Protein 4EZG (pdb70)

B-factor: mean 19.46, std 9.17, range [6.12, 82.06]

Nearest PDB structures (foldseek):
  4ezg-assembly1_B  TM=1.006E+00  e=2.315E-32  Listeria monocytogenes ATCC 19115
  4l3a-assembly1_A  TM=9.962E-01  e=1.813E-25  Listeria monocytogenes EGD-e
  4l3f-assembly1_A  TM=9.913E-01  e=1.014E-24  Listeria monocytogenes EGD-e
  4l3a-assembly2_B  TM=9.844E-01  e=6.250E-25  Listeria monocytogenes EGD-e
  4u08-assembly2_B  TM=7.633E-01  e=3.929E-04  Leptospira interrogans serovar Copenhageni str. Fiocruz L1-130

Foldseek 3Di:
DVVQQFDWFDDPFLVLQQQLCVVVVHHSPDTDGLVSLPDAEAAAEPAATQDRRRCLSVQRHQEYHEYAHNHPADVSCQQNLNHAEYAYHQADEQVRYAQNCNNQNYAYYEDAQYAYACVNLRSPQNRARHAEYEHDHHQRHADDNNLSHQRHAYYEHANYNHDDCPPVVSNNHHDYYHYHHD/DQADWFDDPFLQLQQQLCVVVVHHSPDTDGLVSLPDAEDAAAPAADAARRRCLSVQHHQYYHEYARNHPADVSCQQNQNHAEYAYHQADEQVRYAQNLNNQNYAYYEDAQYAYACVNQRSPQNRARHAEYEHDHHQRYADHNNLSHQRHAEYEHANYNHDDDPPVVSNNHHNYYHYHYD

Radius of gyration: 28.85 Å; Cα contacts (8 Å, |Δi|>4): 1002; chains: 2; bounding box: 38×38×98 Å

Structure (mmCIF, N/CA/C/O backbone):
data_4EZG
#
_entry.id   4EZG
#
_cell.length_a   59.696
_cell.length_b   62.979
_cell.length_c   107.201
_cell.angle_alpha   90.000
_cell.angle_beta   90.000
_cell.angle_gamma   90.000
#
_symmetry.space_group_name_H-M   'P 21 21 21'
#
loop_
_entity.id
_entity.type
_entity.pdbx_description
1 polymer 'Putative uncharacterized protein'
2 non-polymer 'SULFATE ION'
3 water water
#
loop_
_atom_site.group_PDB
_atom_site.id
_atom_site.type_symbol
_atom_site.label_atom_id
_atom_site.label_alt_id
_atom_site.label_comp_id
_atom_site.label_asym_id
_atom_site.label_entity_id
_atom_site.label_seq_id
_atom_site.pdbx_PDB_ins_code
_atom_site.Cartn_x
_atom_site.Cartn_y
_atom_site.Cartn_z
_atom_site.occupancy
_atom_site.B_iso_or_equiv
_atom_site.auth_seq_id
_atom_site.auth_comp_id
_atom_site.auth_asym_id
_atom_site.auth_atom_id
_atom_site.pdbx_PDB_model_num
ATOM 1 N N . GLY A 1 7 ? 50.395 19.719 47.466 1.00 64.96 35 GLY A N 1
ATOM 2 C CA . GLY A 1 7 ? 50.920 20.315 46.251 1.00 61.27 35 GLY A CA 1
ATOM 3 C C . GLY A 1 7 ? 52.362 20.757 46.404 1.00 57.61 35 GLY A C 1
ATOM 4 O O . GLY A 1 7 ? 53.267 20.147 45.838 1.00 48.52 35 GLY A O 1
ATOM 5 N N . LEU A 1 8 ? 52.573 21.822 47.171 1.00 60.90 36 LEU A N 1
ATOM 6 C CA . LEU A 1 8 ? 53.913 22.350 47.414 1.00 61.76 36 LEU A CA 1
ATOM 7 C C . LEU A 1 8 ? 54.761 21.381 48.228 1.00 60.42 36 LEU A C 1
ATOM 8 O O . LEU A 1 8 ? 55.980 21.319 48.066 1.00 60.00 36 LEU A O 1
ATOM 13 N N . LYS A 1 9 ? 54.113 20.633 49.115 1.00 56.31 37 LYS A N 1
ATOM 14 C CA . LYS A 1 9 ? 54.817 19.646 49.922 1.00 50.87 37 LYS A CA 1
ATOM 15 C C . LYS A 1 9 ? 55.214 18.467 49.045 1.00 38.01 37 LYS A C 1
ATOM 16 O O . LYS A 1 9 ? 56.368 18.025 49.068 1.00 32.48 37 LYS A O 1
ATOM 18 N N . ALA A 1 10 ? 54.255 17.983 48.256 1.00 32.92 38 ALA A N 1
ATOM 19 C CA . ALA A 1 10 ? 54.475 16.837 47.372 1.00 31.58 38 ALA A CA 1
ATOM 20 C C . ALA A 1 10 ? 55.608 17.055 46.365 1.00 24.36 38 ALA A C 1
ATOM 21 O O . ALA A 1 10 ? 56.319 16.113 46.013 1.00 21.16 38 ALA A O 1
ATOM 23 N N A SER A 1 11 ? 55.775 18.295 45.914 0.50 23.44 39 SER A N 1
ATOM 24 N N B SER A 1 11 ? 55.767 18.299 45.913 0.50 23.40 39 SER A N 1
ATOM 25 C CA A SER A 1 11 ? 56.830 18.631 44.961 0.50 22.60 39 SER A CA 1
ATOM 26 C CA B SER A 1 11 ? 56.834 18.668 44.983 0.50 22.65 39 SER A CA 1
ATOM 27 C C A SER A 1 11 ? 58.235 18.348 45.503 0.50 20.25 39 SER A C 1
ATOM 28 C C B SER A 1 11 ? 58.220 18.306 45.508 0.50 20.44 39 SER A C 1
ATOM 29 O O A SER A 1 11 ? 59.165 18.109 44.735 0.50 18.53 39 SER A O 1
ATOM 30 O O B SER A 1 11 ? 59.120 17.975 44.739 0.50 18.42 39 SER A O 1
ATOM 35 N N . GLN A 1 12 ? 58.389 18.367 46.824 1.00 17.00 40 GLN A N 1
ATOM 36 C CA . GLN A 1 12 ? 59.684 18.084 47.438 1.00 15.30 40 GLN A CA 1
ATOM 37 C C . GLN A 1 12 ? 59.876 16.612 47.827 1.00 14.82 40 GLN A C 1
ATOM 38 O O . GLN A 1 12 ? 60.916 16.250 48.371 1.00 17.00 40 GLN A O 1
ATOM 44 N N . ASP A 1 13 ? 58.880 15.771 47.548 1.00 15.82 41 ASP A N 1
ATOM 45 C CA . ASP A 1 13 ? 58.993 14.346 47.862 1.00 17.94 41 ASP A CA 1
ATOM 46 C C . ASP A 1 13 ? 60.014 13.658 46.961 1.00 15.74 41 ASP A C 1
ATOM 47 O O . ASP A 1 13 ? 60.086 13.942 45.762 1.00 17.06 41 ASP A O 1
ATOM 52 N N A ASN A 1 14 ? 60.823 12.764 47.526 0.70 16.50 42 ASN A N 1
ATOM 53 N N B ASN A 1 14 ? 60.761 12.734 47.552 0.30 16.47 42 ASN A N 1
ATOM 54 C CA A ASN A 1 14 ? 61.780 12.015 46.712 0.70 15.63 42 ASN A CA 1
ATOM 55 C CA B ASN A 1 14 ? 61.675 11.861 46.835 0.30 16.59 42 ASN A CA 1
ATOM 56 C C A ASN A 1 14 ? 61.065 11.000 45.828 0.70 15.69 42 ASN A C 1
ATOM 57 C C B ASN A 1 14 ? 60.942 11.060 45.762 0.30 16.44 42 ASN A C 1
ATOM 58 O O A ASN A 1 14 ? 60.053 10.415 46.215 0.70 18.04 42 ASN A O 1
ATOM 59 O O B ASN A 1 14 ? 59.782 10.683 45.954 0.30 14.17 42 ASN A O 1
ATOM 68 N N . VAL A 1 15 ? 61.600 10.813 44.628 1.00 14.35 43 VAL A N 1
ATOM 69 C CA . VAL A 1 15 ? 61.042 9.904 43.638 1.00 14.58 43 VAL A CA 1
ATOM 70 C C . VAL A 1 15 ? 61.801 8.581 43.672 1.00 14.34 43 VAL A C 1
ATOM 71 O O . VAL A 1 15 ? 63.038 8.559 43.652 1.00 14.17 43 VAL A O 1
ATOM 75 N N . ASN A 1 16 ? 61.051 7.478 43.724 1.00 14.42 44 ASN A N 1
ATOM 76 C CA . ASN A 1 16 ? 61.628 6.145 43.627 1.00 16.53 44 ASN A CA 1
ATOM 77 C C . ASN A 1 16 ? 62.094 5.878 42.197 1.00 12.58 44 ASN A C 1
ATOM 78 O O . ASN A 1 16 ? 61.281 5.797 41.274 1.00 15.11 44 ASN A O 1
ATOM 83 N N . ILE A 1 17 ? 63.407 5.768 42.025 1.00 13.72 45 ILE A N 1
ATOM 84 C CA . ILE A 1 17 ? 63.999 5.467 40.717 1.00 12.92 45 ILE A CA 1
ATOM 85 C C . ILE A 1 17 ? 64.951 4.292 40.954 1.00 13.24 45 ILE A C 1
ATOM 86 O O . ILE A 1 17 ? 66.147 4.482 41.174 1.00 15.83 45 ILE A O 1
ATOM 91 N N . PRO A 1 18 ? 64.406 3.064 40.934 1.00 14.30 46 PRO A N 1
ATOM 92 C CA . PRO A 1 18 ? 65.185 1.892 41.347 1.00 17.67 46 PRO A CA 1
ATOM 93 C C . PRO A 1 18 ? 66.298 1.495 40.391 1.00 16.14 46 PRO A C 1
ATOM 94 O O . PRO A 1 18 ? 67.203 0.763 40.816 1.00 18.07 46 PRO A O 1
ATOM 98 N N . ASP A 1 19 ? 66.236 1.920 39.131 1.00 15.12 47 ASP A N 1
ATOM 99 C CA . ASP A 1 19 ? 67.316 1.605 38.206 1.00 13.96 47 ASP A CA 1
ATOM 100 C C . ASP A 1 19 ? 68.458 2.604 38.355 1.00 13.52 47 ASP A C 1
ATOM 101 O O . ASP A 1 19 ? 68.295 3.790 38.075 1.00 15.04 47 ASP A O 1
ATOM 106 N N . SER A 1 20 ? 69.617 2.140 38.811 1.00 16.23 48 SER A N 1
ATOM 107 C CA . SER A 1 20 ? 70.719 3.065 39.092 1.00 16.24 48 SER A CA 1
ATOM 108 C C . SER A 1 20 ? 71.309 3.727 37.843 1.00 17.90 48 SER A C 1
ATOM 109 O O . SER A 1 20 ? 71.801 4.851 37.909 1.00 18.04 48 SER A O 1
ATOM 112 N N . THR A 1 21 ? 71.267 3.039 36.709 1.00 15.86 49 THR A N 1
ATOM 113 C CA . THR A 1 21 ? 71.764 3.617 35.467 1.00 14.76 49 THR A CA 1
ATOM 114 C C . THR A 1 21 ? 70.871 4.778 35.030 1.00 13.75 49 THR A C 1
ATOM 115 O O . THR A 1 21 ? 71.359 5.840 34.620 1.00 15.84 49 THR A O 1
ATOM 119 N N . PHE A 1 22 ? 69.562 4.580 35.147 1.00 14.01 50 PHE A N 1
ATOM 120 C CA . PHE A 1 22 ? 68.589 5.622 34.809 1.00 13.66 50 PHE A CA 1
ATOM 121 C C . PHE A 1 22 ? 68.734 6.784 35.785 1.00 12.16 50 PHE A C 1
ATOM 122 O O . PHE A 1 22 ? 68.765 7.941 35.367 1.00 12.80 50 PHE A O 1
ATOM 130 N N . LYS A 1 23 ? 68.845 6.476 37.078 1.00 11.78 51 LYS A N 1
ATOM 131 C CA . LYS A 1 23 ? 69.016 7.526 38.086 1.00 12.54 51 LYS A CA 1
ATOM 132 C C . LYS A 1 23 ? 70.285 8.345 37.841 1.00 13.62 51 LYS A C 1
ATOM 133 O O . LYS A 1 23 ? 70.271 9.570 37.965 1.00 14.19 51 LYS A O 1
ATOM 139 N N . ALA A 1 24 ? 71.375 7.673 37.482 1.00 13.41 52 ALA A N 1
ATOM 140 C CA . ALA A 1 24 ? 72.623 8.361 37.166 1.00 13.45 52 ALA A CA 1
ATOM 141 C C . ALA A 1 24 ? 72.454 9.287 35.957 1.00 14.81 52 ALA A C 1
ATOM 142 O O . ALA A 1 24 ? 72.963 10.413 35.940 1.00 14.31 52 ALA A O 1
ATOM 144 N N . TYR A 1 25 ? 71.742 8.810 34.941 1.00 12.90 53 TYR A N 1
ATOM 145 C CA . TYR A 1 25 ? 71.462 9.633 33.773 1.00 12.17 53 TYR A CA 1
ATOM 146 C C . TYR A 1 25 ? 70.691 10.904 34.165 1.00 11.78 53 TYR A C 1
ATOM 147 O O . TYR A 1 25 ? 71.029 12.019 33.746 1.00 12.78 53 TYR A O 1
ATOM 156 N N . LEU A 1 26 ? 69.653 10.725 34.972 1.00 14.59 54 LEU A N 1
ATOM 157 C CA . LEU A 1 26 ? 68.809 11.839 35.391 1.00 12.94 54 LEU A CA 1
ATOM 158 C C . LEU A 1 26 ? 69.595 12.830 36.236 1.00 11.63 54 LEU A C 1
ATOM 159 O O . LEU A 1 26 ? 69.460 14.046 36.063 1.00 14.08 54 LEU A O 1
ATOM 164 N N . ASN A 1 27 ? 70.422 12.315 37.137 1.00 11.85 55 ASN A N 1
ATOM 165 C CA . ASN A 1 27 ? 71.282 13.184 37.931 1.00 11.87 55 ASN A CA 1
ATOM 166 C C . ASN A 1 27 ? 72.263 13.976 37.070 1.00 13.33 55 ASN A C 1
ATOM 167 O O . ASN A 1 27 ? 72.562 15.128 37.363 1.00 14.79 55 ASN A O 1
ATOM 172 N N . GLY A 1 28 ? 72.733 13.374 35.982 1.00 14.59 56 GLY A N 1
ATOM 173 C CA . GLY A 1 28 ? 73.538 14.101 35.018 1.00 15.76 56 GLY A CA 1
ATOM 174 C C . GLY A 1 28 ? 72.813 15.319 34.475 1.00 14.21 56 GLY A C 1
ATOM 175 O O . GLY A 1 28 ? 73.378 16.419 34.406 1.00 16.76 56 GLY A O 1
ATOM 176 N N . LEU A 1 29 ? 71.551 15.137 34.091 1.00 13.64 57 LEU A N 1
ATOM 177 C CA . LEU A 1 29 ? 70.751 16.249 33.580 1.00 14.63 57 LEU A CA 1
ATOM 178 C C . LEU A 1 29 ? 70.553 17.336 34.625 1.00 13.75 57 LEU A C 1
ATOM 179 O O . LEU A 1 29 ? 70.499 18.524 34.300 1.00 16.44 57 LEU A O 1
ATOM 184 N N . LEU A 1 30 ? 70.437 16.921 35.882 1.00 12.04 58 LEU A N 1
ATOM 185 C CA . LEU A 1 30 ? 70.160 17.835 36.983 1.00 10.96 58 LEU A CA 1
ATOM 186 C C . LEU A 1 30 ? 71.409 18.458 37.616 1.00 14.93 58 LEU A C 1
ATOM 187 O O . LEU A 1 30 ? 71.293 19.332 38.477 1.00 16.53 58 LEU A O 1
ATOM 192 N N . GLY A 1 31 ? 72.593 18.014 37.198 1.00 16.03 59 GLY A N 1
ATOM 193 C CA . GLY A 1 31 ? 73.827 18.528 37.768 1.00 15.42 59 GLY A CA 1
ATOM 194 C C . GLY A 1 31 ? 74.142 17.985 39.152 1.00 19.51 59 GLY A C 1
ATOM 195 O O . GLY A 1 31 ? 74.866 18.615 39.920 1.00 19.55 59 GLY A O 1
ATOM 196 N N . GLN A 1 32 ? 73.608 16.810 39.476 1.00 16.46 60 GLN A N 1
ATOM 197 C CA . GLN A 1 32 ? 73.845 16.196 40.784 1.00 16.37 60 GLN A CA 1
ATOM 198 C C . GLN A 1 32 ? 74.784 15.003 40.660 1.00 16.01 60 GLN A C 1
ATOM 199 O O . GLN A 1 32 ? 75.021 14.509 39.558 1.00 17.37 60 GLN A O 1
ATOM 205 N N . SER A 1 33 ? 75.320 14.542 41.786 1.00 18.05 61 SER A N 1
ATOM 206 C CA . SER A 1 33 ? 76.116 13.318 41.778 1.00 16.06 61 SER A CA 1
ATOM 207 C C . SER A 1 33 ? 75.260 12.126 41.341 1.00 18.55 61 SER A C 1
ATOM 208 O O . SER A 1 33 ? 74.034 12.157 41.452 1.00 16.92 61 SER A O 1
ATOM 211 N N A SER A 1 34 ? 75.918 11.076 40.854 0.46 19.65 62 SER A N 1
ATOM 212 N N B SER A 1 34 ? 75.916 11.075 40.859 0.54 19.60 62 SER A N 1
ATOM 213 C CA A SER A 1 34 ? 75.233 9.966 40.187 0.46 19.81 62 SER A CA 1
ATOM 214 C CA B SER A 1 34 ? 75.229 9.974 40.183 0.54 19.91 62 SER A CA 1
ATOM 215 C C A SER A 1 34 ? 74.190 9.250 41.043 0.46 17.28 62 SER A C 1
ATOM 216 C C B SER A 1 34 ? 74.192 9.247 41.041 0.54 17.15 62 SER A C 1
ATOM 217 O O A SER A 1 34 ? 73.189 8.762 40.521 0.46 16.73 62 SER A O 1
ATOM 218 O O B SER A 1 34 ? 73.198 8.746 40.517 0.54 16.72 62 SER A O 1
ATOM 223 N N . THR A 1 35 ? 74.425 9.186 42.351 1.00 17.53 63 THR A N 1
ATOM 224 C CA . THR A 1 35 ? 73.493 8.505 43.254 1.00 17.61 63 THR A CA 1
ATOM 225 C C . THR A 1 35 ? 72.622 9.427 44.113 1.00 19.78 63 THR A C 1
ATOM 226 O O . THR A 1 35 ? 71.913 8.961 45.005 1.00 19.88 63 THR A O 1
ATOM 230 N N . ALA A 1 36 ? 72.668 10.730 43.843 1.00 16.49 64 ALA A N 1
ATOM 231 C CA . ALA A 1 36 ? 71.854 11.689 44.587 1.00 15.51 64 ALA A CA 1
ATOM 232 C C . ALA A 1 36 ? 70.361 11.413 44.459 1.00 16.91 64 ALA A C 1
ATOM 233 O O . ALA A 1 36 ? 69.891 10.923 43.427 1.00 16.84 64 ALA A O 1
ATOM 235 N N . ASN A 1 37 ? 69.608 11.736 45.504 1.00 16.38 65 ASN A N 1
ATOM 236 C CA . ASN A 1 37 ? 68.161 11.638 45.411 1.00 15.88 65 ASN A CA 1
ATOM 237 C C . ASN A 1 37 ? 67.574 12.752 44.552 1.00 13.33 65 ASN A C 1
ATOM 238 O O . ASN A 1 37 ? 68.164 13.836 44.403 1.00 15.36 65 ASN A O 1
ATOM 243 N N . ILE A 1 38 ? 66.408 12.467 43.987 1.00 12.95 66 ILE A N 1
ATOM 244 C CA . ILE A 1 38 ? 65.750 13.358 43.035 1.00 10.18 66 ILE A CA 1
ATOM 245 C C . ILE A 1 38 ? 64.306 13.584 43.469 1.00 12.92 66 ILE A C 1
ATOM 246 O O . ILE A 1 38 ? 63.583 12.626 43.772 1.00 15.16 66 ILE A O 1
ATOM 251 N N . THR A 1 39 ? 63.885 14.849 43.504 1.00 13.26 67 THR A N 1
ATOM 252 C CA . THR A 1 39 ? 62.519 15.190 43.911 1.00 12.33 67 THR A CA 1
ATOM 253 C C . THR A 1 39 ? 61.512 15.168 42.755 1.00 11.33 67 THR A C 1
ATOM 254 O O . THR A 1 39 ? 61.881 15.168 41.566 1.00 11.89 67 THR A O 1
ATOM 258 N N . GLU A 1 40 ? 60.228 15.165 43.106 1.00 13.33 68 GLU A N 1
ATOM 259 C CA . GLU A 1 40 ? 59.175 15.285 42.099 1.00 14.03 68 GLU A CA 1
ATOM 260 C C . GLU A 1 40 ? 59.327 16.569 41.286 1.00 10.23 68 GLU A C 1
ATOM 261 O O . GLU A 1 40 ? 59.194 16.549 40.072 1.00 11.28 68 GLU A O 1
ATOM 267 N N . ALA A 1 41 ? 59.658 17.672 41.949 1.00 12.40 69 ALA A N 1
ATOM 268 C CA . ALA A 1 41 ? 59.882 18.927 41.234 1.00 10.65 69 ALA A CA 1
ATOM 269 C C . ALA A 1 41 ? 61.029 18.787 40.236 1.00 9.34 69 ALA A C 1
ATOM 270 O O . ALA A 1 41 ? 60.965 19.301 39.115 1.00 10.88 69 ALA A O 1
ATOM 272 N N . GLN A 1 42 ? 62.096 18.112 40.649 1.00 9.93 70 GLN A N 1
ATOM 273 C CA . GLN A 1 42 ? 63.231 17.927 39.746 1.00 10.00 70 GLN A CA 1
ATOM 274 C C . GLN A 1 42 ? 62.834 17.134 38.504 1.00 10.27 70 GLN A C 1
ATOM 275 O O . GLN A 1 42 ? 63.216 17.492 37.393 1.00 10.19 70 GLN A O 1
ATOM 289 N N . ASN A 1 44 ? 59.924 17.065 37.205 1.00 10.27 72 ASN A N 1
ATOM 290 C CA . ASN A 1 44 ? 59.022 17.931 36.458 1.00 9.64 72 ASN A CA 1
ATOM 291 C C . ASN A 1 44 ? 59.769 19.063 35.756 1.00 11.18 72 ASN A C 1
ATOM 292 O O . ASN A 1 44 ? 59.180 19.803 34.959 1.00 11.94 72 ASN A O 1
ATOM 297 N N . SER A 1 45 ? 61.067 19.183 36.024 1.00 10.65 73 SER A N 1
ATOM 298 C CA . SER A 1 45 ? 61.863 20.269 35.444 1.00 10.31 73 SER A CA 1
ATOM 299 C C . SER A 1 45 ? 62.555 19.847 34.141 1.00 9.87 73 SER A C 1
ATOM 300 O O . SER A 1 45 ? 63.157 20.675 33.459 1.00 11.64 73 SER A O 1
ATOM 303 N N . LEU A 1 46 ? 62.458 18.564 33.799 1.00 9.71 74 LEU A N 1
ATOM 304 C CA . LEU A 1 46 ? 63.136 18.035 32.615 1.00 10.66 74 LEU A CA 1
ATOM 305 C C . LEU A 1 46 ? 62.318 18.306 31.354 1.00 10.75 74 LEU A C 1
ATOM 306 O O . LEU A 1 46 ? 61.085 18.320 31.389 1.00 11.52 74 LEU A O 1
ATOM 311 N N . THR A 1 47 ? 63.020 18.516 30.240 1.00 10.57 75 THR A N 1
ATOM 312 C CA . THR A 1 47 ? 62.387 18.808 28.960 1.00 10.05 75 THR A CA 1
ATOM 313 C C . THR A 1 47 ? 62.567 17.669 27.963 1.00 10.98 75 THR A C 1
ATOM 314 O O . THR A 1 47 ? 61.715 17.460 27.092 1.00 12.30 75 THR A O 1
ATOM 318 N N . TYR A 1 48 ? 63.680 16.946 28.086 1.00 11.76 76 TYR A N 1
ATOM 319 C CA A TYR A 1 48 ? 64.046 15.871 27.158 0.50 12.48 76 TYR A CA 1
ATOM 320 C CA B TYR A 1 48 ? 63.925 15.824 27.198 0.50 13.34 76 TYR A CA 1
ATOM 321 C C . TYR A 1 48 ? 64.639 14.716 27.939 1.00 14.09 76 TYR A C 1
ATOM 322 O O . TYR A 1 48 ? 65.398 14.955 28.876 1.00 16.73 76 TYR A O 1
ATOM 339 N N . ILE A 1 49 ? 64.352 13.485 27.531 1.00 12.50 77 ILE A N 1
ATOM 340 C CA . ILE A 1 49 ? 65.064 12.331 28.058 1.00 12.35 77 ILE A CA 1
ATOM 341 C C . ILE A 1 49 ? 65.460 11.474 26.869 1.00 11.86 77 ILE A C 1
ATOM 342 O O . ILE A 1 49 ? 64.609 11.105 26.054 1.00 12.56 77 ILE A O 1
ATOM 347 N N . THR A 1 50 ? 66.757 11.209 26.749 1.00 9.89 78 THR A N 1
ATOM 348 C CA . THR A 1 50 ? 67.278 10.348 25.687 1.00 11.27 78 THR A CA 1
ATOM 349 C C . THR A 1 50 ? 68.111 9.238 26.314 1.00 11.65 78 THR A C 1
ATOM 350 O O . THR A 1 50 ? 69.139 9.499 26.959 1.00 12.80 78 THR A O 1
ATOM 354 N N . LEU A 1 51 ? 67.656 7.999 26.143 1.00 10.13 79 LEU A N 1
ATOM 355 C CA . LEU A 1 51 ? 68.353 6.845 26.687 1.00 11.10 79 LEU A CA 1
ATOM 356 C C . LEU A 1 51 ? 68.771 5.975 25.518 1.00 11.03 79 LEU A C 1
ATOM 357 O O . LEU A 1 51 ? 67.931 5.345 24.889 1.00 12.44 79 LEU A O 1
ATOM 362 N N . ALA A 1 52 ? 70.067 5.974 25.211 1.00 12.25 80 ALA A N 1
ATOM 363 C CA . ALA A 1 52 ? 70.561 5.294 24.018 1.00 13.48 80 ALA A CA 1
ATOM 364 C C . ALA A 1 52 ? 71.761 4.420 24.333 1.00 15.14 80 ALA A C 1
ATOM 365 O O . ALA A 1 52 ? 72.790 4.911 24.805 1.00 14.95 80 ALA A O 1
ATOM 367 N N . ASN A 1 53 ? 71.613 3.121 24.079 1.00 13.52 81 ASN A N 1
ATOM 368 C CA . ASN A 1 53 ? 72.726 2.185 24.164 1.00 14.56 81 ASN A CA 1
ATOM 369 C C . ASN A 1 53 ? 73.349 2.180 25.551 1.00 15.95 81 ASN A C 1
ATOM 370 O O . ASN A 1 53 ? 74.568 2.115 25.712 1.00 15.21 81 ASN A O 1
ATOM 375 N N . ILE A 1 54 ? 72.471 2.281 26.541 1.00 17.54 82 ILE A N 1
ATOM 376 C CA . ILE A 1 54 ? 72.805 2.079 27.945 1.00 17.71 82 ILE A CA 1
ATOM 377 C C . ILE A 1 54 ? 71.763 1.115 28.498 1.00 16.51 82 ILE A C 1
ATOM 378 O O . ILE A 1 54 ? 70.629 1.081 28.020 1.00 19.16 82 ILE A O 1
ATOM 383 N N . ASN A 1 55 ? 72.140 0.326 29.494 1.00 18.66 83 ASN A N 1
ATOM 384 C CA A ASN A 1 55 ? 71.250 -0.681 30.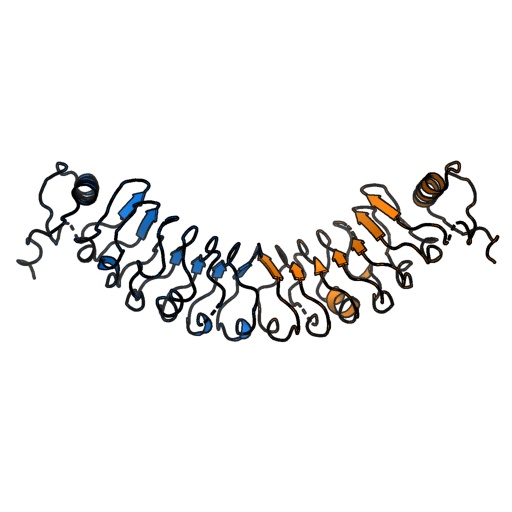057 0.50 19.85 83 ASN A CA 1
ATOM 385 C CA B ASN A 1 55 ? 71.221 -0.661 30.039 0.50 18.75 83 ASN A CA 1
ATOM 386 C C . ASN A 1 55 ? 70.336 -0.094 31.132 1.00 17.57 83 ASN A C 1
ATOM 387 O O . ASN A 1 55 ? 70.787 0.181 32.239 1.00 23.50 83 ASN A O 1
ATOM 396 N N . VAL A 1 56 ? 69.063 0.082 30.799 1.00 17.34 84 VAL A N 1
ATOM 397 C CA . VAL A 1 56 ? 68.078 0.567 31.747 1.00 15.86 84 VAL A CA 1
ATOM 398 C C . VAL A 1 56 ? 66.938 -0.448 31.770 1.00 17.12 84 VAL A C 1
ATOM 399 O O . VAL A 1 56 ? 66.153 -0.548 30.825 1.00 20.63 84 VAL A O 1
ATOM 403 N N . THR A 1 57 ? 66.866 -1.230 32.837 1.00 15.99 85 THR A N 1
ATOM 404 C CA . THR A 1 57 ? 65.878 -2.296 32.910 1.00 16.46 85 THR A CA 1
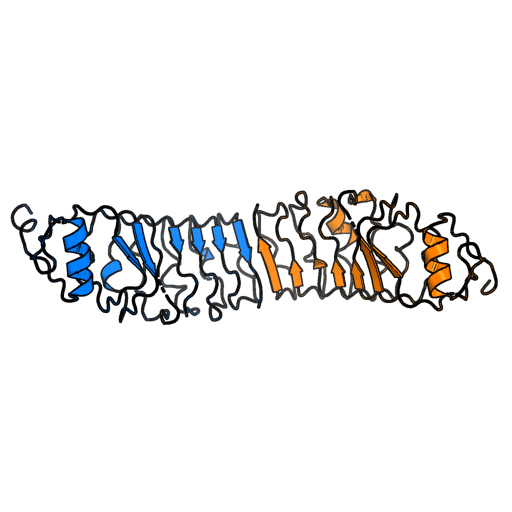ATOM 405 C C . THR A 1 57 ? 64.486 -1.805 33.310 1.00 15.05 85 THR A C 1
ATOM 406 O O . THR A 1 57 ? 63.487 -2.452 33.021 1.00 14.96 85 THR A O 1
ATOM 410 N N . ASP A 1 58 ? 64.427 -0.652 33.972 1.00 15.35 86 ASP A N 1
ATOM 411 C CA . ASP A 1 58 ? 63.198 -0.185 34.605 1.00 14.30 86 ASP A CA 1
ATOM 412 C C . ASP A 1 58 ? 63.149 1.341 34.546 1.00 14.63 86 ASP A C 1
ATOM 413 O O . ASP A 1 58 ? 64.075 2.011 35.017 1.00 14.87 86 ASP A O 1
ATOM 418 N N . LEU A 1 59 ? 62.073 1.876 33.961 1.00 13.35 87 LEU A N 1
ATOM 419 C CA . LEU A 1 59 ? 61.897 3.316 33.808 1.00 11.59 87 LEU A CA 1
ATOM 420 C C . LEU A 1 59 ? 61.116 3.937 34.951 1.00 12.41 87 LEU A C 1
ATOM 421 O O . LEU A 1 59 ? 60.748 5.108 34.882 1.00 12.83 87 LEU A O 1
ATOM 426 N N . THR A 1 60 ? 60.855 3.153 35.996 1.00 14.25 88 THR A N 1
ATOM 427 C CA . THR A 1 60 ? 60.121 3.655 37.155 1.00 12.21 88 THR A CA 1
ATOM 428 C C . THR A 1 60 ? 60.731 4.961 37.671 1.00 10.62 88 THR A C 1
ATOM 429 O O . THR A 1 60 ? 61.951 5.058 37.843 1.00 11.58 88 THR A O 1
ATOM 433 N N . GLY A 1 61 ? 59.867 5.953 37.883 1.00 11.68 89 GLY A N 1
ATOM 434 C CA . GLY A 1 61 ? 60.285 7.311 38.196 1.00 11.91 89 GLY A CA 1
ATOM 435 C C . GLY A 1 61 ? 59.931 8.270 37.067 1.00 11.86 89 GLY A C 1
ATOM 436 O O . GLY A 1 61 ? 59.657 9.456 37.312 1.00 12.95 89 GLY A O 1
ATOM 437 N N . ILE A 1 62 ? 59.935 7.773 35.831 1.00 12.03 90 ILE A N 1
ATOM 438 C CA . ILE A 1 62 ? 59.691 8.646 34.682 1.00 11.15 90 ILE A CA 1
ATOM 439 C C . ILE A 1 62 ? 58.269 9.200 34.651 1.00 12.08 90 ILE A C 1
ATOM 440 O O . ILE A 1 62 ? 58.006 10.219 34.007 1.00 11.78 90 ILE A O 1
ATOM 445 N N . GLU A 1 63 ? 57.356 8.555 35.368 1.00 12.69 91 GLU A N 1
ATOM 446 C CA . GLU A 1 63 ? 55.975 9.011 35.404 1.00 13.21 91 GLU A CA 1
ATOM 447 C C . GLU A 1 63 ? 55.841 10.422 36.002 1.00 11.40 91 GLU A C 1
ATOM 448 O O . GLU A 1 63 ? 54.828 11.083 35.825 1.00 14.24 91 GLU A O 1
ATOM 454 N N . TYR A 1 64 ? 56.877 10.878 36.698 1.00 11.80 92 TYR A N 1
ATOM 455 C CA . TYR A 1 64 ? 56.890 12.226 37.280 1.00 11.53 92 TYR A CA 1
ATOM 456 C C . TYR A 1 64 ? 57.427 13.297 36.324 1.00 12.49 92 TYR A C 1
ATOM 457 O O . TYR A 1 64 ? 57.420 14.488 36.653 1.00 12.93 92 TYR A O 1
ATOM 466 N N . ALA A 1 65 ? 57.888 12.883 35.147 1.00 11.36 93 ALA A N 1
ATOM 467 C CA . ALA A 1 65 ? 58.469 13.831 34.201 1.00 11.50 93 ALA A CA 1
ATOM 468 C C . ALA A 1 65 ? 57.363 14.462 33.355 1.00 10.03 93 ALA A C 1
ATOM 469 O O . ALA A 1 65 ? 57.280 14.230 32.139 1.00 10.75 93 ALA A O 1
ATOM 471 N N . HIS A 1 66 ? 56.514 15.258 34.007 1.00 10.90 94 HIS A N 1
ATOM 472 C CA . HIS A 1 66 ? 55.303 15.777 33.359 1.00 12.60 94 HIS A CA 1
ATOM 473 C C . HIS A 1 66 ? 55.565 16.813 32.277 1.00 12.45 94 HIS A C 1
ATOM 474 O O . HIS A 1 66 ? 54.655 17.144 31.515 1.00 12.84 94 HIS A O 1
ATOM 481 N N . ASN A 1 67 ? 56.779 17.354 32.216 1.00 9.98 95 ASN A N 1
ATOM 482 C CA . ASN A 1 67 ? 57.073 18.394 31.235 1.00 10.43 95 ASN A CA 1
ATOM 483 C C . ASN A 1 67 ? 57.945 17.938 30.080 1.00 11.55 95 ASN A C 1
ATOM 484 O O . ASN A 1 67 ? 58.242 18.731 29.188 1.00 11.72 95 ASN A O 1
ATOM 489 N N . ILE A 1 68 ? 58.381 16.679 30.066 1.00 10.90 96 ILE A N 1
ATOM 490 C CA . ILE A 1 68 ? 59.213 16.277 28.925 1.00 10.60 96 ILE A CA 1
ATOM 491 C C . ILE A 1 68 ? 58.393 16.297 27.644 1.00 12.06 96 ILE A C 1
ATOM 492 O O . ILE A 1 68 ? 57.241 15.858 27.623 1.00 11.84 96 ILE A O 1
ATOM 497 N N A LYS A 1 69 ? 58.989 16.843 26.589 0.50 11.65 97 LYS A N 1
ATOM 498 N N B LYS A 1 69 ? 58.995 16.852 26.596 0.50 11.46 97 LYS A N 1
ATOM 499 C CA A LYS A 1 69 ? 58.335 16.907 25.289 0.50 10.98 97 LYS A CA 1
ATOM 500 C CA B LYS A 1 69 ? 58.380 16.919 25.276 0.50 11.38 97 LYS A CA 1
ATOM 501 C C A LYS A 1 69 ? 58.806 15.780 24.367 0.50 11.14 97 LYS A C 1
ATOM 502 C C B LYS A 1 69 ? 58.772 15.715 24.437 0.50 9.91 97 LYS A C 1
ATOM 503 O O A LYS A 1 69 ? 58.083 15.379 23.446 0.50 11.00 97 LYS A O 1
ATOM 504 O O B LYS A 1 69 ? 57.981 15.221 23.623 0.50 12.93 97 LYS A O 1
ATOM 515 N N . ASP A 1 70 ? 60.012 15.272 24.618 1.00 10.59 98 ASP A N 1
ATOM 516 C CA . ASP A 1 70 ? 60.597 14.221 23.793 1.00 10.23 98 ASP A CA 1
ATOM 517 C C . ASP A 1 70 ? 61.158 13.133 24.681 1.00 12.83 98 ASP A C 1
ATOM 518 O O . ASP A 1 70 ? 61.907 13.413 25.613 1.00 13.22 98 ASP A O 1
ATOM 527 N N . LEU A 1 71 ? 60.796 11.893 24.377 1.00 10.09 99 LEU A N 1
ATOM 528 C CA . LEU A 1 71 ? 61.388 10.730 25.010 1.00 11.18 99 LEU A CA 1
ATOM 529 C C . LEU A 1 71 ? 61.935 9.865 23.894 1.00 9.13 99 LEU A C 1
ATOM 530 O O . LEU A 1 71 ? 61.172 9.408 23.036 1.00 9.95 99 LEU A O 1
ATOM 535 N N . THR A 1 72 ? 63.251 9.673 23.884 1.00 9.90 100 THR A N 1
ATOM 536 C CA . THR A 1 72 ? 63.903 8.901 22.830 1.00 10.56 100 THR A CA 1
ATOM 537 C C . THR A 1 72 ? 64.667 7.761 23.467 1.00 11.52 100 THR A C 1
ATOM 538 O O . THR A 1 72 ? 65.545 7.989 24.293 1.00 12.33 100 THR A O 1
ATOM 542 N N . ILE A 1 73 ? 64.329 6.529 23.090 1.00 9.56 101 ILE A N 1
ATOM 543 C CA . ILE A 1 73 ? 64.888 5.340 23.709 1.00 11.31 101 ILE A CA 1
ATOM 544 C C . ILE A 1 73 ? 65.356 4.395 22.609 1.00 10.33 101 ILE A C 1
ATOM 545 O O . ILE A 1 73 ? 64.596 4.060 21.697 1.00 12.96 101 ILE A O 1
ATOM 550 N N . ASN A 1 74 ? 66.620 3.999 22.675 1.00 11.41 102 ASN A N 1
ATOM 551 C CA . ASN A 1 74 ? 67.181 3.093 21.682 1.00 10.43 102 ASN A CA 1
ATOM 552 C C . ASN A 1 74 ? 68.052 2.057 22.356 1.00 13.02 102 ASN A C 1
ATOM 553 O O . ASN A 1 74 ? 69.027 2.414 23.015 1.00 13.45 102 ASN A O 1
ATOM 558 N N . ASN A 1 75 ? 67.678 0.784 22.220 1.00 12.31 103 ASN A N 1
ATOM 559 C CA . ASN A 1 75 ? 68.495 -0.327 22.716 1.00 12.21 103 ASN A CA 1
ATOM 560 C C . ASN A 1 75 ? 68.810 -0.269 24.207 1.00 13.37 103 ASN A C 1
ATOM 561 O O . ASN A 1 75 ? 69.981 -0.380 24.584 1.00 16.80 103 ASN A O 1
ATOM 566 N N . ILE A 1 76 ? 67.799 -0.087 25.054 1.00 11.43 104 ILE A N 1
ATOM 567 C CA . ILE A 1 76 ? 68.052 -0.083 26.493 1.00 11.51 104 ILE A CA 1
ATOM 568 C C . ILE A 1 76 ? 67.706 -1.380 27.238 1.00 14.14 104 ILE A C 1
ATOM 569 O O . ILE A 1 76 ? 67.996 -1.506 28.424 1.00 15.10 104 ILE A O 1
ATOM 574 N N . HIS A 1 77 ? 67.080 -2.328 26.553 1.00 16.15 105 HIS A N 1
ATOM 575 C CA . HIS A 1 77 ? 66.761 -3.632 27.154 1.00 16.97 105 HIS A CA 1
ATOM 576 C C . HIS A 1 77 ? 65.908 -3.558 28.432 1.00 16.45 105 HIS A C 1
ATOM 577 O O . HIS A 1 77 ? 66.120 -4.313 29.390 1.00 19.20 105 HIS A O 1
ATOM 584 N N . ALA A 1 78 ? 64.940 -2.650 28.437 1.00 13.84 106 ALA A N 1
ATOM 585 C CA . ALA A 1 78 ? 63.980 -2.553 29.531 1.00 13.26 106 ALA A CA 1
ATOM 586 C C . ALA A 1 78 ? 63.081 -3.789 29.588 1.00 13.95 106 ALA A C 1
ATOM 587 O O . ALA A 1 78 ? 62.729 -4.380 28.555 1.00 13.67 106 ALA A O 1
ATOM 589 N N . THR A 1 79 ? 62.713 -4.179 30.800 1.00 12.52 107 THR A N 1
ATOM 590 C CA . THR A 1 79 ? 61.773 -5.276 30.977 1.00 12.80 107 THR A CA 1
ATOM 591 C C . THR A 1 79 ? 60.435 -4.933 30.314 1.00 12.86 107 THR A C 1
ATOM 592 O O . THR A 1 79 ? 59.814 -5.767 29.646 1.00 14.01 107 THR A O 1
ATOM 596 N N . ASN A 1 80 ? 59.999 -3.698 30.514 1.00 13.31 108 ASN A N 1
ATOM 597 C CA . ASN A 1 80 ? 58.834 -3.157 29.831 1.00 12.19 108 ASN A CA 1
ATOM 598 C C . ASN A 1 80 ? 58.918 -1.642 29.889 1.00 10.90 108 ASN A C 1
ATOM 599 O O . ASN A 1 80 ? 59.827 -1.092 30.531 1.00 12.62 108 ASN A O 1
ATOM 604 N N . TYR A 1 81 ? 57.967 -0.982 29.232 1.00 10.18 109 TYR A N 1
ATOM 605 C CA . TYR A 1 81 ? 57.949 0.475 29.132 1.00 9.12 109 TYR A CA 1
ATOM 606 C C . TYR A 1 81 ? 56.701 1.042 29.797 1.00 11.64 109 TYR A C 1
ATOM 607 O O . TYR A 1 81 ? 56.286 2.160 29.514 1.00 11.67 109 TYR A O 1
ATOM 616 N N . ASN A 1 82 ? 56.121 0.265 30.711 1.00 11.85 110 ASN A N 1
ATOM 617 C CA . ASN A 1 82 ? 54.869 0.656 31.349 1.00 11.66 110 ASN A CA 1
ATOM 618 C C . ASN A 1 82 ? 54.798 2.061 31.976 1.00 11.58 110 ASN A C 1
ATOM 619 O O . ASN A 1 82 ? 53.767 2.721 31.840 1.00 13.06 110 ASN A O 1
ATOM 624 N N . PRO A 1 83 ? 55.877 2.520 32.650 1.00 11.17 111 PRO A N 1
ATOM 625 C CA . PRO A 1 83 ? 55.816 3.836 33.306 1.00 10.65 111 PRO A CA 1
ATOM 626 C C . PRO A 1 83 ? 55.581 5.037 32.387 1.00 14.52 111 PRO A C 1
ATOM 627 O O . PRO A 1 83 ? 55.360 6.121 32.910 1.00 13.94 111 PRO A O 1
ATOM 631 N N . ILE A 1 84 ? 55.625 4.862 31.069 1.00 11.98 112 ILE A N 1
ATOM 632 C CA . ILE A 1 84 ? 55.387 5.992 30.165 1.00 10.38 112 ILE A CA 1
ATOM 633 C C . ILE A 1 84 ? 53.907 6.255 29.900 1.00 12.99 112 ILE A C 1
ATOM 634 O O . ILE A 1 84 ? 53.564 7.255 29.270 1.00 13.50 112 ILE A O 1
ATOM 639 N N . SER A 1 85 ? 53.032 5.368 30.368 1.00 11.68 113 SER A N 1
ATOM 640 C CA . SER A 1 85 ? 51.652 5.332 29.880 1.00 13.46 113 SER A CA 1
ATOM 641 C C . SER A 1 85 ? 50.827 6.578 30.168 1.00 16.61 113 SER A C 1
ATOM 642 O O . SER A 1 85 ? 49.853 6.840 29.476 1.00 16.08 113 SER A O 1
ATOM 645 N N . GLY A 1 86 ? 51.229 7.354 31.168 1.00 13.53 114 GLY A N 1
ATOM 646 C CA . GLY A 1 86 ? 50.450 8.506 31.568 1.00 12.47 114 GLY A CA 1
ATOM 647 C C . GLY A 1 86 ? 51.074 9.839 31.224 1.00 13.09 114 GLY A C 1
ATOM 648 O O . GLY A 1 86 ? 50.629 10.859 31.739 1.00 11.75 114 GLY A O 1
ATOM 649 N N . LEU A 1 87 ? 52.089 9.835 30.364 1.00 13.18 115 LEU A N 1
ATOM 650 C CA . LEU A 1 87 ? 52.776 11.069 29.979 1.00 10.80 115 LEU A CA 1
ATOM 651 C C . LEU A 1 87 ? 51.951 11.859 28.956 1.00 11.08 115 LEU A C 1
ATOM 652 O O . LEU A 1 87 ? 52.308 11.962 27.776 1.00 11.74 115 LEU A O 1
ATOM 657 N N . SER A 1 88 ? 50.850 12.433 29.428 1.00 11.42 116 SER A N 1
ATOM 658 C CA . SER A 1 88 ? 49.876 13.095 28.564 1.00 11.74 116 SER A CA 1
ATOM 659 C C . SER A 1 88 ? 50.338 14.405 27.918 1.00 12.79 116 SER A C 1
ATOM 660 O O . SER A 1 88 ? 49.643 14.926 27.046 1.00 15.29 116 SER A O 1
ATOM 663 N N . ASN A 1 89 ? 51.494 14.927 28.339 1.00 10.50 117 ASN A N 1
ATOM 664 C CA . ASN A 1 89 ? 52.102 16.101 27.702 1.00 12.09 117 ASN A CA 1
ATOM 665 C C . ASN A 1 89 ? 53.221 15.776 26.712 1.00 10.85 117 ASN A C 1
ATOM 666 O O . ASN A 1 89 ? 53.735 16.664 26.028 1.00 12.97 117 ASN A O 1
ATOM 671 N N . LEU A 1 90 ? 53.584 14.501 26.616 1.00 9.26 118 LEU A N 1
ATOM 672 C CA . LEU A 1 90 ? 54.659 14.093 25.720 1.00 10.02 118 LEU A CA 1
ATOM 673 C C . LEU A 1 90 ? 54.273 14.336 24.265 1.00 10.02 118 LEU A C 1
ATOM 674 O O . LEU A 1 90 ? 53.157 14.029 23.855 1.00 11.79 118 LEU A O 1
ATOM 679 N N . GLU A 1 91 ? 55.197 14.904 23.493 1.00 11.38 119 GLU A N 1
ATOM 680 C CA . GLU A 1 91 ? 54.939 15.183 22.081 1.00 13.15 119 GLU A CA 1
ATOM 681 C C . GLU A 1 91 ? 55.556 14.176 21.117 1.00 12.56 119 GLU A C 1
ATOM 682 O O . GLU A 1 91 ? 54.933 13.822 20.118 1.00 12.93 119 GLU A O 1
ATOM 688 N N . ARG A 1 92 ? 56.780 13.736 21.399 1.00 9.92 120 ARG A N 1
ATOM 689 C CA A ARG A 1 92 ? 57.470 12.819 20.497 0.50 10.41 120 ARG A CA 1
ATOM 690 C CA B ARG A 1 92 ? 57.497 12.836 20.496 0.50 10.63 120 ARG A CA 1
ATOM 691 C C . ARG A 1 92 ? 58.020 11.644 21.286 1.00 10.03 120 ARG A C 1
ATOM 692 O O . ARG A 1 92 ? 58.715 11.820 22.282 1.00 12.57 120 ARG A O 1
ATOM 707 N N . LEU A 1 93 ? 57.682 10.438 20.837 1.00 8.98 121 LEU A N 1
ATOM 708 C CA . LEU A 1 93 ? 58.112 9.213 21.498 1.00 9.71 121 LEU A CA 1
ATOM 709 C C . LEU A 1 93 ? 58.780 8.299 20.494 1.00 10.37 121 LEU A C 1
ATOM 710 O O . LEU A 1 93 ? 58.188 7.962 19.462 1.00 11.27 121 LEU A O 1
ATOM 715 N N . ARG A 1 94 ? 60.015 7.912 20.794 1.00 10.73 122 ARG A N 1
ATOM 716 C CA . ARG A 1 94 ? 60.722 6.932 19.983 1.00 9.64 122 ARG A CA 1
ATOM 717 C C . ARG A 1 94 ? 61.206 5.840 20.904 1.00 9.42 122 ARG A C 1
ATOM 718 O O . ARG A 1 94 ? 61.879 6.115 21.909 1.00 10.87 122 ARG A O 1
ATOM 733 N N . ILE A 1 95 ? 60.837 4.602 20.585 1.00 9.34 123 ILE A N 1
ATOM 734 C CA . ILE A 1 95 ? 61.344 3.436 21.302 1.00 9.77 123 ILE A CA 1
ATOM 735 C C . ILE A 1 95 ? 61.750 2.409 20.278 1.00 10.85 123 ILE A C 1
ATOM 736 O O . ILE A 1 95 ? 60.939 2.005 19.439 1.00 10.66 123 ILE A O 1
ATOM 754 N N . GLY A 1 97 ? 64.360 -1.220 19.499 1.00 11.12 125 GLY A N 1
ATOM 755 C CA . GLY A 1 97 ? 65.240 -2.265 19.997 1.00 10.26 125 GLY A CA 1
ATOM 756 C C . GLY A 1 97 ? 64.802 -3.628 19.496 1.00 9.50 125 GLY A C 1
ATOM 757 O O . GLY A 1 97 ? 63.609 -3.909 19.447 1.00 10.58 125 GLY A O 1
ATOM 758 N N . LYS A 1 98 ? 65.765 -4.480 19.146 1.00 10.77 126 LYS A N 1
ATOM 759 C CA A LYS A 1 98 ? 65.441 -5.795 18.595 0.50 12.49 126 LYS A CA 1
ATOM 760 C CA B LYS A 1 98 ? 65.460 -5.806 18.608 0.50 12.42 126 LYS A CA 1
ATOM 761 C C . LYS A 1 98 ? 64.684 -6.686 19.585 1.00 12.82 126 LYS A C 1
ATOM 762 O O . LYS A 1 98 ? 64.016 -7.646 19.177 1.00 14.56 126 LYS A O 1
ATOM 767 N N . ASP A 1 99 ? 64.782 -6.374 20.877 1.00 13.15 127 ASP A N 1
ATOM 768 C CA . ASP A 1 99 ? 64.063 -7.143 21.895 1.00 13.49 127 ASP A CA 1
ATOM 769 C C . ASP A 1 99 ? 62.729 -6.525 22.284 1.00 14.36 127 ASP A C 1
ATOM 770 O O . ASP A 1 99 ? 62.074 -6.996 23.225 1.00 15.02 127 ASP A O 1
ATOM 779 N N . VAL A 1 100 ? 62.329 -5.454 21.603 1.00 9.76 128 VAL A N 1
ATOM 780 C CA . VAL A 1 100 ? 61.115 -4.778 22.027 1.00 8.44 128 VAL A CA 1
ATOM 781 C C . VAL A 1 100 ? 59.914 -5.407 21.330 1.00 11.39 128 VAL A C 1
ATOM 782 O O . VAL A 1 100 ? 59.638 -5.147 20.159 1.00 12.52 128 VAL A O 1
ATOM 786 N N . THR A 1 101 ? 59.238 -6.285 22.055 1.00 9.62 129 THR A N 1
ATOM 787 C CA . THR A 1 101 ? 58.020 -6.897 21.562 1.00 9.55 129 THR A CA 1
ATOM 788 C C . THR A 1 101 ? 56.819 -6.079 22.031 1.00 10.70 129 THR A C 1
ATOM 789 O O . THR A 1 101 ? 56.944 -5.197 22.898 1.00 10.89 129 THR A O 1
ATOM 793 N N . SER A 1 102 ? 55.653 -6.357 21.461 1.00 9.57 130 SER A N 1
ATOM 794 C CA . SER A 1 102 ? 54.499 -5.514 21.705 1.00 9.78 130 SER A CA 1
ATOM 795 C C . SER A 1 102 ? 53.988 -5.634 23.136 1.00 10.90 130 SER A C 1
ATOM 796 O O . SER A 1 102 ? 53.471 -4.669 23.686 1.00 11.73 130 SER A O 1
ATOM 799 N N . ASP A 1 103 ? 54.170 -6.797 23.751 1.00 10.90 131 ASP A N 1
ATOM 800 C CA . ASP A 1 103 ? 53.777 -6.946 25.154 1.00 11.10 131 ASP A CA 1
ATOM 801 C C . ASP A 1 103 ? 54.540 -6.005 26.081 1.00 12.75 131 ASP A C 1
ATOM 802 O O . ASP A 1 103 ? 54.062 -5.701 27.185 1.00 14.32 131 ASP A O 1
ATOM 807 N N . LYS A 1 104 ? 55.707 -5.527 25.650 1.00 11.08 132 LYS A N 1
ATOM 808 C CA . LYS A 1 104 ? 56.516 -4.654 26.506 1.00 10.46 132 LYS A CA 1
ATOM 809 C C . LYS A 1 104 ? 56.081 -3.192 26.473 1.00 11.49 132 LYS A C 1
ATOM 810 O O . LYS A 1 104 ? 56.499 -2.420 27.322 1.00 12.73 132 LYS A O 1
ATOM 816 N N . ILE A 1 105 ? 55.275 -2.797 25.490 1.00 10.45 133 ILE A N 1
ATOM 817 C CA A ILE A 1 105 ? 54.764 -1.427 25.413 0.50 11.19 133 ILE A CA 1
ATOM 818 C CA B ILE A 1 105 ? 54.785 -1.425 25.444 0.50 11.33 133 ILE A CA 1
ATOM 819 C C . ILE A 1 105 ? 53.343 -1.374 25.947 1.00 12.40 133 ILE A C 1
ATOM 820 O O . ILE A 1 105 ? 52.497 -2.129 25.500 1.00 14.81 133 ILE A O 1
ATOM 829 N N . PRO A 1 106 ? 53.062 -0.471 26.905 1.00 10.41 134 PRO A N 1
ATOM 830 C CA . PRO A 1 106 ? 51.690 -0.384 27.421 1.00 11.19 134 PRO A CA 1
ATOM 831 C C . PRO A 1 106 ? 50.740 0.236 26.396 1.00 14.17 134 PRO A C 1
ATOM 832 O O . PRO A 1 106 ? 51.182 0.836 25.421 1.00 12.51 134 PRO A O 1
ATOM 836 N N . ASN A 1 107 ? 49.440 0.093 26.618 1.00 12.17 135 ASN A N 1
ATOM 837 C CA . ASN A 1 107 ? 48.480 0.841 25.832 1.00 12.47 135 ASN A CA 1
ATOM 838 C C . ASN A 1 107 ? 48.815 2.338 25.915 1.00 11.55 135 ASN A C 1
ATOM 839 O O . ASN A 1 107 ? 49.000 2.875 27.013 1.00 12.52 135 ASN A O 1
ATOM 844 N N . LEU A 1 108 ? 48.897 2.994 24.758 1.00 10.02 136 LEU A N 1
ATOM 845 C CA . LEU A 1 108 ? 49.365 4.381 24.698 1.00 9.58 136 LEU A CA 1
ATOM 846 C C . LEU A 1 108 ? 48.235 5.385 24.542 1.00 11.36 136 LEU A C 1
ATOM 847 O O . LEU A 1 108 ? 48.488 6.564 24.299 1.00 11.59 136 LEU A O 1
ATOM 852 N N . SER A 1 109 ? 46.994 4.927 24.687 1.00 12.62 137 SER A N 1
ATOM 853 C CA . SER A 1 109 ? 45.838 5.795 24.429 1.00 14.85 137 SER A CA 1
ATOM 854 C C . SER A 1 109 ? 45.784 7.048 25.319 1.00 15.11 137 SER A C 1
ATOM 855 O O . SER A 1 109 ? 45.081 8.016 24.996 1.00 18.82 137 SER A O 1
ATOM 858 N N . GLY A 1 110 ? 46.526 7.032 26.427 1.00 13.09 138 GLY A N 1
ATOM 859 C CA . GLY A 1 110 ? 46.592 8.176 27.324 1.00 14.67 138 GLY A CA 1
ATOM 860 C C . GLY A 1 110 ? 47.616 9.242 26.962 1.00 14.65 138 GLY A C 1
ATOM 861 O O . GLY A 1 110 ? 47.751 10.245 27.667 1.00 14.91 138 GLY A O 1
ATOM 862 N N . LEU A 1 111 ? 48.334 9.052 25.857 1.00 11.90 139 LEU A N 1
ATOM 863 C CA . LEU A 1 111 ? 49.330 10.040 25.427 1.00 12.01 139 LEU A CA 1
ATOM 864 C C . LEU A 1 111 ? 48.637 11.095 24.565 1.00 11.89 139 LEU A C 1
ATOM 865 O O . LEU A 1 111 ? 48.792 11.144 23.345 1.00 12.07 139 LEU A O 1
ATOM 870 N N A THR A 1 112 ? 47.897 11.962 25.245 0.50 11.10 140 THR A N 1
ATOM 871 N N B THR A 1 112 ? 47.863 11.951 25.216 0.50 11.77 140 THR A N 1
ATOM 872 C CA A THR A 1 112 ? 46.955 12.872 24.602 0.50 12.71 140 THR A CA 1
ATOM 873 C CA B THR A 1 112 ? 46.935 12.823 24.502 0.50 12.02 140 THR A CA 1
ATOM 874 C C A THR A 1 112 ? 47.609 13.940 23.735 0.50 13.70 140 THR A C 1
ATOM 875 C C B THR A 1 112 ? 47.611 13.943 23.705 0.50 13.70 140 THR A C 1
ATOM 876 O O A THR A 1 112 ? 46.974 14.478 22.832 0.50 15.30 140 THR A O 1
ATOM 877 O O B THR A 1 112 ? 46.992 14.519 22.813 0.50 15.74 140 THR A O 1
ATOM 884 N N . SER A 1 113 ? 48.870 14.248 24.014 1.00 11.15 141 SER A N 1
ATOM 885 C CA . SER A 1 113 ? 49.591 15.291 23.280 1.00 10.74 141 SER A CA 1
ATOM 886 C C . SER A 1 113 ? 50.515 14.765 22.179 1.00 10.91 141 SER A C 1
ATOM 887 O O . SER A 1 113 ? 51.133 15.554 21.463 1.00 12.40 141 SER A O 1
ATOM 890 N N . LEU A 1 114 ? 50.630 13.441 22.055 1.00 10.35 142 LEU A N 1
ATOM 891 C CA . LEU A 1 114 ? 51.656 12.856 21.187 1.00 9.51 142 LEU A CA 1
ATOM 892 C C . LEU A 1 114 ? 51.374 13.146 19.726 1.00 12.10 142 LEU A C 1
ATOM 893 O O . LEU A 1 114 ? 50.280 12.874 19.255 1.00 12.88 142 LEU A O 1
ATOM 898 N N . THR A 1 115 ? 52.362 13.696 19.025 1.00 11.68 143 THR A N 1
ATOM 899 C CA . THR A 1 115 ? 52.225 13.946 17.590 1.00 11.08 143 THR A CA 1
ATOM 900 C C . THR A 1 115 ? 53.104 13.027 16.758 1.00 12.80 143 THR A C 1
ATOM 901 O O . THR A 1 115 ? 52.816 12.803 15.583 1.00 13.14 143 THR A O 1
ATOM 905 N N . LEU A 1 116 ? 54.155 12.480 17.362 1.00 11.42 144 LEU A N 1
ATOM 906 C CA . LEU A 1 116 ? 55.085 11.618 16.639 1.00 10.52 144 LEU A CA 1
ATOM 907 C C . LEU A 1 116 ? 55.347 10.342 17.430 1.00 11.21 144 LEU A C 1
ATOM 908 O O . LEU A 1 116 ? 55.708 10.399 18.607 1.00 11.58 144 LEU A O 1
ATOM 913 N N . LEU A 1 117 ? 55.180 9.197 16.773 1.00 10.98 145 LEU A N 1
ATOM 914 C CA . LEU A 1 117 ? 55.500 7.904 17.369 1.00 10.65 145 LEU A CA 1
ATOM 915 C C . LEU A 1 117 ? 56.453 7.161 16.450 1.00 10.04 145 LEU A C 1
ATOM 916 O O . LEU A 1 117 ? 56.179 7.027 15.258 1.00 12.36 145 LEU A O 1
ATOM 921 N N . ASP A 1 118 ? 57.570 6.689 16.985 1.00 10.23 146 ASP A N 1
ATOM 922 C CA . ASP A 1 118 ? 58.515 5.895 16.198 1.00 11.79 146 ASP A CA 1
ATOM 923 C C . ASP A 1 118 ? 58.816 4.635 17.003 1.00 11.54 146 ASP A C 1
ATOM 924 O O . ASP A 1 118 ? 59.467 4.702 18.051 1.00 11.59 146 ASP A O 1
ATOM 929 N N . ILE A 1 119 ? 58.331 3.488 16.530 1.00 9.04 147 ILE A N 1
ATOM 930 C CA . ILE A 1 119 ? 58.646 2.213 17.168 1.00 10.25 147 ILE A CA 1
ATOM 931 C C . ILE A 1 119 ? 59.274 1.268 16.149 1.00 9.50 147 ILE A C 1
ATOM 932 O O . ILE A 1 119 ? 59.093 0.044 16.191 1.00 10.58 147 ILE A O 1
ATOM 937 N N . SER A 1 120 ? 60.057 1.854 15.256 1.00 9.02 148 SER A N 1
ATOM 938 C CA . SER A 1 120 ? 60.752 1.089 14.229 1.00 9.67 148 SER A CA 1
ATOM 939 C C . SER A 1 120 ? 61.863 0.187 14.783 1.00 11.12 148 SER A C 1
ATOM 940 O O . SER A 1 120 ? 62.255 0.289 15.949 1.00 10.18 148 SER A O 1
ATOM 943 N N . HIS A 1 121 ? 62.374 -0.683 13.916 1.00 9.72 149 HIS A N 1
ATOM 944 C CA . HIS A 1 121 ? 63.523 -1.522 14.229 1.00 10.38 149 HIS A CA 1
ATOM 945 C C . HIS A 1 121 ? 63.343 -2.289 15.533 1.00 12.77 149 HIS A C 1
ATOM 946 O O . HIS A 1 121 ? 64.214 -2.273 16.405 1.00 12.06 149 HIS A O 1
ATOM 953 N N . SER A 1 122 ? 62.212 -2.977 15.642 1.00 9.65 150 SER A N 1
ATOM 954 C CA . SER A 1 122 ? 61.877 -3.669 16.870 1.00 9.74 150 SER A CA 1
ATOM 955 C C . SER A 1 122 ? 61.269 -5.023 16.533 1.00 10.32 150 SER A C 1
ATOM 956 O O . SER A 1 122 ? 61.557 -5.581 15.465 1.00 12.18 150 SER A O 1
ATOM 959 N N . ALA A 1 123 ? 60.456 -5.569 17.430 1.00 10.33 151 ALA A N 1
ATOM 960 C CA . ALA A 1 123 ? 59.888 -6.897 17.202 1.00 8.16 151 ALA A CA 1
ATOM 961 C C . ALA A 1 123 ? 58.381 -6.894 17.440 1.00 11.41 151 ALA A C 1
ATOM 962 O O . ALA A 1 123 ? 57.828 -7.808 18.069 1.00 10.24 151 ALA A O 1
ATOM 964 N N . HIS A 1 124 ? 57.723 -5.851 16.938 1.00 9.05 152 HIS A N 1
ATOM 965 C CA . HIS A 1 124 ? 56.288 -5.686 17.135 1.00 9.22 152 HIS A CA 1
ATOM 966 C C . HIS A 1 124 ? 55.459 -6.570 16.243 1.00 10.66 152 HIS A C 1
ATOM 967 O O . HIS A 1 124 ? 55.876 -6.925 15.149 1.00 11.66 152 HIS A O 1
ATOM 974 N N . ASP A 1 125 ? 54.282 -6.931 16.727 1.00 10.23 153 ASP A N 1
ATOM 975 C CA . ASP A 1 125 ? 53.331 -7.655 15.905 1.00 10.59 153 ASP A CA 1
ATOM 976 C C . ASP A 1 125 ? 51.977 -6.966 15.950 1.00 11.40 153 ASP A C 1
ATOM 977 O O . ASP A 1 125 ? 51.883 -5.810 16.366 1.00 10.96 153 ASP A O 1
ATOM 982 N N . ASP A 1 126 ? 50.921 -7.638 15.515 1.00 12.34 154 ASP A N 1
ATOM 983 C CA . ASP A 1 126 ? 49.651 -6.933 15.387 1.00 11.90 154 ASP A CA 1
ATOM 984 C C . ASP A 1 126 ? 49.018 -6.535 16.716 1.00 13.47 154 ASP A C 1
ATOM 985 O O . ASP A 1 126 ? 48.109 -5.714 16.739 1.00 14.79 154 ASP A O 1
ATOM 990 N N . SER A 1 127 ? 49.511 -7.082 17.823 1.00 12.27 155 SER A N 1
ATOM 991 C CA A SER A 1 127 ? 49.021 -6.708 19.149 0.50 15.10 155 SER A CA 1
ATOM 992 C CA B SER A 1 127 ? 48.962 -6.697 19.117 0.50 15.62 155 SER A CA 1
ATOM 993 C C . SER A 1 127 ? 49.287 -5.245 19.476 1.00 15.48 155 SER A C 1
ATOM 994 O O . SER A 1 127 ? 48.637 -4.670 20.350 1.00 16.15 155 SER A O 1
ATOM 999 N N . ILE A 1 128 ? 50.259 -4.643 18.789 1.00 11.15 156 ILE A N 1
ATOM 1000 C CA . ILE A 1 128 ? 50.572 -3.224 19.032 1.00 10.85 156 ILE A CA 1
ATOM 1001 C C . ILE A 1 128 ? 49.466 -2.311 18.506 1.00 12.50 156 ILE A C 1
ATOM 1002 O O . ILE A 1 128 ? 49.312 -1.184 18.969 1.00 14.04 156 ILE A O 1
ATOM 1007 N N . LEU A 1 129 ? 48.680 -2.802 17.554 1.00 12.51 157 LEU A N 1
ATOM 1008 C CA . LEU A 1 129 ? 47.763 -1.927 16.829 1.00 15.66 157 LEU A CA 1
ATOM 1009 C C . LEU A 1 129 ? 46.697 -1.297 17.708 1.00 16.25 157 LEU A C 1
ATOM 1010 O O . LEU A 1 129 ? 46.459 -0.086 17.628 1.00 16.74 157 LEU A O 1
ATOM 1015 N N . THR A 1 130 ? 46.070 -2.094 18.565 1.00 15.67 158 THR A N 1
ATOM 1016 C CA A THR A 1 130 ? 45.024 -1.580 19.444 0.50 18.10 158 THR A CA 1
ATOM 1017 C CA B THR A 1 130 ? 45.025 -1.564 19.432 0.50 16.85 158 THR A CA 1
ATOM 1018 C C . THR A 1 130 ? 45.606 -0.740 20.578 1.00 17.36 158 THR A C 1
ATOM 1019 O O . THR A 1 130 ? 44.866 -0.068 21.303 1.00 19.60 158 THR A O 1
ATOM 1026 N N . LYS A 1 131 ? 46.929 -0.781 20.736 1.00 13.57 159 LYS A N 1
ATOM 1027 C CA . LYS A 1 131 ? 47.580 0.032 21.760 1.00 11.46 159 LYS A CA 1
ATOM 1028 C C . LYS A 1 131 ? 47.889 1.437 21.259 1.00 13.54 159 LYS A C 1
ATOM 1029 O O . LYS A 1 131 ? 48.122 2.361 22.059 1.00 13.07 159 LYS A O 1
ATOM 1035 N N . ILE A 1 132 ? 47.890 1.607 19.936 1.00 11.55 160 ILE A N 1
ATOM 1036 C CA . ILE A 1 132 ? 48.295 2.893 19.350 1.00 13.61 160 ILE A CA 1
ATOM 1037 C C . ILE A 1 132 ? 47.264 3.540 18.424 1.00 16.20 160 ILE A C 1
ATOM 1038 O O . ILE A 1 132 ? 47.521 4.615 17.877 1.00 16.13 160 ILE A O 1
ATOM 1043 N N . ASN A 1 133 ? 46.112 2.902 18.242 1.00 13.87 161 ASN A N 1
ATOM 1044 C CA . ASN A 1 133 ? 45.171 3.369 17.225 1.00 13.55 161 ASN A CA 1
ATOM 1045 C C . ASN A 1 133 ? 44.102 4.364 17.679 1.00 18.17 161 ASN A C 1
ATOM 1046 O O . ASN A 1 133 ? 43.210 4.710 16.902 1.00 16.55 161 ASN A O 1
ATOM 1051 N N . THR A 1 134 ? 44.196 4.861 18.908 1.00 15.78 162 THR A N 1
ATOM 1052 C CA . THR A 1 134 ? 43.295 5.952 19.291 1.00 18.43 162 THR A CA 1
ATOM 1053 C C . THR A 1 134 ? 44.014 7.191 19.800 1.00 22.24 162 THR A C 1
ATOM 1054 O O . THR A 1 134 ? 43.377 8.086 20.354 1.00 26.98 162 THR A O 1
ATOM 1058 N N . LEU A 1 135 ? 45.330 7.241 19.613 1.00 13.70 163 LEU A N 1
ATOM 1059 C CA . LEU A 1 135 ? 46.101 8.440 19.931 1.00 13.93 163 LEU A CA 1
ATOM 1060 C C . LEU A 1 135 ? 45.471 9.636 19.223 1.00 17.67 163 LEU A C 1
ATOM 1061 O O . LEU A 1 135 ? 45.423 9.677 18.004 1.00 18.47 163 LEU A O 1
ATOM 1066 N N . PRO A 1 136 ? 44.972 10.611 19.989 1.00 13.83 164 PRO A N 1
ATOM 1067 C CA . PRO A 1 136 ? 44.114 11.625 19.359 1.00 13.74 164 PRO A CA 1
ATOM 1068 C C . PRO A 1 136 ? 44.840 12.672 18.513 1.00 15.42 164 PRO A C 1
ATOM 1069 O O . PRO A 1 136 ? 44.199 13.306 17.669 1.00 17.15 164 PRO A O 1
ATOM 1073 N N A LYS A 1 137 ? 46.140 12.854 18.732 0.63 13.34 165 LYS A N 1
ATOM 1074 N N B LYS A 1 137 ? 46.139 12.859 18.731 0.37 13.49 165 LYS A N 1
ATOM 1075 C CA A LYS A 1 137 ? 46.889 13.887 18.027 0.63 13.15 165 LYS A CA 1
ATOM 1076 C CA B LYS A 1 137 ? 46.877 13.889 18.009 0.37 13.52 165 LYS A CA 1
ATOM 1077 C C A LYS A 1 137 ? 48.035 13.371 17.155 0.63 11.43 165 LYS A C 1
ATOM 1078 C C B LYS A 1 137 ? 48.050 13.373 17.175 0.37 12.47 165 LYS A C 1
ATOM 1079 O O A LYS A 1 137 ? 48.729 14.161 16.506 0.63 14.47 165 LYS A O 1
ATOM 1080 O O B LYS A 1 137 ? 48.774 14.166 16.566 0.37 14.04 165 LYS A O 1
ATOM 1091 N N . VAL A 1 138 ? 48.247 12.057 17.147 1.00 13.17 166 VAL A N 1
ATOM 1092 C CA . VAL A 1 138 ? 49.407 11.519 16.456 1.00 10.65 166 VAL A CA 1
ATOM 1093 C C . VAL A 1 138 ? 49.282 11.782 14.949 1.00 13.48 166 VAL A C 1
ATOM 1094 O O . VAL A 1 138 ? 48.264 11.472 14.325 1.00 14.81 166 VAL A O 1
ATOM 1098 N N . ASN A 1 139 ? 50.318 12.402 14.400 1.00 11.71 167 ASN A N 1
ATOM 1099 C CA A ASN A 1 139 ? 50.247 12.673 12.978 0.50 15.49 167 ASN A CA 1
ATOM 1100 C CA B ASN A 1 139 ? 50.410 12.851 13.013 0.50 13.09 167 ASN A CA 1
ATOM 1101 C C . ASN A 1 139 ? 51.255 11.906 12.146 1.00 12.46 167 ASN A C 1
ATOM 1102 O O . ASN A 1 139 ? 51.047 11.763 10.944 1.00 13.21 167 ASN A O 1
ATOM 1111 N N . SER A 1 140 ? 52.281 11.335 12.773 1.00 11.99 168 SER A N 1
ATOM 1112 C CA . SER A 1 140 ? 53.225 10.474 12.071 1.00 11.99 168 SER A CA 1
ATOM 1113 C C . SER A 1 140 ? 53.546 9.251 12.911 1.00 10.54 168 SER A C 1
ATOM 1114 O O . SER A 1 140 ? 53.812 9.359 14.115 1.00 11.65 168 SER A O 1
ATOM 1119 N N . ILE A 1 141 ? 53.486 8.085 12.285 1.00 11.03 169 ILE A N 1
ATOM 1120 C CA . ILE A 1 141 ? 53.868 6.834 12.931 1.00 13.01 169 ILE A CA 1
ATOM 1121 C C . ILE A 1 141 ? 54.878 6.093 12.074 1.00 11.31 169 ILE A C 1
ATOM 1122 O O . ILE A 1 141 ? 54.640 5.872 10.880 1.00 11.75 169 ILE A O 1
ATOM 1127 N N . ASP A 1 142 ? 56.005 5.720 12.681 1.00 10.74 170 ASP A N 1
ATOM 1128 C CA . ASP A 1 142 ? 56.998 4.884 12.009 1.00 9.91 170 ASP A CA 1
ATOM 1129 C C . ASP A 1 142 ? 56.965 3.497 12.624 1.00 11.90 170 ASP A C 1
ATOM 1130 O O . ASP A 1 142 ? 57.362 3.309 13.784 1.00 11.59 170 ASP A O 1
ATOM 1135 N N . LEU A 1 143 ? 56.461 2.541 11.847 1.00 9.62 171 LEU A N 1
ATOM 1136 C CA . LEU A 1 143 ? 56.412 1.128 12.236 1.00 10.51 171 LEU A CA 1
ATOM 1137 C C . LEU A 1 143 ? 57.417 0.294 11.447 1.00 9.51 171 LEU A C 1
ATOM 1138 O O . LEU A 1 143 ? 57.337 -0.937 11.455 1.00 9.74 171 LEU A O 1
ATOM 1143 N N . SER A 1 144 ? 58.344 0.936 10.750 1.00 10.07 172 SER A N 1
ATOM 1144 C CA . SER A 1 144 ? 59.214 0.204 9.827 1.00 9.66 172 SER A CA 1
ATOM 1145 C C . SER A 1 144 ? 60.143 -0.784 10.521 1.00 9.30 172 SER A C 1
ATOM 1146 O O . SER A 1 144 ? 60.447 -0.648 11.703 1.00 9.23 172 SER A O 1
ATOM 1149 N N . TYR A 1 145 ? 60.583 -1.789 9.771 1.00 10.86 173 TYR A N 1
ATOM 1150 C CA . TYR A 1 145 ? 61.489 -2.813 10.298 1.00 10.34 173 TYR A CA 1
ATOM 1151 C C . TYR A 1 145 ? 60.898 -3.514 11.526 1.00 10.41 173 TYR A C 1
ATOM 1152 O O . TYR A 1 145 ? 61.570 -3.712 12.547 1.00 11.78 173 TYR A O 1
ATOM 1161 N N . ASN A 1 146 ? 59.615 -3.841 11.409 1.00 9.56 174 ASN A N 1
ATOM 1162 C CA . ASN A 1 146 ? 58.925 -4.776 12.297 1.00 9.40 174 ASN A CA 1
ATOM 1163 C C . ASN A 1 146 ? 58.265 -5.827 11.403 1.00 10.60 174 ASN A C 1
ATOM 1164 O O . ASN A 1 146 ? 57.126 -5.674 10.986 1.00 10.54 174 ASN A O 1
ATOM 1169 N N . GLY A 1 147 ? 58.999 -6.896 11.114 1.00 10.65 175 GLY A N 1
ATOM 1170 C CA . GLY A 1 147 ? 58.546 -7.903 10.171 1.00 12.11 175 GLY A CA 1
ATOM 1171 C C . GLY A 1 147 ? 57.248 -8.608 10.513 1.00 10.50 175 GLY A C 1
ATOM 1172 O O . GLY A 1 147 ? 56.602 -9.182 9.631 1.00 12.26 175 GLY A O 1
ATOM 1173 N N . ALA A 1 148 ? 56.868 -8.572 11.795 1.00 10.23 176 ALA A N 1
ATOM 1174 C CA . ALA A 1 148 ? 55.656 -9.245 12.254 1.00 11.07 176 ALA A CA 1
ATOM 1175 C C . ALA A 1 148 ? 54.413 -8.366 12.265 1.00 9.82 176 ALA A C 1
ATOM 1176 O O . ALA A 1 148 ? 53.355 -8.816 12.665 1.00 11.90 176 ALA A O 1
ATOM 1178 N N . ILE A 1 149 ? 54.531 -7.108 11.831 1.00 10.26 177 ILE A N 1
ATOM 1179 C CA A ILE A 1 149 ? 53.327 -6.308 11.646 0.50 10.90 177 ILE A CA 1
ATOM 1180 C CA B ILE A 1 149 ? 53.365 -6.258 11.610 0.50 11.78 177 ILE A CA 1
ATOM 1181 C C . ILE A 1 149 ? 52.769 -6.627 10.259 1.00 11.46 177 ILE A C 1
ATOM 1182 O O . ILE A 1 149 ? 53.437 -6.456 9.242 1.00 12.85 177 ILE A O 1
ATOM 1191 N N . THR A 1 150 ? 51.535 -7.132 10.245 1.00 13.06 178 THR A N 1
ATOM 1192 C CA . THR A 1 150 ? 50.924 -7.631 9.008 1.00 14.29 178 THR A CA 1
ATOM 1193 C C . THR A 1 150 ? 49.599 -6.948 8.645 1.00 15.34 178 THR A C 1
ATOM 1194 O O . THR A 1 150 ? 49.088 -7.140 7.543 1.00 18.50 178 THR A O 1
ATOM 1198 N N . ASP A 1 151 ? 49.046 -6.172 9.575 1.00 19.00 179 ASP A N 1
ATOM 1199 C CA . ASP A 1 151 ? 47.702 -5.601 9.444 1.00 24.56 179 ASP A CA 1
ATOM 1200 C C . ASP A 1 151 ? 47.802 -4.104 9.723 1.00 24.26 179 ASP A C 1
ATOM 1201 O O . ASP A 1 151 ? 48.360 -3.710 10.745 1.00 32.19 179 ASP A O 1
ATOM 1206 N N . ILE A 1 152 ? 47.298 -3.266 8.824 1.00 21.34 180 ILE A N 1
ATOM 1207 C CA . ILE A 1 152 ? 47.300 -1.824 9.085 1.00 24.32 180 ILE A CA 1
ATOM 1208 C C . ILE A 1 152 ? 45.892 -1.290 9.311 1.00 19.49 180 ILE A C 1
ATOM 1209 O O . ILE A 1 152 ? 45.718 -0.150 9.739 1.00 19.36 180 ILE A O 1
ATOM 1230 N N . PRO A 1 154 ? 43.450 -1.521 11.550 1.00 16.02 182 PRO A N 1
ATOM 1231 C CA . PRO A 1 154 ? 43.018 -0.838 12.776 1.00 17.00 182 PRO A CA 1
ATOM 1232 C C . PRO A 1 154 ? 43.476 0.613 12.893 1.00 17.99 182 PRO A C 1
ATOM 1233 O O . PRO A 1 154 ? 42.888 1.370 13.669 1.00 17.88 182 PRO A O 1
ATOM 1237 N N . LEU A 1 155 ? 44.501 1.001 12.136 1.00 15.48 183 LEU A N 1
ATOM 1238 C CA . LEU A 1 155 ? 44.991 2.379 12.219 1.00 15.57 183 LEU A CA 1
ATOM 1239 C C . LEU A 1 155 ? 44.048 3.410 11.601 1.00 17.31 183 LEU A C 1
ATOM 1240 O O . LEU A 1 155 ? 44.249 4.611 11.758 1.00 16.13 183 LEU A O 1
ATOM 1245 N N . LYS A 1 156 ? 43.006 2.943 10.924 1.00 17.75 184 LYS A N 1
ATOM 1246 C CA . LYS A 1 156 ? 42.013 3.858 10.356 1.00 18.06 184 LYS A CA 1
ATOM 1247 C C . LYS A 1 156 ? 41.301 4.683 11.433 1.00 16.60 184 LYS A C 1
ATOM 1248 O O . LYS A 1 156 ? 40.715 5.724 11.141 1.00 19.40 184 LYS A O 1
ATOM 1254 N N . THR A 1 157 ? 41.348 4.228 12.681 1.00 16.49 185 THR A N 1
ATOM 1255 C CA . THR A 1 157 ? 40.653 4.940 13.755 1.00 19.15 185 THR A CA 1
ATOM 1256 C C . THR A 1 157 ? 41.417 6.168 14.266 1.00 19.39 185 THR A C 1
ATOM 1257 O O . THR A 1 157 ? 40.896 6.935 15.081 1.00 22.43 185 THR A O 1
ATOM 1261 N N . LEU A 1 158 ? 42.646 6.357 13.794 1.00 16.05 186 LEU A N 1
ATOM 1262 C CA . LEU A 1 158 ? 43.418 7.539 14.165 1.00 14.97 186 LEU A CA 1
ATOM 1263 C C . LEU A 1 158 ? 42.931 8.773 13.422 1.00 18.13 186 LEU A C 1
ATOM 1264 O O . LEU A 1 158 ? 42.950 8.812 12.197 1.00 17.89 186 LEU A O 1
ATOM 1269 N N . PRO A 1 159 ? 42.490 9.792 14.165 1.00 15.09 187 PRO A N 1
ATOM 1270 C CA . PRO A 1 159 ? 41.849 10.919 13.476 1.00 16.20 187 PRO A CA 1
ATOM 1271 C C . PRO A 1 159 ? 42.816 11.897 12.801 1.00 16.72 187 PRO A C 1
ATOM 1272 O O . PRO A 1 159 ? 42.394 12.613 11.886 1.00 19.39 187 PRO A O 1
ATOM 1276 N N . GLU A 1 160 ? 44.077 11.934 13.232 1.00 14.97 188 GLU A N 1
ATOM 1277 C CA . GLU A 1 160 ? 44.997 12.957 12.737 1.00 14.86 188 GLU A CA 1
ATOM 1278 C C . GLU A 1 160 ? 46.223 12.403 12.011 1.00 13.65 188 GLU A C 1
ATOM 1279 O O . GLU A 1 160 ? 47.141 13.153 11.679 1.00 15.03 188 GLU A O 1
ATOM 1285 N N . LEU A 1 161 ? 46.226 11.102 11.751 1.00 13.37 189 LEU A N 1
ATOM 1286 C CA . LEU A 1 161 ? 47.379 10.450 11.127 1.00 12.98 189 LEU A CA 1
ATOM 1287 C C . LEU A 1 161 ? 47.594 10.884 9.676 1.00 12.92 189 LEU A C 1
ATOM 1288 O O . LEU A 1 161 ? 46.735 10.658 8.820 1.00 14.99 189 LEU A O 1
ATOM 1293 N N . LYS A 1 162 ? 48.733 11.510 9.401 1.00 10.36 190 LYS A N 1
ATOM 1294 C CA . LYS A 1 162 ? 49.036 11.954 8.034 1.00 12.94 190 LYS A CA 1
ATOM 1295 C C . LYS A 1 162 ? 50.145 11.142 7.370 1.00 14.03 190 LYS A C 1
ATOM 1296 O O . LYS A 1 162 ? 50.139 10.954 6.150 1.00 13.96 190 LYS A O 1
ATOM 1302 N N . SER A 1 163 ? 51.081 10.638 8.168 1.00 12.40 191 SER A N 1
ATOM 1303 C CA . SER A 1 163 ? 52.263 9.965 7.643 1.00 12.67 191 SER A CA 1
ATOM 1304 C C . SER A 1 163 ? 52.452 8.602 8.302 1.00 12.68 191 SER A C 1
ATOM 1305 O O . SER A 1 163 ? 52.491 8.497 9.530 1.00 12.27 191 SER A O 1
ATOM 1308 N N . LEU A 1 164 ? 52.562 7.559 7.485 1.00 11.60 192 LEU A N 1
ATOM 1309 C CA . LEU A 1 164 ? 52.709 6.201 7.989 1.00 9.95 192 LEU A CA 1
ATOM 1310 C C . LEU A 1 164 ? 53.848 5.509 7.268 1.00 10.29 192 LEU A C 1
ATOM 1311 O O . LEU A 1 164 ? 53.882 5.481 6.046 1.00 12.42 192 LEU A O 1
ATOM 1316 N N . ASN A 1 165 ? 54.769 4.940 8.038 1.00 11.01 193 ASN A N 1
ATOM 1317 C CA . ASN A 1 165 ? 55.905 4.219 7.489 1.00 10.92 193 ASN A CA 1
ATOM 1318 C C . ASN A 1 165 ? 55.825 2.755 7.894 1.00 10.74 193 ASN A C 1
ATOM 1319 O O . ASN A 1 165 ? 55.971 2.429 9.075 1.00 11.90 193 ASN A O 1
ATOM 1324 N N . ILE A 1 166 ? 55.581 1.880 6.919 1.00 9.69 194 ILE A N 1
ATOM 1325 C CA . ILE A 1 166 ? 55.551 0.434 7.161 1.00 11.23 194 ILE A CA 1
ATOM 1326 C C . ILE A 1 166 ? 56.597 -0.292 6.323 1.00 11.64 194 ILE A C 1
ATOM 1327 O O . ILE A 1 166 ? 56.441 -1.475 6.008 1.00 12.45 194 ILE A O 1
ATOM 1332 N N . GLN A 1 167 ? 57.672 0.401 5.955 1.00 10.49 195 GLN A N 1
ATOM 1333 C CA . GLN A 1 167 ? 58.717 -0.257 5.174 1.00 10.91 195 GLN A CA 1
ATOM 1334 C C . GLN A 1 167 ? 59.287 -1.451 5.924 1.00 11.20 195 GLN A C 1
ATOM 1335 O O . GLN A 1 167 ? 59.539 -1.359 7.127 1.00 12.00 195 GLN A O 1
ATOM 1341 N N . PHE A 1 168 ? 59.489 -2.558 5.209 1.00 11.48 196 PHE A N 1
ATOM 1342 C CA . PHE A 1 168 ? 60.112 -3.755 5.773 1.00 13.22 196 PHE A CA 1
ATOM 1343 C C . PHE A 1 168 ? 59.318 -4.333 6.936 1.00 17.93 196 PHE A C 1
ATOM 1344 O O . PHE A 1 168 ? 59.879 -4.880 7.893 1.00 20.28 196 PHE A O 1
ATOM 1352 N N . ASP A 1 169 ? 58.002 -4.197 6.853 1.00 12.41 197 ASP A N 1
ATOM 1353 C CA . ASP A 1 169 ? 57.126 -4.947 7.743 1.00 12.68 197 ASP A CA 1
ATOM 1354 C C . ASP A 1 169 ? 56.675 -6.203 7.002 1.00 15.27 197 ASP A C 1
ATOM 1355 O O . ASP A 1 169 ? 57.327 -6.626 6.048 1.00 20.62 197 ASP A O 1
ATOM 1360 N N . GLY A 1 170 ? 55.570 -6.792 7.441 1.00 12.95 198 GLY A N 1
ATOM 1361 C CA . GLY A 1 170 ? 55.037 -7.992 6.819 1.00 14.87 198 GLY A CA 1
ATOM 1362 C C . GLY A 1 170 ? 53.657 -7.769 6.221 1.00 14.49 198 GLY A C 1
ATOM 1363 O O . GLY A 1 170 ? 52.851 -8.696 6.121 1.00 16.37 198 GLY A O 1
ATOM 1364 N N . VAL A 1 171 ? 53.381 -6.532 5.821 1.00 13.94 199 VAL A N 1
ATOM 1365 C CA . VAL A 1 171 ? 52.067 -6.181 5.314 1.00 14.72 199 VAL A CA 1
ATOM 1366 C C . VAL A 1 171 ? 51.945 -6.585 3.845 1.00 14.45 199 VAL A C 1
ATOM 1367 O O . VAL A 1 171 ? 52.762 -6.180 3.013 1.00 18.41 199 VAL A O 1
ATOM 1371 N N . HIS A 1 172 ? 50.933 -7.390 3.538 1.00 13.57 200 HIS A N 1
ATOM 1372 C CA A HIS A 1 172 ? 50.673 -7.831 2.164 0.50 14.11 200 HIS A CA 1
ATOM 1373 C CA B HIS A 1 172 ? 50.682 -7.798 2.156 0.50 13.84 200 HIS A CA 1
ATOM 1374 C C . HIS A 1 172 ? 49.204 -7.665 1.777 1.00 15.20 200 HIS A C 1
ATOM 1375 O O . HIS A 1 172 ? 48.761 -8.205 0.759 1.00 21.38 200 HIS A O 1
ATOM 1388 N N . ASP A 1 173 ? 48.451 -6.937 2.593 1.00 16.29 201 ASP A N 1
ATOM 1389 C CA . ASP A 1 173 ? 47.029 -6.684 2.365 1.00 18.91 201 ASP A CA 1
ATOM 1390 C C . ASP A 1 173 ? 46.797 -5.219 2.694 1.00 19.18 201 ASP A C 1
ATOM 1391 O O . ASP A 1 173 ? 47.014 -4.800 3.829 1.00 22.38 201 ASP A O 1
ATOM 1396 N N . TYR A 1 174 ? 46.356 -4.440 1.710 1.00 19.37 202 TYR A N 1
ATOM 1397 C CA A TYR A 1 174 ? 46.242 -2.993 1.875 0.70 23.63 202 TYR A CA 1
ATOM 1398 C CA B TYR A 1 174 ? 46.237 -2.997 1.892 0.30 23.71 202 TYR A CA 1
ATOM 1399 C C . TYR A 1 174 ? 44.796 -2.508 1.928 1.00 29.11 202 TYR A C 1
ATOM 1400 O O . TYR A 1 174 ? 44.542 -1.307 1.949 1.00 28.47 202 TYR A O 1
ATOM 1417 N N . ARG A 1 175 ? 43.854 -3.447 1.949 1.00 28.90 203 ARG A N 1
ATOM 1418 C CA . ARG A 1 175 ? 42.447 -3.097 2.104 1.00 26.16 203 ARG A CA 1
ATOM 1419 C C . ARG A 1 175 ? 42.257 -2.389 3.445 1.00 30.04 203 ARG A C 1
ATOM 1420 O O . ARG A 1 175 ? 42.868 -2.763 4.438 1.00 29.50 203 ARG A O 1
ATOM 1428 N N . GLY A 1 176 ? 41.438 -1.342 3.461 1.00 29.24 204 GLY A N 1
ATOM 1429 C CA . GLY A 1 176 ? 41.232 -0.564 4.670 1.00 25.21 204 GLY A CA 1
ATOM 1430 C C . GLY A 1 176 ? 41.961 0.770 4.654 1.00 26.32 204 GLY A C 1
ATOM 1431 O O . GLY A 1 176 ? 41.616 1.692 5.391 1.00 20.21 204 GLY A O 1
ATOM 1432 N N . ILE A 1 177 ? 42.979 0.881 3.807 1.00 25.91 205 ILE A N 1
ATOM 1433 C CA . ILE A 1 177 ? 43.752 2.117 3.727 1.00 21.09 205 ILE A CA 1
ATOM 1434 C C . ILE A 1 177 ? 42.885 3.308 3.289 1.00 19.61 205 ILE A C 1
ATOM 1435 O O . ILE A 1 177 ? 43.169 4.460 3.641 1.00 21.09 205 ILE A O 1
ATOM 1440 N N . GLU A 1 178 ? 41.816 3.026 2.546 1.00 21.39 206 GLU A N 1
ATOM 1441 C CA . GLU A 1 178 ? 40.910 4.068 2.071 1.00 23.22 206 GLU A CA 1
ATOM 1442 C C . GLU A 1 178 ? 40.119 4.709 3.217 1.00 23.04 206 GLU A C 1
ATOM 1443 O O . GLU A 1 178 ? 39.534 5.778 3.054 1.00 23.86 206 GLU A O 1
ATOM 1449 N N . ASP A 1 179 ? 40.108 4.056 4.377 1.00 18.97 207 ASP A N 1
ATOM 1450 C CA . ASP A 1 179 ? 39.340 4.551 5.520 1.00 21.78 207 ASP A CA 1
ATOM 1451 C C . ASP A 1 179 ? 40.135 5.511 6.416 1.00 23.48 207 ASP A C 1
ATOM 1452 O O . ASP A 1 179 ? 39.585 6.074 7.363 1.00 23.67 207 ASP A O 1
ATOM 1457 N N . PHE A 1 180 ? 41.424 5.685 6.134 1.00 18.37 208 PHE A N 1
ATOM 1458 C CA . PHE A 1 180 ? 42.264 6.595 6.917 1.00 16.84 208 PHE A CA 1
ATOM 1459 C C . PHE A 1 180 ? 41.869 8.010 6.505 1.00 19.97 208 PHE A C 1
ATOM 1460 O O . PHE A 1 180 ? 42.010 8.368 5.334 1.00 22.35 208 PHE A O 1
ATOM 1468 N N . PRO A 1 181 ? 41.388 8.826 7.458 1.00 17.38 209 PRO A N 1
ATOM 1469 C CA A PRO A 1 181 ? 40.815 10.130 7.101 0.50 18.66 209 PRO A CA 1
ATOM 1470 C CA B PRO A 1 181 ? 40.821 10.144 7.141 0.50 18.84 209 PRO A CA 1
ATOM 1471 C C . PRO A 1 181 ? 41.819 11.159 6.588 1.00 19.26 209 PRO A C 1
ATOM 1472 O O . PRO A 1 181 ? 41.441 12.008 5.772 1.00 20.48 209 PRO A O 1
ATOM 1479 N N . LYS A 1 182 ? 43.066 11.101 7.044 1.00 16.35 210 LYS A N 1
ATOM 1480 C CA . LYS A 1 182 ? 44.009 12.168 6.696 1.00 17.16 210 LYS A CA 1
ATOM 1481 C C . LYS A 1 182 ? 45.324 11.695 6.098 1.00 13.78 210 LYS A C 1
ATOM 1482 O O . LYS A 1 182 ? 46.218 12.507 5.855 1.00 17.06 210 LYS A O 1
ATOM 1488 N N . LEU A 1 183 ? 45.447 10.395 5.855 1.00 14.38 211 LEU A N 1
ATOM 1489 C CA . LEU A 1 183 ? 46.712 9.852 5.366 1.00 15.44 211 LEU A CA 1
ATOM 1490 C C . LEU A 1 183 ? 47.100 10.496 4.040 1.00 15.14 211 LEU A C 1
ATOM 1491 O O . LEU A 1 183 ? 46.324 10.466 3.080 1.00 17.23 211 LEU A O 1
ATOM 1496 N N . ASN A 1 184 ? 48.280 11.102 3.989 1.00 13.95 212 ASN A N 1
ATOM 1497 C CA . ASN A 1 184 ? 48.750 11.688 2.742 1.00 15.78 212 ASN A CA 1
ATOM 1498 C C . ASN A 1 184 ? 50.216 11.418 2.418 1.00 18.52 212 ASN A C 1
ATOM 1499 O O . ASN A 1 184 ? 50.723 11.878 1.400 1.00 17.26 212 ASN A O 1
ATOM 1504 N N . GLN A 1 185 ? 50.886 10.674 3.293 1.00 15.31 213 GLN A N 1
ATOM 1505 C CA . GLN A 1 185 ? 52.247 10.227 3.037 1.00 13.30 213 GLN A CA 1
ATOM 1506 C C . GLN A 1 185 ? 52.370 8.789 3.498 1.00 14.17 213 GLN A C 1
ATOM 1507 O O . GLN A 1 185 ? 52.082 8.468 4.651 1.00 15.12 213 GLN A O 1
ATOM 1513 N N . LEU A 1 186 ? 52.804 7.923 2.593 1.00 15.13 214 LEU A N 1
ATOM 1514 C CA . LEU A 1 186 ? 52.950 6.506 2.881 1.00 14.26 214 LEU A CA 1
ATOM 1515 C C . LEU A 1 186 ? 54.326 6.046 2.439 1.00 15.76 214 LEU A C 1
ATOM 1516 O O . LEU A 1 186 ? 54.799 6.380 1.344 1.00 17.03 214 LEU A O 1
ATOM 1521 N N . TYR A 1 187 ? 54.978 5.288 3.308 1.00 12.00 215 TYR A N 1
ATOM 1522 C CA . TYR A 1 187 ? 56.259 4.673 2.996 1.00 11.88 215 TYR A CA 1
ATOM 1523 C C . TYR A 1 187 ? 56.056 3.184 3.174 1.00 11.98 215 TYR A C 1
ATOM 1524 O O . TYR A 1 187 ? 55.751 2.722 4.273 1.00 13.32 215 TYR A O 1
ATOM 1533 N N . ALA A 1 188 ? 56.180 2.434 2.087 1.00 11.16 216 ALA A N 1
ATOM 1534 C CA . ALA A 1 188 ? 55.916 1.002 2.126 1.00 12.95 216 ALA A CA 1
ATOM 1535 C C . ALA A 1 188 ? 56.961 0.273 1.300 1.00 12.20 216 ALA A C 1
ATOM 1536 O O . ALA A 1 188 ? 57.417 0.783 0.279 1.00 13.27 216 ALA A O 1
ATOM 1538 N N . PHE A 1 189 ? 57.347 -0.915 1.752 1.00 11.56 217 PHE A N 1
ATOM 1539 C CA . PHE A 1 189 ? 58.339 -1.707 1.046 1.00 13.49 217 PHE A CA 1
ATOM 1540 C C . PHE A 1 189 ? 58.246 -3.138 1.546 1.00 17.21 217 PHE A C 1
ATOM 1541 O O . PHE A 1 189 ? 58.422 -3.391 2.737 1.00 17.94 217 PHE A O 1
ATOM 1549 N N . SER A 1 190 ? 57.964 -4.063 0.630 1.00 21.15 218 SER A N 1
ATOM 1550 C CA . SER A 1 190 ? 57.814 -5.482 0.952 1.00 28.11 218 SER A CA 1
ATOM 1551 C C . SER A 1 190 ? 59.142 -6.219 0.904 1.00 33.44 218 SER A C 1
ATOM 1552 O O . SER A 1 190 ? 59.965 -5.956 0.022 1.00 33.14 218 SER A O 1
ATOM 1555 N N . GLN A 1 191 ? 59.311 -7.152 1.845 1.00 32.20 219 GLN A N 1
ATOM 1556 C CA . GLN A 1 191 ? 60.510 -8.000 2.020 1.00 45.13 219 GLN A CA 1
ATOM 1557 C C . GLN A 1 191 ? 61.801 -7.538 1.345 1.00 57.55 219 GLN A C 1
ATOM 1558 O O . GLN A 1 191 ? 62.561 -8.356 0.820 1.00 62.22 219 GLN A O 1
ATOM 1564 N N . ALA B 1 10 ? 56.523 -13.364 -47.842 1.00 39.38 38 ALA B N 1
ATOM 1565 C CA . ALA B 1 10 ? 57.191 -12.137 -47.421 1.00 37.12 38 ALA B CA 1
ATOM 1566 C C . ALA B 1 10 ? 58.325 -12.401 -46.428 1.00 29.60 38 ALA B C 1
ATOM 1567 O O . ALA B 1 10 ? 59.020 -11.472 -46.018 1.00 25.65 38 ALA B O 1
ATOM 1569 N N . SER B 1 11 ? 58.510 -13.661 -46.043 1.00 29.14 39 SER B N 1
ATOM 1570 C CA . SER B 1 11 ? 59.526 -14.010 -45.048 1.00 23.99 39 SER B CA 1
ATOM 1571 C C . SER B 1 11 ? 60.946 -13.636 -45.484 1.00 21.97 39 SER B C 1
ATOM 1572 O O . SER B 1 11 ? 61.802 -13.327 -44.647 1.00 18.70 39 SER B O 1
ATOM 1575 N N . GLN B 1 12 ? 61.191 -13.634 -46.792 1.00 21.34 40 GLN B N 1
ATOM 1576 C CA . GLN B 1 12 ? 62.507 -13.277 -47.319 1.00 19.03 40 GLN B CA 1
ATOM 1577 C C . GLN B 1 12 ? 62.621 -11.798 -47.696 1.00 19.71 40 GLN B C 1
ATOM 1578 O O . GLN B 1 12 ? 63.663 -11.363 -48.202 1.00 24.96 40 GLN B O 1
ATOM 1584 N N . ASP B 1 13 ? 61.563 -11.029 -47.459 1.00 21.94 41 ASP B N 1
ATOM 1585 C CA . ASP B 1 13 ? 61.597 -9.609 -47.779 1.00 22.59 41 ASP B CA 1
ATOM 1586 C C . ASP B 1 13 ? 62.439 -8.873 -46.752 1.00 20.61 41 ASP B C 1
ATOM 1587 O O . ASP B 1 13 ? 62.391 -9.180 -45.559 1.00 21.99 41 ASP B O 1
ATOM 1592 N N . ASN B 1 14 ? 63.214 -7.902 -47.213 1.00 23.00 42 ASN B N 1
ATOM 1593 C CA . ASN B 1 14 ? 64.002 -7.102 -46.298 1.00 17.28 42 ASN B CA 1
ATOM 1594 C C . ASN B 1 14 ? 63.121 -6.164 -45.493 1.00 23.20 42 ASN B C 1
ATOM 1595 O O . ASN B 1 14 ? 62.075 -5.708 -45.966 1.00 24.76 42 ASN B O 1
ATOM 1600 N N . VAL B 1 15 ? 63.542 -5.904 -44.261 1.00 18.04 43 VAL B N 1
ATOM 1601 C CA . VAL B 1 15 ? 62.799 -5.053 -43.356 1.00 18.28 43 VAL B CA 1
ATOM 1602 C C . VAL B 1 15 ? 63.374 -3.642 -43.371 1.00 18.76 43 VAL B C 1
ATOM 1603 O O . VAL B 1 15 ? 64.590 -3.453 -43.317 1.00 20.40 43 VAL B O 1
ATOM 1607 N N . ASN B 1 16 ? 62.489 -2.655 -43.461 1.00 17.54 44 ASN B N 1
ATOM 1608 C CA . ASN B 1 16 ? 62.885 -1.266 -43.385 1.00 21.71 44 ASN B CA 1
ATOM 1609 C C . ASN B 1 16 ? 63.212 -0.904 -41.941 1.00 16.45 44 ASN B C 1
ATOM 1610 O O . ASN B 1 16 ? 62.329 -0.867 -41.091 1.00 18.07 44 ASN B O 1
ATOM 1615 N N . ILE B 1 17 ? 64.490 -0.662 -41.678 1.00 19.43 45 ILE B N 1
ATOM 1616 C CA . ILE B 1 17 ? 64.950 -0.225 -40.362 1.00 16.32 45 ILE B CA 1
ATOM 1617 C C . ILE B 1 17 ? 65.707 1.082 -40.585 1.00 20.48 45 ILE B C 1
ATOM 1618 O O . ILE B 1 17 ? 66.928 1.087 -40.747 1.00 20.23 45 ILE B O 1
ATOM 1623 N N . PRO B 1 18 ? 64.972 2.201 -40.620 1.00 19.90 46 PRO B N 1
ATOM 1624 C CA . PRO B 1 18 ? 65.553 3.482 -41.048 1.00 21.12 46 PRO B CA 1
ATOM 1625 C C . PRO B 1 18 ? 66.572 4.067 -40.073 1.00 19.68 46 PRO B C 1
ATOM 1626 O O . PRO B 1 18 ? 67.385 4.904 -40.474 1.00 24.18 46 PRO B O 1
ATOM 1630 N N . ASP B 1 19 ? 66.525 3.659 -38.809 1.00 18.44 47 ASP B N 1
ATOM 1631 C CA . ASP B 1 19 ? 67.518 4.120 -37.848 1.00 17.34 47 ASP B CA 1
ATOM 1632 C C . ASP B 1 19 ? 68.777 3.266 -37.945 1.00 19.54 47 ASP B C 1
ATOM 1633 O O . ASP B 1 19 ? 68.756 2.085 -37.614 1.00 18.55 47 ASP B O 1
ATOM 1638 N N A SER B 1 20 ? 69.871 3.874 -38.395 0.68 21.33 48 SER B N 1
ATOM 1639 N N B SER B 1 20 ? 69.870 3.869 -38.401 0.32 22.01 48 SER B N 1
ATOM 1640 C CA A SER B 1 20 ? 71.111 3.141 -38.639 0.68 23.32 48 SER B CA 1
ATOM 1641 C CA B SER B 1 20 ? 71.105 3.126 -38.643 0.32 23.66 48 SER B CA 1
ATOM 1642 C C A SER B 1 20 ? 71.703 2.526 -37.372 0.68 22.66 48 SER B C 1
ATOM 1643 C C B SER B 1 20 ? 71.732 2.541 -37.375 0.32 22.83 48 SER B C 1
ATOM 1644 O O A SER B 1 20 ? 72.316 1.460 -37.421 0.68 22.31 48 SER B O 1
ATOM 1645 O O B SER B 1 20 ? 72.398 1.508 -37.429 0.32 23.10 48 SER B O 1
ATOM 1650 N N . THR B 1 21 ? 71.511 3.190 -36.234 1.00 21.85 49 THR B N 1
ATOM 1651 C CA . THR B 1 21 ? 72.036 2.683 -34.974 1.00 17.84 49 THR B CA 1
ATOM 1652 C C . THR B 1 21 ? 71.254 1.438 -34.516 1.00 18.79 49 THR B C 1
ATOM 1653 O O . THR B 1 21 ? 71.839 0.441 -34.058 1.00 19.28 49 THR B O 1
ATOM 1657 N N . PHE B 1 22 ? 69.934 1.498 -34.659 1.00 19.75 50 PHE B N 1
ATOM 1658 C CA . PHE B 1 22 ? 69.088 0.338 -34.370 1.00 16.94 50 PHE B CA 1
ATOM 1659 C C . PHE B 1 22 ? 69.441 -0.816 -35.315 1.00 14.66 50 PHE B C 1
ATOM 1660 O O . PHE B 1 22 ? 69.586 -1.960 -34.875 1.00 16.06 50 PHE B O 1
ATOM 1668 N N . LYS B 1 23 ? 69.581 -0.516 -36.604 1.00 16.87 51 LYS B N 1
ATOM 1669 C CA . LYS B 1 23 ? 69.916 -1.553 -37.580 1.00 17.09 51 LYS B CA 1
ATOM 1670 C C . LYS B 1 23 ? 71.271 -2.191 -37.280 1.00 15.49 51 LYS B C 1
ATOM 1671 O O . LYS B 1 23 ? 71.438 -3.401 -37.438 1.00 17.48 51 LYS B O 1
ATOM 1677 N N . ALA B 1 24 ? 72.230 -1.384 -36.829 1.00 17.81 52 ALA B N 1
ATOM 1678 C CA . ALA B 1 24 ? 73.543 -1.902 -36.444 1.00 18.80 52 ALA B CA 1
ATOM 1679 C C . ALA B 1 24 ? 73.409 -2.863 -35.270 1.00 18.12 52 ALA B C 1
ATOM 1680 O O . ALA B 1 24 ? 74.025 -3.931 -35.256 1.00 19.64 52 ALA B O 1
ATOM 1682 N N . TYR B 1 25 ? 72.598 -2.478 -34.285 1.00 16.34 53 TYR B N 1
ATOM 1683 C CA . TYR B 1 25 ? 72.353 -3.322 -33.129 1.00 14.05 53 TYR B CA 1
ATOM 1684 C C . TYR B 1 25 ? 71.754 -4.673 -33.552 1.00 12.84 53 TYR B C 1
ATOM 1685 O O . TYR B 1 25 ? 72.185 -5.734 -33.102 1.00 15.32 53 TYR B O 1
ATOM 1694 N N . LEU B 1 26 ? 70.726 -4.627 -34.391 1.00 13.50 54 LEU B N 1
ATOM 1695 C CA . LEU B 1 26 ? 70.059 -5.851 -34.810 1.00 14.35 54 LEU B CA 1
ATOM 1696 C C . LEU B 1 26 ? 70.997 -6.754 -35.612 1.00 15.88 54 LEU B C 1
ATOM 1697 O O . LEU B 1 26 ? 71.013 -7.978 -35.422 1.00 15.48 54 LEU B O 1
ATOM 1702 N N . ASN B 1 27 ? 71.803 -6.146 -36.474 1.00 17.59 55 ASN B N 1
ATOM 1703 C CA . ASN B 1 27 ? 72.776 -6.911 -37.241 1.00 14.96 55 ASN B CA 1
ATOM 1704 C C . ASN B 1 27 ? 73.783 -7.609 -36.339 1.00 18.67 55 ASN B C 1
ATOM 1705 O O . ASN B 1 27 ? 74.171 -8.746 -36.596 1.00 20.75 55 ASN B O 1
ATOM 1710 N N . GLY B 1 28 ? 74.176 -6.936 -35.263 1.00 18.70 56 GLY B N 1
ATOM 1711 C CA . GLY B 1 28 ? 75.033 -7.529 -34.255 1.00 17.90 56 GLY B CA 1
ATOM 1712 C C . GLY B 1 28 ? 74.447 -8.790 -33.659 1.00 19.93 56 GLY B C 1
ATOM 1713 O O . GLY B 1 28 ? 75.164 -9.774 -33.459 1.00 22.34 56 GLY B O 1
ATOM 1714 N N . LEU B 1 29 ? 73.143 -8.776 -33.379 1.00 17.38 57 LEU B N 1
ATOM 1715 C CA . LEU B 1 29 ? 72.476 -9.958 -32.833 1.00 17.71 57 LEU B CA 1
ATOM 1716 C C . LEU B 1 29 ? 72.450 -11.094 -33.849 1.00 18.97 57 LEU B C 1
ATOM 1717 O O . LEU B 1 29 ? 72.431 -12.277 -33.480 1.00 20.32 57 LEU B O 1
ATOM 1722 N N . LEU B 1 30 ? 72.449 -10.721 -35.124 1.00 17.56 58 LEU B N 1
ATOM 1723 C CA . LEU B 1 30 ? 72.330 -11.670 -36.230 1.00 18.91 58 LEU B CA 1
ATOM 1724 C C . LEU B 1 30 ? 73.673 -12.088 -36.817 1.00 23.40 58 LEU B C 1
ATOM 1725 O O . LEU B 1 30 ? 73.721 -12.834 -37.798 1.00 24.98 58 LEU B O 1
ATOM 1730 N N . GLY B 1 31 ? 74.757 -11.604 -36.229 1.00 20.09 59 GLY B N 1
ATOM 1731 C CA . GLY B 1 31 ? 76.093 -11.922 -36.708 1.00 24.71 59 GLY B CA 1
ATOM 1732 C C . GLY B 1 31 ? 76.402 -11.353 -38.084 1.00 28.49 59 GLY B C 1
ATOM 1733 O O . GLY B 1 31 ? 77.194 -11.927 -38.838 1.00 31.57 59 GLY B O 1
ATOM 1734 N N . GLN B 1 32 ? 75.787 -10.220 -38.411 1.00 24.11 60 GLN B N 1
ATOM 1735 C CA . GLN B 1 32 ? 75.986 -9.564 -39.702 1.00 20.75 60 GLN B CA 1
ATOM 1736 C C . GLN B 1 32 ? 76.710 -8.232 -39.524 1.00 22.45 60 GLN B C 1
ATOM 1737 O O . GLN B 1 32 ? 76.802 -7.714 -38.408 1.00 24.85 60 GLN B O 1
ATOM 1743 N N . SER B 1 33 ? 77.239 -7.687 -40.616 1.00 22.91 61 SER B N 1
ATOM 1744 C CA . SER B 1 33 ? 77.871 -6.373 -40.563 1.00 26.04 61 SER B CA 1
ATOM 1745 C C . SER B 1 33 ? 76.819 -5.296 -40.317 1.00 30.74 61 SER B C 1
ATOM 1746 O O . SER B 1 33 ? 75.634 -5.499 -40.583 1.00 25.75 61 SER B O 1
ATOM 1749 N N . SER B 1 34 ? 77.259 -4.148 -39.813 1.00 30.89 62 SER B N 1
ATOM 1750 C CA . SER B 1 34 ? 76.341 -3.129 -39.305 1.00 25.85 62 SER B CA 1
ATOM 1751 C C . SER B 1 34 ? 75.275 -2.632 -40.287 1.00 27.78 62 SER B C 1
ATOM 1752 O O . SER B 1 34 ? 74.162 -2.318 -39.869 1.00 26.62 62 SER B O 1
ATOM 1755 N N . THR B 1 35 ? 75.602 -2.564 -41.577 1.00 24.35 63 THR B N 1
ATOM 1756 C CA . THR B 1 35 ? 74.654 -2.049 -42.570 1.00 22.87 63 THR B CA 1
ATOM 1757 C C . THR B 1 35 ? 74.002 -3.133 -43.443 1.00 23.02 63 THR B C 1
ATOM 1758 O O . THR B 1 35 ? 73.310 -2.818 -44.409 1.00 27.88 63 THR B O 1
ATOM 1762 N N . ALA B 1 36 ? 74.223 -4.399 -43.098 1.00 21.46 64 ALA B N 1
ATOM 1763 C CA . ALA B 1 36 ? 73.634 -5.514 -43.835 1.00 21.65 64 ALA B CA 1
ATOM 1764 C C . ALA B 1 36 ? 72.112 -5.465 -43.805 1.00 19.22 64 ALA B C 1
ATOM 1765 O O . ALA B 1 36 ? 71.514 -4.995 -42.833 1.00 21.84 64 ALA B O 1
ATOM 1767 N N . ASN B 1 37 ? 71.482 -5.967 -44.858 1.00 20.88 65 ASN B N 1
ATOM 1768 C CA . ASN B 1 37 ? 70.028 -6.088 -44.856 1.00 22.60 65 ASN B CA 1
ATOM 1769 C C . ASN B 1 37 ? 69.527 -7.244 -43.986 1.00 16.31 65 ASN B C 1
ATOM 1770 O O . ASN B 1 37 ? 70.234 -8.226 -43.754 1.00 18.59 65 ASN B O 1
ATOM 1775 N N . ILE B 1 38 ? 68.303 -7.093 -43.491 1.00 17.54 66 ILE B N 1
ATOM 1776 C CA . ILE B 1 38 ? 67.705 -8.025 -42.540 1.00 16.94 66 ILE B CA 1
ATOM 1777 C C . ILE B 1 38 ? 66.326 -8.446 -43.038 1.00 17.17 66 ILE B C 1
ATOM 1778 O O . ILE B 1 38 ? 65.492 -7.598 -43.362 1.00 20.29 66 ILE B O 1
ATOM 1783 N N . THR B 1 39 ? 66.084 -9.752 -43.097 1.00 14.90 67 THR B N 1
ATOM 1784 C CA . THR B 1 39 ? 64.805 -10.244 -43.599 1.00 15.52 67 THR B CA 1
ATOM 1785 C C . THR B 1 39 ? 63.756 -10.326 -42.500 1.00 16.21 67 THR B C 1
ATOM 1786 O O . THR B 1 39 ? 64.079 -10.302 -41.310 1.00 14.83 67 THR B O 1
ATOM 1790 N N . GLU B 1 40 ? 62.495 -10.431 -42.908 1.00 16.04 6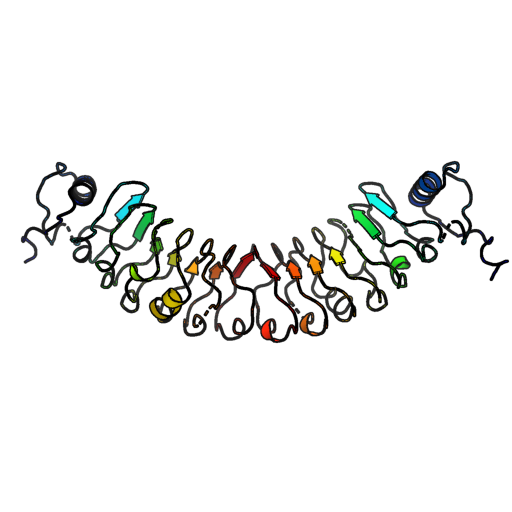8 GLU B N 1
ATOM 1791 C CA . GLU B 1 40 ? 61.414 -10.642 -41.963 1.00 14.41 68 GLU B CA 1
ATOM 1792 C C . GLU B 1 40 ? 61.659 -11.898 -41.126 1.00 13.41 68 GLU B C 1
ATOM 1793 O O . GLU B 1 40 ? 61.450 -11.897 -39.915 1.00 14.01 68 GLU B O 1
ATOM 1799 N N . ALA B 1 41 ? 62.145 -12.955 -41.768 1.00 15.10 69 ALA B N 1
ATOM 1800 C CA . ALA B 1 41 ? 62.397 -14.197 -41.045 1.00 13.39 69 ALA B CA 1
ATOM 1801 C C . ALA B 1 41 ? 63.456 -14.009 -39.965 1.00 14.89 69 ALA B C 1
ATOM 1802 O O . ALA B 1 41 ? 63.340 -14.553 -38.867 1.00 14.53 69 ALA B O 1
ATOM 1804 N N . GLN B 1 42 ? 64.496 -13.247 -40.288 1.00 15.34 70 GLN B N 1
ATOM 1805 C CA . GLN B 1 42 ? 65.546 -12.964 -39.314 1.00 12.65 70 GLN B CA 1
ATOM 1806 C C . GLN B 1 42 ? 64.999 -12.204 -38.102 1.00 12.30 70 GLN B C 1
ATOM 1807 O O . GLN B 1 42 ? 65.323 -12.533 -36.964 1.00 13.73 70 GLN B O 1
ATOM 1821 N N . ASN B 1 44 ? 62.035 -12.320 -37.017 1.00 13.89 72 ASN B N 1
ATOM 1822 C CA . ASN B 1 44 ? 61.142 -13.251 -36.353 1.00 14.37 72 ASN B CA 1
ATOM 1823 C C . ASN B 1 44 ? 61.899 -14.267 -35.486 1.00 13.75 72 ASN B C 1
ATOM 1824 O O . ASN B 1 44 ? 61.294 -14.962 -34.658 1.00 14.41 72 ASN B O 1
ATOM 1829 N N . SER B 1 45 ? 63.221 -14.337 -35.669 1.00 13.91 73 SER B N 1
ATOM 1830 C CA . SER B 1 45 ? 64.062 -15.305 -34.959 1.00 12.80 73 SER B CA 1
ATOM 1831 C C . SER B 1 45 ? 64.586 -14.749 -33.640 1.00 13.81 73 SER B C 1
ATOM 1832 O O . SER B 1 45 ? 65.122 -15.498 -32.818 1.00 16.99 73 SER B O 1
ATOM 1835 N N . LEU B 1 46 ? 64.431 -13.441 -33.433 1.00 13.41 74 LEU B N 1
ATOM 1836 C CA . LEU B 1 46 ? 64.993 -12.797 -32.250 1.00 13.59 74 LEU B CA 1
ATOM 1837 C C . LEU B 1 46 ? 64.151 -13.075 -31.017 1.00 13.76 74 LEU B C 1
ATOM 1838 O O . LEU B 1 46 ? 62.930 -13.268 -31.106 1.00 15.58 74 LEU B O 1
ATOM 1843 N N . THR B 1 47 ? 64.808 -13.075 -29.860 1.00 12.41 75 THR B N 1
ATOM 1844 C CA . THR B 1 47 ? 64.126 -13.355 -28.603 1.00 13.84 75 THR B CA 1
ATOM 1845 C C . THR B 1 47 ? 64.252 -12.226 -27.586 1.00 14.11 75 THR B C 1
ATOM 1846 O O . THR B 1 47 ? 63.467 -12.149 -26.650 1.00 15.48 75 THR B O 1
ATOM 1850 N N . TYR B 1 48 ? 65.232 -11.348 -27.771 1.00 12.21 76 TYR B N 1
ATOM 1851 C CA . TYR B 1 48 ? 65.384 -10.194 -26.882 1.00 11.96 76 TYR B CA 1
ATOM 1852 C C . TYR B 1 48 ? 65.984 -9.023 -27.644 1.00 11.45 76 TYR B C 1
ATOM 1853 O O . TYR B 1 48 ? 66.737 -9.205 -28.616 1.00 12.64 76 TYR B O 1
ATOM 1862 N N . ILE B 1 49 ? 65.670 -7.817 -27.191 1.00 12.45 77 ILE B N 1
ATOM 1863 C CA . ILE B 1 49 ? 66.332 -6.618 -27.663 1.00 14.08 77 ILE B CA 1
ATOM 1864 C C . ILE B 1 49 ? 66.608 -5.755 -26.446 1.00 12.96 77 ILE B C 1
ATOM 1865 O O . ILE B 1 49 ? 65.713 -5.531 -25.621 1.00 12.11 77 ILE B O 1
ATOM 1870 N N . THR B 1 50 ? 67.848 -5.294 -26.323 1.00 11.86 78 THR B N 1
ATOM 1871 C CA . THR B 1 50 ? 68.245 -4.450 -25.204 1.00 14.37 78 THR B CA 1
ATOM 1872 C C . THR B 1 50 ? 68.988 -3.248 -25.727 1.00 14.96 78 THR B C 1
ATOM 1873 O O . THR B 1 50 ? 70.048 -3.390 -26.336 1.00 15.72 78 THR B O 1
ATOM 1877 N N . LEU B 1 51 ? 68.428 -2.066 -25.483 1.00 14.24 79 LEU B N 1
ATOM 1878 C CA . LEU B 1 51 ? 68.986 -0.800 -25.955 1.00 14.36 79 LEU B CA 1
ATOM 1879 C C . LEU B 1 51 ? 69.149 0.089 -24.741 1.00 16.65 79 LEU B C 1
ATOM 1880 O O . LEU B 1 51 ? 68.173 0.615 -24.215 1.00 16.91 79 LEU B O 1
ATOM 1885 N N . ALA B 1 52 ? 70.378 0.232 -24.268 1.00 19.08 80 ALA B N 1
ATOM 1886 C CA . ALA B 1 52 ? 70.622 0.988 -23.051 1.00 19.77 80 ALA B CA 1
ATOM 1887 C C . ALA B 1 52 ? 71.676 2.044 -23.298 1.00 23.77 80 ALA B C 1
ATOM 1888 O O . ALA B 1 52 ? 72.819 1.719 -23.628 1.00 25.18 80 ALA B O 1
ATOM 1890 N N . ASN B 1 53 ? 71.266 3.302 -23.171 1.00 22.78 81 ASN B N 1
ATOM 1891 C CA . ASN B 1 53 ? 72.153 4.448 -23.350 1.00 28.63 81 ASN B CA 1
ATOM 1892 C C . ASN B 1 53 ? 72.813 4.487 -24.723 1.00 28.71 81 ASN B C 1
ATOM 1893 O O . ASN B 1 53 ? 73.957 4.914 -24.873 1.00 33.31 81 ASN B O 1
ATOM 1898 N N A ILE B 1 54 ? 72.093 4.002 -25.729 0.59 25.81 82 ILE B N 1
ATOM 1899 N N B ILE B 1 54 ? 72.059 4.039 -25.718 0.41 26.03 82 ILE B N 1
ATOM 1900 C CA A ILE B 1 54 ? 72.489 4.199 -27.119 0.59 23.40 82 ILE B CA 1
ATOM 1901 C CA B ILE B 1 54 ? 72.466 4.107 -27.108 0.41 25.22 82 ILE B CA 1
ATOM 1902 C C A ILE B 1 54 ? 71.382 4.983 -27.814 0.59 24.44 82 ILE B C 1
ATOM 1903 C C B ILE B 1 54 ? 71.407 4.905 -27.861 0.41 24.73 82 ILE B C 1
ATOM 1904 O O A ILE B 1 54 ? 70.211 4.880 -27.439 0.59 22.01 82 ILE B O 1
ATOM 1905 O O B ILE B 1 54 ? 70.208 4.694 -27.670 0.41 25.62 82 ILE B O 1
ATOM 1914 N N A ASN B 1 55 ? 71.748 5.782 -28.808 0.50 26.31 83 ASN B N 1
ATOM 1915 N N B ASN B 1 55 ? 71.849 5.837 -28.698 0.50 26.59 83 ASN B N 1
ATOM 1916 C CA A ASN B 1 55 ? 70.789 6.683 -29.436 0.50 26.72 83 ASN B CA 1
ATOM 1917 C CA B ASN B 1 55 ? 70.932 6.740 -29.380 0.50 27.20 83 ASN B CA 1
ATOM 1918 C C A ASN B 1 55 ? 69.991 6.041 -30.571 0.50 25.60 83 ASN B C 1
ATOM 1919 C C B ASN B 1 55 ? 70.134 6.063 -30.496 0.50 25.72 83 ASN B C 1
ATOM 1920 O O A ASN B 1 55 ? 70.488 5.890 -31.686 0.50 26.59 83 ASN B O 1
ATOM 1921 O O B ASN B 1 55 ? 70.658 5.813 -31.580 0.50 26.29 83 ASN B O 1
ATOM 1930 N N A VAL B 1 56 ? 68.749 5.670 -30.274 0.47 21.35 84 VAL B N 1
ATOM 1931 N N B VAL B 1 56 ? 68.866 5.771 -30.220 0.53 21.47 84 VAL B N 1
ATOM 1932 C CA A VAL B 1 56 ? 67.844 5.114 -31.276 0.47 19.98 84 VAL B CA 1
ATOM 1933 C CA B VAL B 1 56 ? 67.955 5.233 -31.226 0.53 21.08 84 VAL B CA 1
ATOM 1934 C C A VAL B 1 56 ? 66.581 5.968 -31.357 0.47 20.60 84 VAL B C 1
ATOM 1935 C C B VAL B 1 56 ? 66.691 6.088 -31.274 0.53 20.48 84 VAL B C 1
ATOM 1936 O O A VAL B 1 56 ? 65.672 5.852 -30.527 0.47 19.10 84 VAL B O 1
ATOM 1937 O O B VAL B 1 56 ? 65.880 6.076 -30.344 0.53 21.65 84 VAL B O 1
ATOM 1944 N N . THR B 1 57 ? 66.526 6.838 -32.358 1.00 18.96 85 THR B N 1
ATOM 1945 C CA . THR B 1 57 ? 65.413 7.778 -32.457 1.00 22.34 85 THR B CA 1
ATOM 1946 C C . THR B 1 57 ? 64.130 7.172 -33.018 1.00 19.79 85 THR B C 1
ATOM 1947 O O . THR B 1 57 ? 63.037 7.699 -32.810 1.00 22.93 85 THR B O 1
ATOM 1951 N N . ASP B 1 58 ? 64.261 6.049 -33.710 1.00 18.53 86 ASP B N 1
ATOM 1952 C CA . ASP B 1 58 ? 63.137 5.467 -34.424 1.00 20.21 86 ASP B CA 1
ATOM 1953 C C . ASP B 1 58 ? 63.237 3.953 -34.312 1.00 19.33 86 ASP B C 1
ATOM 1954 O O . ASP B 1 58 ? 64.238 3.367 -34.726 1.00 20.17 86 ASP B O 1
ATOM 1959 N N . LEU B 1 59 ? 62.205 3.328 -33.748 1.00 15.39 87 LEU B N 1
ATOM 1960 C CA . LEU B 1 59 ? 62.179 1.876 -33.584 1.00 15.04 87 LEU B CA 1
ATOM 1961 C C . LEU B 1 59 ? 61.501 1.146 -34.740 1.00 14.51 87 LEU B C 1
ATOM 1962 O O . LEU B 1 59 ? 61.259 -0.065 -34.661 1.00 1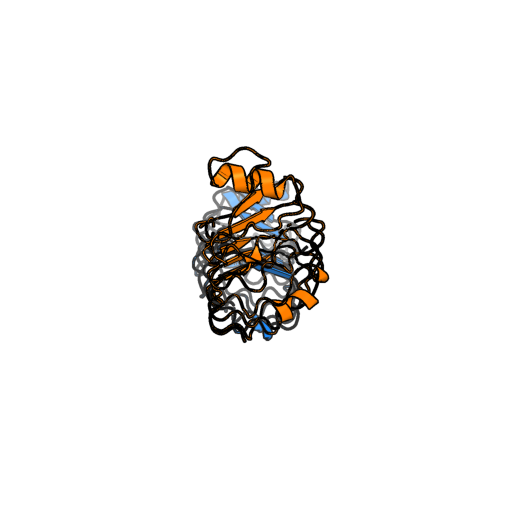6.49 87 LEU B O 1
ATOM 1967 N N . THR B 1 60 ? 61.201 1.869 -35.812 1.00 17.00 88 THR B N 1
ATOM 1968 C CA . THR B 1 60 ? 60.623 1.258 -37.003 1.00 14.85 88 THR B CA 1
ATOM 1969 C C . THR B 1 60 ? 61.415 0.034 -37.451 1.00 14.25 88 THR B C 1
ATOM 1970 O O . THR B 1 60 ? 62.646 0.078 -37.567 1.00 15.47 88 THR B O 1
ATOM 1974 N N . GLY B 1 61 ? 60.687 -1.061 -37.657 1.00 14.07 89 GLY B N 1
ATOM 1975 C CA . GLY B 1 61 ? 61.279 -2.359 -37.923 1.00 16.23 89 GLY B CA 1
ATOM 1976 C C . GLY B 1 61 ? 61.041 -3.358 -36.799 1.00 12.67 89 GLY B C 1
ATOM 1977 O O . GLY B 1 61 ? 60.938 -4.561 -37.046 1.00 14.97 89 GLY B O 1
ATOM 1978 N N . ILE B 1 62 ? 60.950 -2.864 -35.564 1.00 12.88 90 ILE B N 1
ATOM 1979 C CA . ILE B 1 62 ? 60.790 -3.758 -34.415 1.00 13.35 90 ILE B CA 1
ATOM 1980 C C . ILE B 1 62 ? 59.457 -4.509 -34.450 1.00 13.83 90 ILE B C 1
ATOM 1981 O O . ILE B 1 62 ? 59.318 -5.566 -33.832 1.00 14.13 90 ILE B O 1
ATOM 1986 N N . GLU B 1 63 ? 58.483 -3.988 -35.190 1.00 14.01 91 GLU B N 1
ATOM 1987 C CA . GLU B 1 63 ? 57.183 -4.646 -35.277 1.00 12.80 91 GLU B CA 1
ATOM 1988 C C . GLU B 1 63 ? 57.269 -6.042 -35.919 1.00 15.48 91 GLU B C 1
ATOM 1989 O O . GLU B 1 63 ? 56.351 -6.852 -35.791 1.00 16.01 91 GLU B O 1
ATOM 1995 N N . TYR B 1 64 ? 58.379 -6.316 -36.600 1.00 15.42 92 TYR B N 1
ATOM 1996 C CA . TYR B 1 64 ? 58.618 -7.626 -37.186 1.00 15.09 92 TYR B CA 1
ATOM 1997 C C . TYR B 1 64 ? 59.245 -8.637 -36.226 1.00 13.72 92 TYR B C 1
ATOM 1998 O O . TYR B 1 64 ? 59.374 -9.814 -36.574 1.00 14.36 92 TYR B O 1
ATOM 2007 N N . ALA B 1 65 ? 59.612 -8.186 -35.028 1.00 12.98 93 ALA B N 1
ATOM 2008 C CA . ALA B 1 65 ? 60.224 -9.068 -34.030 1.00 12.66 93 ALA B CA 1
ATOM 2009 C C . ALA B 1 65 ? 59.147 -9.808 -33.231 1.0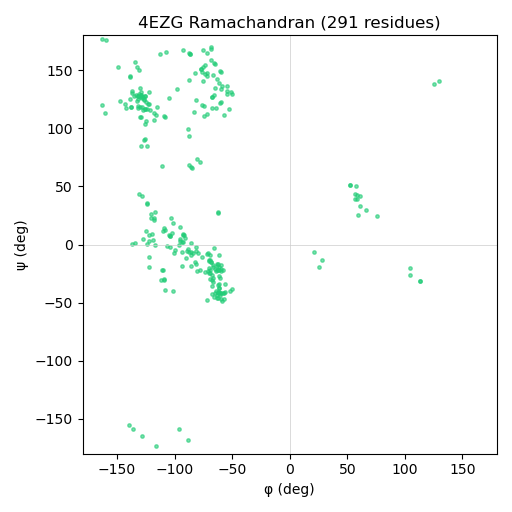0 12.73 93 ALA B C 1
ATOM 2010 O O . ALA B 1 65 ? 59.008 -9.622 -32.021 1.00 14.08 93 ALA B O 1
ATOM 2012 N N . HIS B 1 66 ? 58.403 -10.670 -33.922 1.00 12.37 94 HIS B N 1
ATOM 2013 C CA . HIS B 1 66 ? 57.189 -11.262 -33.367 1.00 13.78 94 HIS B CA 1
ATOM 2014 C C . HIS B 1 66 ? 57.459 -12.147 -32.169 1.00 14.01 94 HIS B C 1
ATOM 2015 O O . HIS B 1 66 ? 56.569 -12.370 -31.350 1.00 15.44 94 HIS B O 1
ATOM 2022 N N . ASN B 1 67 ? 58.685 -12.650 -32.067 1.00 11.88 95 ASN B N 1
ATOM 2023 C CA . ASN B 1 67 ? 59.018 -13.594 -31.013 1.00 11.79 95 ASN B CA 1
ATOM 2024 C C . ASN B 1 67 ? 59.832 -13.045 -29.863 1.00 14.57 95 ASN B C 1
ATOM 2025 O O . ASN B 1 67 ? 60.243 -13.810 -28.991 1.00 15.44 95 ASN B O 1
ATOM 2030 N N . ILE B 1 68 ? 60.064 -11.736 -29.812 1.00 13.22 96 ILE B N 1
ATOM 2031 C CA . ILE B 1 68 ? 60.859 -11.273 -28.680 1.00 13.98 96 ILE B CA 1
ATOM 2032 C C . ILE B 1 68 ? 60.040 -11.362 -27.402 1.00 12.43 96 ILE B C 1
ATOM 2033 O O . ILE B 1 68 ? 58.842 -11.046 -27.378 1.00 13.50 96 ILE B O 1
ATOM 2038 N N A LYS B 1 69 ? 60.707 -11.829 -26.353 0.50 12.32 97 LYS B N 1
ATOM 2039 N N B LYS B 1 69 ? 60.677 -11.836 -26.345 0.50 12.68 97 LYS B N 1
ATOM 2040 C CA A LYS B 1 69 ? 60.081 -12.048 -25.057 0.50 12.58 97 LYS B CA 1
ATOM 2041 C CA B LYS B 1 69 ? 59.985 -11.961 -25.075 0.50 11.41 97 LYS B CA 1
ATOM 2042 C C A LYS B 1 69 ? 60.493 -10.972 -24.057 0.50 12.49 97 LYS B C 1
ATOM 2043 C C B LYS B 1 69 ? 60.429 -10.866 -24.114 0.50 12.33 97 LYS B C 1
ATOM 2044 O O A LYS B 1 69 ? 59.785 -10.716 -23.085 0.50 11.75 97 LYS B O 1
ATOM 2045 O O B LYS B 1 69 ? 59.671 -10.486 -23.227 0.50 13.09 97 LYS B O 1
ATOM 2050 N N . ASP B 1 70 ? 61.648 -10.355 -24.296 1.00 11.71 98 ASP B N 1
ATOM 2051 C CA . ASP B 1 70 ? 62.182 -9.317 -23.417 1.00 11.51 98 ASP B CA 1
ATOM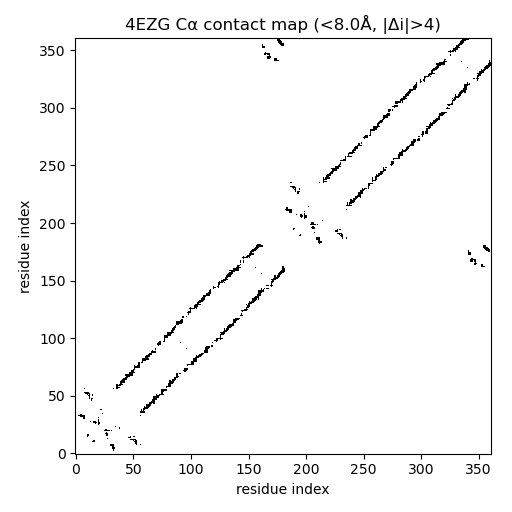 2052 C C . ASP B 1 70 ? 62.599 -8.122 -24.245 1.00 11.67 98 ASP B C 1
ATOM 2053 O O . ASP B 1 70 ? 63.377 -8.256 -25.193 1.00 14.20 98 ASP B O 1
ATOM 2062 N N . LEU B 1 71 ? 62.090 -6.950 -23.883 1.00 10.98 99 LEU B N 1
ATOM 2063 C CA . LEU B 1 71 ? 62.481 -5.702 -24.523 1.00 9.87 99 LEU B CA 1
ATOM 2064 C C . LEU B 1 71 ? 62.865 -4.747 -23.423 1.00 11.15 99 LEU B C 1
ATOM 2065 O O . LEU B 1 71 ? 62.029 -4.426 -22.572 1.00 11.46 99 LEU B O 1
ATOM 2070 N N . THR B 1 72 ? 64.128 -4.319 -23.435 1.00 11.70 100 THR B N 1
ATOM 2071 C CA . THR B 1 72 ? 64.686 -3.486 -22.379 1.00 12.33 100 THR B CA 1
ATOM 2072 C C . THR B 1 72 ? 65.275 -2.246 -23.015 1.00 14.23 100 THR B C 1
ATOM 2073 O O . THR B 1 72 ? 66.221 -2.334 -23.793 1.00 14.28 100 THR B O 1
ATOM 2077 N N . ILE B 1 73 ? 64.712 -1.087 -22.676 1.00 12.76 101 ILE B N 1
ATOM 2078 C CA . ILE B 1 73 ? 65.097 0.179 -23.283 1.00 12.32 101 ILE B CA 1
ATOM 2079 C C . ILE B 1 73 ? 65.351 1.202 -22.191 1.00 14.13 101 ILE B C 1
ATOM 2080 O O . ILE B 1 73 ? 64.523 1.381 -21.295 1.00 14.39 101 ILE B O 1
ATOM 2085 N N . ASN B 1 74 ? 66.501 1.860 -22.254 1.00 12.36 102 ASN B N 1
ATOM 2086 C CA . ASN B 1 74 ? 66.830 2.882 -21.282 1.00 13.47 102 ASN B CA 1
ATOM 2087 C C . ASN B 1 74 ? 67.546 4.027 -21.968 1.00 15.93 102 ASN B C 1
ATOM 2088 O O . ASN B 1 74 ? 68.608 3.825 -22.560 1.00 16.91 102 ASN B O 1
ATOM 2093 N N A ASN B 1 75 ? 66.931 5.206 -21.920 0.50 14.94 103 ASN B N 1
ATOM 2094 N N B ASN B 1 75 ? 66.952 5.218 -21.909 0.50 15.23 103 ASN B N 1
ATOM 2095 C CA A ASN B 1 75 ? 67.545 6.441 -22.394 0.50 16.54 103 ASN B CA 1
ATOM 2096 C CA B ASN B 1 75 ? 67.579 6.451 -22.396 0.50 17.15 103 ASN B CA 1
ATOM 2097 C C A ASN B 1 75 ? 67.994 6.366 -23.848 0.50 17.14 103 ASN B C 1
ATOM 2098 C C B ASN B 1 75 ? 67.974 6.440 -23.868 0.50 17.00 103 ASN B C 1
ATOM 2099 O O A ASN B 1 75 ? 69.149 6.656 -24.160 0.50 21.11 103 ASN B O 1
ATOM 2100 O O B ASN B 1 75 ? 69.075 6.867 -24.218 0.50 19.72 103 ASN B O 1
ATOM 2109 N N . ILE B 1 76 ? 67.088 5.965 -24.736 1.00 15.27 104 ILE B N 1
ATOM 2110 C CA . ILE B 1 76 ? 67.424 5.898 -26.158 1.00 16.63 104 ILE B CA 1
ATOM 2111 C C . ILE B 1 76 ? 66.910 7.076 -26.984 1.00 21.29 104 ILE B C 1
ATOM 2112 O O . ILE B 1 76 ? 67.258 7.204 -28.160 1.00 19.03 104 ILE B O 1
ATOM 2117 N N . HIS B 1 77 ? 66.075 7.917 -26.375 1.00 18.16 105 HIS B N 1
ATOM 2118 C CA . HIS B 1 77 ? 65.583 9.139 -27.016 1.00 18.11 105 HIS B CA 1
ATOM 2119 C C . HIS B 1 77 ? 64.782 8.859 -28.280 1.00 18.33 105 HIS B C 1
ATOM 2120 O O . HIS B 1 77 ? 64.928 9.550 -29.288 1.00 21.65 105 HIS B O 1
ATOM 2127 N N . ALA B 1 78 ? 63.940 7.837 -28.229 1.00 17.22 106 ALA B N 1
ATOM 2128 C CA . ALA B 1 78 ? 63.046 7.533 -29.331 1.00 15.62 106 ALA B CA 1
ATOM 2129 C C . ALA B 1 78 ? 61.935 8.574 -29.432 1.00 18.83 106 ALA B C 1
ATOM 2130 O O . ALA B 1 78 ? 61.458 9.085 -28.417 1.00 16.84 106 ALA B O 1
ATOM 2132 N N . THR B 1 79 ? 61.524 8.886 -30.659 1.00 17.69 107 THR B N 1
ATOM 2133 C CA . THR B 1 79 ? 60.422 9.817 -30.874 1.00 19.50 107 THR B CA 1
ATOM 2134 C C . THR B 1 79 ? 59.142 9.285 -30.240 1.00 17.91 107 THR B C 1
ATOM 2135 O O . THR B 1 79 ? 58.369 10.030 -29.638 1.00 18.33 107 THR B O 1
ATOM 2139 N N . ASN B 1 80 ? 58.926 7.982 -30.384 1.00 16.92 108 ASN B N 1
ATOM 2140 C CA . ASN B 1 80 ? 57.846 7.298 -29.689 1.00 15.35 108 ASN B CA 1
ATOM 2141 C C . ASN B 1 80 ? 58.108 5.802 -29.714 1.00 17.20 108 ASN B C 1
ATOM 2142 O O . ASN B 1 80 ? 59.083 5.352 -30.319 1.00 14.81 108 ASN B O 1
ATOM 2147 N N . TYR B 1 81 ? 57.237 5.044 -29.054 1.00 13.06 109 TYR B N 1
ATOM 2148 C CA . TYR B 1 81 ? 57.396 3.601 -28.935 1.00 12.09 109 TYR B CA 1
ATOM 2149 C C . TYR B 1 81 ? 56.230 2.895 -29.593 1.00 14.56 109 TYR B C 1
ATOM 2150 O O . TYR B 1 81 ? 55.966 1.717 -29.329 1.00 14.05 109 TYR B O 1
ATOM 2159 N N . ASN B 1 82 ? 55.548 3.608 -30.489 1.00 15.23 110 ASN B N 1
ATOM 2160 C CA . ASN B 1 82 ? 54.406 3.023 -31.175 1.00 12.80 110 ASN B CA 1
ATOM 2161 C C . ASN B 1 82 ? 54.625 1.644 -31.825 1.00 15.33 110 ASN B C 1
ATOM 2162 O O . ASN B 1 82 ? 53.728 0.810 -31.764 1.00 15.48 110 ASN B O 1
ATOM 2167 N N . PRO B 1 83 ? 55.811 1.397 -32.423 1.00 15.65 111 PRO B N 1
ATOM 2168 C CA . PRO B 1 83 ? 55.988 0.086 -33.065 1.00 16.10 111 PRO B CA 1
ATOM 2169 C C . PRO B 1 83 ? 55.987 -1.131 -32.135 1.00 16.42 111 PRO B C 1
ATOM 2170 O O . PRO B 1 83 ? 56.048 -2.246 -32.646 1.00 16.18 111 PRO B O 1
ATOM 2174 N N . ILE B 1 84 ? 55.898 -0.948 -30.821 1.00 13.75 112 ILE B N 1
ATOM 2175 C CA . ILE B 1 84 ? 55.831 -2.107 -29.929 1.00 12.34 112 ILE B CA 1
ATOM 2176 C C . ILE B 1 84 ? 54.413 -2.631 -29.689 1.00 13.02 112 ILE B C 1
ATOM 2177 O O . ILE B 1 84 ? 54.234 -3.675 -29.061 1.00 13.38 112 ILE B O 1
ATOM 2182 N N A SER B 1 85 ? 53.417 -1.912 -30.194 0.50 14.12 113 SER B N 1
ATOM 2183 N N B SER B 1 85 ? 53.423 -1.897 -30.203 0.50 14.11 113 SER B N 1
ATOM 2184 C CA A SER B 1 85 ? 52.027 -2.147 -29.806 0.50 14.87 113 SER B CA 1
ATOM 2185 C CA B SER B 1 85 ? 52.006 -2.127 -29.902 0.50 16.22 113 SER B CA 1
ATOM 2186 C C A SER B 1 85 ? 51.477 -3.530 -30.168 0.50 16.24 113 SER B C 1
ATOM 2187 C C B SER B 1 85 ? 51.537 -3.555 -30.120 0.50 15.94 113 SER B C 1
ATOM 2188 O O A SER B 1 85 ? 50.485 -3.967 -29.585 0.50 16.72 113 SER B O 1
ATOM 2189 O O B SER B 1 85 ? 50.661 -4.041 -29.407 0.50 17.69 113 SER B O 1
ATOM 2194 N N . GLY B 1 86 ? 52.107 -4.213 -31.123 1.00 13.89 114 GLY B N 1
ATOM 2195 C CA . GLY B 1 86 ? 51.649 -5.528 -31.526 1.00 16.95 114 GLY B CA 1
ATOM 2196 C C . GLY B 1 86 ? 52.536 -6.676 -31.085 1.00 16.11 114 GLY B C 1
ATOM 2197 O O . GLY B 1 86 ? 52.359 -7.803 -31.544 1.00 16.28 114 GLY B O 1
ATOM 2198 N N . LEU B 1 87 ? 53.482 -6.401 -30.190 1.00 14.31 115 LEU B N 1
ATOM 2199 C CA . LEU B 1 87 ? 54.430 -7.423 -29.759 1.00 14.81 115 LEU B CA 1
ATOM 2200 C C . LEU B 1 87 ? 53.811 -8.337 -28.695 1.00 14.55 115 LEU B C 1
ATOM 2201 O O . LEU B 1 87 ? 54.143 -8.286 -27.503 1.00 14.35 115 LEU B O 1
ATOM 2206 N N . SER B 1 88 ? 52.914 -9.200 -29.166 1.00 17.41 116 SER B N 1
ATOM 2207 C CA . SER B 1 88 ? 52.042 -9.991 -28.306 1.00 17.22 116 SER B CA 1
ATOM 2208 C C . SER B 1 88 ? 52.750 -11.079 -27.517 1.00 15.50 116 SER B C 1
ATOM 2209 O O . SER B 1 88 ? 52.168 -11.633 -26.583 1.00 17.97 116 SER B O 1
ATOM 2212 N N . ASN B 1 89 ? 53.995 -11.393 -27.866 1.00 13.70 117 ASN B N 1
ATOM 2213 C CA . ASN B 1 89 ? 54.740 -12.387 -27.104 1.00 14.77 117 ASN B CA 1
ATOM 2214 C C . ASN B 1 89 ? 55.663 -11.809 -26.039 1.00 12.89 117 ASN B C 1
ATOM 2215 O O . ASN B 1 89 ? 56.324 -12.559 -25.316 1.00 14.16 117 ASN B O 1
ATOM 2220 N N . LEU B 1 90 ? 55.696 -10.482 -25.928 1.00 13.25 118 LEU B N 1
ATOM 2221 C CA . LEU B 1 90 ? 56.496 -9.857 -24.883 1.00 12.41 118 LEU B CA 1
ATOM 2222 C C . LEU B 1 90 ? 56.055 -10.299 -23.500 1.00 12.03 118 LEU B C 1
ATOM 2223 O O . LEU B 1 90 ? 54.868 -10.305 -23.195 1.00 11.80 118 LEU B O 1
ATOM 2228 N N . GLU B 1 91 ? 57.026 -10.653 -22.673 1.00 12.25 119 GLU B N 1
ATOM 2229 C CA . GLU B 1 91 ? 56.771 -11.027 -21.288 1.00 14.00 119 GLU B CA 1
ATOM 2230 C C . GLU B 1 91 ? 57.269 -9.941 -20.343 1.00 14.79 119 GLU B C 1
ATOM 2231 O O . GLU B 1 91 ? 56.623 -9.651 -19.334 1.00 12.74 119 GLU B O 1
ATOM 2237 N N . ARG B 1 92 ? 58.421 -9.356 -20.665 1.00 11.59 120 ARG B N 1
ATOM 2238 C CA . ARG B 1 92 ? 59.026 -8.339 -19.802 1.00 11.80 120 ARG B CA 1
ATOM 2239 C C . ARG B 1 92 ? 59.386 -7.116 -20.627 1.00 13.32 120 ARG B C 1
ATOM 2240 O O . ARG B 1 92 ? 60.181 -7.205 -21.573 1.00 12.74 120 ARG B O 1
ATOM 2255 N N . LEU B 1 93 ? 58.773 -5.986 -20.279 1.00 11.22 121 LEU B N 1
ATOM 2256 C CA . LEU B 1 93 ? 58.970 -4.720 -20.977 1.00 9.73 121 LEU B CA 1
ATOM 2257 C C . LEU B 1 93 ? 59.468 -3.650 -20.024 1.00 10.16 121 LEU B C 1
ATOM 2258 O O . LEU B 1 93 ? 58.797 -3.327 -19.035 1.00 10.58 121 LEU B O 1
ATOM 2263 N N . ARG B 1 94 ? 60.635 -3.100 -20.331 1.00 9.92 122 ARG B N 1
ATOM 2264 C CA . ARG B 1 94 ? 61.191 -2.004 -19.559 1.00 10.01 122 ARG B CA 1
ATOM 2265 C C . ARG B 1 94 ? 61.476 -0.861 -20.522 1.00 10.91 122 ARG B C 1
ATOM 2266 O O . ARG B 1 94 ? 62.199 -1.034 -21.507 1.00 12.10 122 ARG B O 1
ATOM 2274 N N . ILE B 1 95 ? 60.880 0.300 -20.251 1.00 11.16 123 ILE B N 1
ATOM 2275 C CA . ILE B 1 95 ? 61.162 1.516 -21.013 1.00 11.42 123 ILE B CA 1
ATOM 2276 C C . ILE B 1 95 ? 61.393 2.629 -20.007 1.00 12.38 123 ILE B C 1
ATOM 2277 O O . ILE B 1 95 ? 60.501 2.968 -19.245 1.00 12.80 123 ILE B O 1
ATOM 2300 N N . GLY B 1 97 ? 63.477 6.601 -19.273 1.00 11.76 125 GLY B N 1
ATOM 2301 C CA . GLY B 1 97 ? 64.169 7.739 -19.842 1.00 13.30 125 GLY B CA 1
ATOM 2302 C C . GLY B 1 97 ? 63.509 9.034 -19.443 1.00 12.27 125 GLY B C 1
ATOM 2303 O O . GLY B 1 97 ? 62.284 9.133 -19.421 1.00 12.17 125 GLY B O 1
ATOM 2304 N N . LYS B 1 98 ? 64.330 10.028 -19.116 1.00 16.11 126 LYS B N 1
ATOM 2305 C CA A LYS B 1 98 ? 63.810 11.317 -18.669 0.50 15.14 126 LYS B CA 1
ATOM 2306 C CA B LYS B 1 98 ? 63.821 11.324 -18.676 0.50 15.23 126 LYS B CA 1
ATOM 2307 C C . LYS B 1 98 ? 62.927 11.992 -19.723 1.00 15.44 126 LYS B C 1
ATOM 2308 O O . LYS B 1 98 ? 62.057 12.800 -19.382 1.00 14.61 126 LYS B O 1
ATOM 2313 N N . ASP B 1 99 ? 63.142 11.662 -20.995 1.00 13.43 127 ASP B N 1
ATOM 2314 C CA . ASP B 1 99 ? 62.315 12.225 -22.059 1.00 15.02 127 ASP B CA 1
ATOM 2315 C C . ASP B 1 99 ? 61.076 11.398 -22.418 1.00 15.06 127 ASP B C 1
ATOM 2316 O O . ASP B 1 99 ? 60.371 11.725 -23.377 1.00 17.75 127 ASP B O 1
ATOM 2321 N N . VAL B 1 100 ? 60.802 10.323 -21.676 1.00 12.31 128 VAL B N 1
ATOM 2322 C CA . VAL B 1 100 ? 59.655 9.493 -22.035 1.00 12.38 128 VAL B CA 1
ATOM 2323 C C . VAL B 1 100 ? 58.379 10.013 -21.390 1.00 12.67 128 VAL B C 1
ATOM 2324 O O . VAL B 1 100 ? 58.062 9.693 -20.247 1.00 12.25 128 VAL B O 1
ATOM 2328 N N . THR B 1 101 ? 57.666 10.850 -22.129 1.00 12.71 129 THR B N 1
ATOM 2329 C CA . THR B 1 101 ? 56.361 11.341 -21.723 1.00 11.89 129 THR B CA 1
ATOM 2330 C C . THR B 1 101 ? 55.282 10.353 -22.175 1.00 13.05 129 THR B C 1
ATOM 2331 O O . THR B 1 101 ? 55.532 9.485 -23.023 1.00 13.60 129 THR B O 1
ATOM 2335 N N . SER B 1 102 ? 54.086 10.469 -21.615 1.00 15.21 130 SER B N 1
ATOM 2336 C CA . SER B 1 102 ? 53.074 9.428 -21.807 1.00 12.02 130 SER B CA 1
ATOM 2337 C C . SER B 1 102 ? 52.539 9.320 -23.234 1.00 15.84 130 SER B C 1
ATOM 2338 O O . SER B 1 102 ? 52.112 8.242 -23.655 1.00 15.33 130 SER B O 1
ATOM 2341 N N . ASP B 1 103 ? 52.596 10.419 -23.982 1.00 13.71 131 ASP B N 1
ATOM 2342 C CA . ASP B 1 103 ? 52.207 10.404 -25.391 1.00 15.80 131 ASP B CA 1
ATOM 2343 C C . ASP B 1 103 ? 53.050 9.437 -26.220 1.00 18.78 131 ASP B C 1
ATOM 2344 O O . ASP B 1 103 ? 52.616 8.994 -27.287 1.00 17.41 131 ASP B O 1
ATOM 2349 N N . LYS B 1 104 ? 54.250 9.117 -25.742 1.00 14.60 132 LYS B N 1
ATOM 2350 C CA . LYS B 1 104 ? 55.195 8.315 -26.520 1.00 11.70 132 LYS B CA 1
ATOM 2351 C C . LYS B 1 104 ? 54.897 6.826 -26.436 1.00 15.22 132 LYS B C 1
ATOM 2352 O O . LYS B 1 104 ? 55.396 6.046 -27.248 1.00 15.35 132 LYS B O 1
ATOM 2358 N N . ILE B 1 105 ? 54.096 6.425 -25.457 1.00 14.10 133 ILE B N 1
ATOM 2359 C CA . ILE B 1 105 ? 53.802 5.008 -25.292 1.00 15.36 133 ILE B CA 1
ATOM 2360 C C . ILE B 1 105 ? 52.392 4.698 -25.780 1.00 14.92 133 ILE B C 1
ATOM 2361 O O . ILE B 1 105 ? 51.434 5.342 -25.368 1.00 15.70 133 ILE B O 1
ATOM 2366 N N . PRO B 1 106 ? 52.253 3.718 -26.685 1.00 14.05 134 PRO B N 1
ATOM 2367 C CA . PRO B 1 106 ? 50.913 3.406 -27.195 1.00 14.05 134 PRO B CA 1
ATOM 2368 C C . PRO B 1 106 ? 50.086 2.637 -26.170 1.00 15.93 134 PRO B C 1
ATOM 2369 O O . PRO B 1 106 ? 50.621 2.149 -25.178 1.00 14.49 134 PRO B O 1
ATOM 2373 N N . ASN B 1 107 ? 48.784 2.530 -26.404 1.00 14.81 135 ASN B N 1
ATOM 2374 C CA . ASN B 1 107 ? 47.970 1.618 -25.619 1.00 14.67 135 ASN B CA 1
ATOM 2375 C C . ASN B 1 107 ? 48.563 0.207 -25.689 1.00 14.74 135 ASN B C 1
ATOM 2376 O O . ASN B 1 107 ? 48.916 -0.272 -26.773 1.00 15.33 135 ASN B O 1
ATOM 2381 N N . LEU B 1 108 ? 48.705 -0.447 -24.539 1.00 12.75 136 LEU B N 1
ATOM 2382 C CA . LEU B 1 108 ? 49.364 -1.749 -24.507 1.00 11.38 136 LEU B CA 1
ATOM 2383 C C . LEU B 1 108 ? 48.432 -2.960 -24.430 1.00 12.24 136 LEU B C 1
ATOM 2384 O O . LEU B 1 108 ? 48.876 -4.050 -24.064 1.00 13.61 136 LEU B O 1
ATOM 2389 N N . SER B 1 109 ? 47.152 -2.791 -24.777 1.00 13.82 137 SER B N 1
ATOM 2390 C CA . SER B 1 109 ? 46.193 -3.894 -24.663 1.00 14.44 137 SER B CA 1
ATOM 2391 C C . SER B 1 109 ? 46.578 -5.138 -25.461 1.00 15.40 137 SER B C 1
ATOM 2392 O O . SER B 1 109 ? 46.119 -6.233 -25.157 1.00 17.58 137 SER B O 1
ATOM 2395 N N . GLY B 1 110 ? 47.414 -4.962 -26.481 1.00 14.94 138 GLY B N 1
ATOM 2396 C CA . GLY B 1 110 ? 47.827 -6.073 -27.315 1.00 13.36 138 GLY B CA 1
ATOM 2397 C C . GLY B 1 110 ? 48.947 -6.905 -26.719 1.00 18.71 138 GLY B C 1
ATOM 2398 O O . GLY B 1 110 ? 49.316 -7.943 -27.279 1.00 18.48 138 GLY B O 1
ATOM 2399 N N . LEU B 1 111 ? 49.490 -6.454 -25.588 1.00 15.14 139 LEU B N 1
ATOM 2400 C CA . LEU B 1 111 ? 50.582 -7.171 -24.939 1.00 13.91 139 LEU B CA 1
ATOM 2401 C C . LEU B 1 111 ? 50.022 -8.229 -24.001 1.00 16.09 139 LEU B C 1
ATOM 2402 O O . LEU B 1 111 ? 50.145 -8.151 -22.778 1.00 14.81 139 LEU B O 1
ATOM 2407 N N . THR B 1 112 ? 49.417 -9.243 -24.602 1.00 15.05 140 THR B N 1
ATOM 2408 C CA . THR B 1 112 ? 48.629 -10.216 -23.870 1.00 14.06 140 THR B CA 1
ATOM 2409 C C . THR B 1 112 ? 49.452 -11.238 -23.097 1.00 14.89 140 THR B C 1
ATOM 2410 O O . THR B 1 112 ? 48.903 -11.994 -22.294 1.00 18.41 140 THR B O 1
ATOM 2414 N N . SER B 1 113 ? 50.760 -11.275 -23.339 1.00 14.02 141 SER B N 1
ATOM 2415 C CA . SER B 1 113 ? 51.628 -12.179 -22.584 1.00 16.37 141 SER B CA 1
ATOM 2416 C C . SER B 1 113 ? 52.445 -11.446 -21.526 1.00 13.32 141 SER B C 1
ATOM 2417 O O . SER B 1 113 ? 53.201 -12.071 -20.800 1.00 13.14 141 SER B O 1
ATOM 2420 N N . 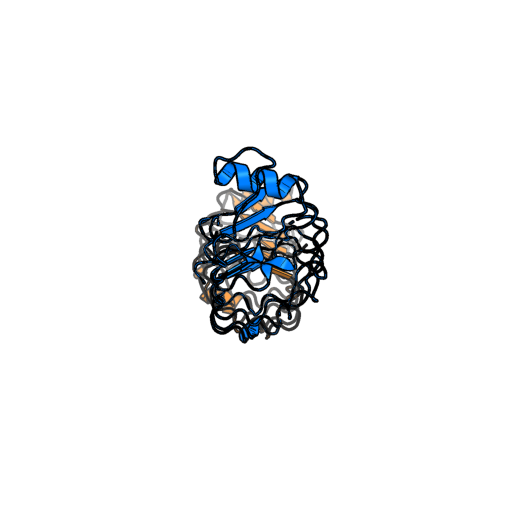LEU B 1 114 ? 52.304 -10.124 -21.448 1.00 12.76 142 LEU B N 1
ATOM 2421 C CA . LEU B 1 114 ? 53.174 -9.343 -20.562 1.00 10.58 142 LEU B CA 1
ATOM 2422 C C . LEU B 1 114 ? 52.930 -9.620 -19.082 1.00 10.99 142 LEU B C 1
ATOM 2423 O O . LEU B 1 114 ? 51.804 -9.504 -18.595 1.00 13.30 142 LEU B O 1
ATOM 2428 N N . THR B 1 115 ? 54.003 -9.958 -18.371 1.00 10.11 143 THR B N 1
ATOM 2429 C CA . THR B 1 115 ? 53.904 -10.186 -16.932 1.00 10.49 143 THR B CA 1
ATOM 2430 C C . THR B 1 115 ? 54.619 -9.108 -16.132 1.00 12.71 143 THR B C 1
ATOM 2431 O O . THR B 1 115 ? 54.293 -8.903 -14.970 1.00 12.19 143 THR B O 1
ATOM 2435 N N . LEU B 1 116 ? 55.567 -8.404 -16.749 1.00 11.09 144 LEU B N 1
ATOM 2436 C CA . LEU B 1 116 ? 56.314 -7.353 -16.049 1.00 11.20 144 LEU B CA 1
ATOM 2437 C C . LEU B 1 116 ? 56.384 -6.098 -16.905 1.00 11.72 144 LEU B C 1
ATOM 2438 O O . LEU B 1 116 ? 56.784 -6.164 -18.068 1.00 10.29 144 LEU B O 1
ATOM 2443 N N . LEU B 1 117 ? 56.014 -4.963 -16.314 1.00 10.28 145 LEU B N 1
ATOM 2444 C CA . LEU B 1 117 ? 56.098 -3.663 -16.973 1.00 9.19 145 LEU B CA 1
ATOM 2445 C C . LEU B 1 117 ? 56.899 -2.734 -16.081 1.00 10.89 145 LEU B C 1
ATOM 2446 O O . LEU B 1 117 ? 56.584 -2.584 -14.902 1.00 13.26 145 LEU B O 1
ATOM 2451 N N . ASP B 1 118 ? 57.923 -2.107 -16.640 1.00 10.38 146 ASP B N 1
ATOM 2452 C CA . ASP B 1 118 ? 58.732 -1.150 -15.905 1.00 11.15 146 ASP B CA 1
ATOM 2453 C C . ASP B 1 118 ? 58.824 0.105 -16.739 1.00 10.78 146 ASP B C 1
ATOM 2454 O O . ASP B 1 118 ? 59.469 0.104 -17.783 1.00 12.16 146 ASP B O 1
ATOM 2459 N N . ILE B 1 119 ? 58.165 1.170 -16.288 1.00 8.84 147 ILE B N 1
ATOM 2460 C CA . ILE B 1 119 ? 58.251 2.451 -16.965 1.00 9.21 147 ILE B CA 1
ATOM 2461 C C . ILE B 1 119 ? 58.717 3.523 -15.978 1.00 10.28 147 ILE B C 1
ATOM 2462 O O . ILE B 1 119 ? 58.315 4.689 -16.048 1.00 11.01 147 ILE B O 1
ATOM 2467 N N . SER B 1 120 ? 59.586 3.102 -15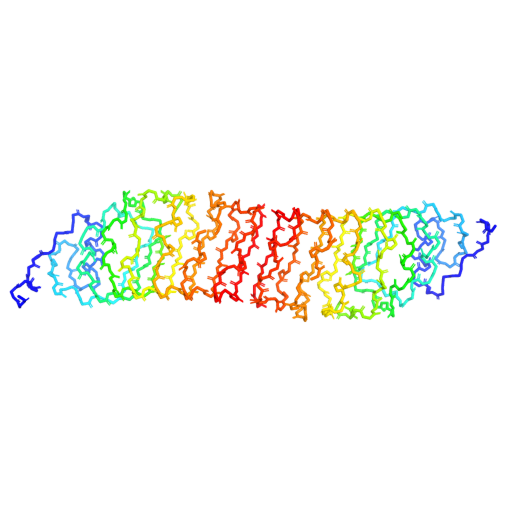.066 1.00 9.85 148 SER B N 1
ATOM 2468 C CA . SER B 1 120 ? 60.156 3.998 -14.058 1.00 10.46 148 SER B CA 1
ATOM 2469 C C . SER B 1 120 ? 61.099 5.053 -14.642 1.00 11.04 148 SER B C 1
ATOM 2470 O O . SER B 1 120 ? 61.483 4.996 -15.816 1.00 11.56 148 SER B O 1
ATOM 2473 N N . HIS B 1 121 ? 61.458 6.035 -13.813 1.00 11.52 149 HIS B N 1
ATOM 2474 C CA . HIS B 1 121 ? 62.475 7.020 -14.182 1.00 12.13 149 HIS B CA 1
ATOM 2475 C C . HIS B 1 121 ? 62.181 7.675 -15.530 1.00 10.91 149 HIS B C 1
ATOM 2476 O O . HIS B 1 121 ? 63.040 7.730 -16.411 1.00 15.18 149 HIS B O 1
ATOM 2483 N N . SER B 1 122 ? 60.956 8.166 -15.665 1.00 10.41 150 SER B N 1
ATOM 2484 C CA . SER B 1 122 ? 60.492 8.717 -16.926 1.00 10.29 150 SER B CA 1
ATOM 2485 C C . SER B 1 122 ? 59.744 10.018 -16.648 1.00 13.51 150 SER B C 1
ATOM 2486 O O . SER B 1 122 ? 59.961 10.638 -15.609 1.00 15.29 150 SER B O 1
ATOM 2489 N N . ALA B 1 123 ? 58.884 10.447 -17.563 1.00 11.94 151 ALA B N 1
ATOM 2490 C CA . ALA B 1 123 ? 58.145 11.692 -17.387 1.00 11.77 151 ALA B CA 1
ATOM 2491 C C . ALA B 1 123 ? 56.648 11.477 -17.580 1.00 11.66 151 ALA B C 1
ATOM 2492 O O . ALA B 1 123 ? 55.955 12.289 -18.207 1.00 13.60 151 ALA B O 1
ATOM 2494 N N . HIS B 1 124 ? 56.148 10.375 -17.029 1.00 10.78 152 HIS B N 1
ATOM 2495 C CA . HIS B 1 124 ? 54.741 10.018 -17.207 1.00 13.84 152 HIS B CA 1
ATOM 2496 C C . HIS B 1 124 ? 53.773 10.822 -16.371 1.00 13.39 152 HIS B C 1
ATOM 2497 O O . HIS B 1 124 ? 54.092 11.243 -15.259 1.00 14.31 152 HIS B O 1
ATOM 2504 N N . ASP B 1 125 ? 52.584 11.023 -16.927 1.00 14.24 153 ASP B N 1
ATOM 2505 C CA . ASP B 1 125 ? 51.489 11.629 -16.192 1.00 12.82 153 ASP B CA 1
ATOM 2506 C C . ASP B 1 125 ? 50.342 10.628 -16.040 1.00 12.83 153 ASP B C 1
ATOM 2507 O O . ASP B 1 125 ? 50.471 9.464 -16.419 1.00 14.28 153 ASP B O 1
ATOM 2512 N N . ASP B 1 126 ? 49.217 11.084 -15.500 1.00 15.27 154 ASP B N 1
ATOM 2513 C CA . ASP B 1 126 ? 48.103 10.180 -15.243 1.00 16.48 154 ASP B CA 1
ATOM 2514 C C . ASP B 1 126 ? 47.511 9.547 -16.508 1.00 16.03 154 ASP B C 1
ATOM 2515 O O . ASP B 1 126 ? 46.844 8.518 -16.431 1.00 16.78 154 ASP B O 1
ATOM 2520 N N . SER B 1 127 ? 47.783 10.126 -17.674 1.00 14.85 155 SER B N 1
ATOM 2521 C CA . SER B 1 127 ? 47.258 9.560 -18.912 1.00 14.89 155 SER B CA 1
ATOM 2522 C C . SER B 1 127 ? 47.864 8.191 -19.240 1.00 15.69 155 SER B C 1
ATOM 2523 O O . SER B 1 127 ? 47.293 7.440 -20.027 1.00 17.52 155 SER B O 1
ATOM 2526 N N . ILE B 1 128 ? 48.997 7.849 -18.629 1.00 13.67 156 ILE B N 1
ATOM 2527 C CA . ILE B 1 128 ? 49.603 6.550 -18.917 1.00 13.79 156 ILE B CA 1
ATOM 2528 C C . ILE B 1 128 ? 48.735 5.425 -18.352 1.00 16.42 156 ILE B C 1
ATOM 2529 O O . ILE B 1 128 ? 48.762 4.306 -18.848 1.00 15.19 156 ILE B O 1
ATOM 2534 N N . LEU B 1 129 ? 47.942 5.728 -17.331 1.00 15.41 157 LEU B N 1
ATOM 2535 C CA . LEU B 1 129 ? 47.246 4.673 -16.605 1.00 17.95 157 LEU B CA 1
ATOM 2536 C C . LEU B 1 129 ? 46.180 3.969 -17.441 1.00 15.88 157 LEU B C 1
ATOM 2537 O O . LEU B 1 129 ? 46.016 2.753 -17.337 1.00 17.94 157 LEU B O 1
ATOM 2542 N N . THR B 1 130 ? 45.503 4.712 -18.307 1.00 17.36 158 THR B N 1
ATOM 2543 C CA . THR B 1 130 ? 44.480 4.115 -19.166 1.00 17.73 158 THR B CA 1
ATOM 2544 C C . THR B 1 130 ? 45.063 3.427 -20.406 1.00 21.73 158 THR B C 1
ATOM 2545 O O . THR B 1 130 ? 44.327 2.838 -21.199 1.00 23.11 158 THR B O 1
ATOM 2549 N N . LYS B 1 131 ? 46.383 3.494 -20.559 1.00 14.84 159 LYS B N 1
ATOM 2550 C CA . LYS B 1 131 ? 47.079 2.755 -21.613 1.00 14.38 159 LYS B CA 1
ATOM 2551 C C . LYS B 1 131 ? 47.577 1.397 -21.122 1.00 14.53 159 LYS B C 1
ATOM 2552 O O . LYS B 1 131 ? 47.856 0.498 -21.923 1.00 15.49 159 LYS B O 1
ATOM 2558 N N . ILE B 1 132 ? 47.669 1.246 -19.805 1.00 12.81 160 ILE B N 1
ATOM 2559 C CA . ILE B 1 132 ? 48.291 0.066 -19.203 1.00 13.20 160 ILE B CA 1
ATOM 2560 C C . ILE B 1 132 ? 47.368 -0.709 -18.257 1.00 15.05 160 ILE B C 1
ATOM 2561 O O . ILE B 1 132 ? 47.788 -1.694 -17.643 1.00 17.95 160 ILE B O 1
ATOM 2566 N N . ASN B 1 133 ? 46.116 -0.281 -18.131 1.00 13.76 161 ASN B N 1
ATOM 2567 C CA . ASN B 1 133 ? 45.252 -0.914 -17.135 1.00 16.04 161 ASN B CA 1
ATOM 2568 C C . ASN B 1 133 ? 44.358 -2.035 -17.662 1.00 19.38 161 ASN B C 1
ATOM 2569 O O . ASN B 1 133 ? 43.428 -2.462 -16.988 1.00 20.89 161 ASN B O 1
ATOM 2574 N N . THR B 1 134 ? 44.652 -2.537 -18.853 1.00 17.29 162 THR B N 1
ATOM 2575 C CA . THR B 1 134 ? 43.912 -3.707 -19.332 1.00 19.48 162 THR B CA 1
ATOM 2576 C C . THR B 1 134 ? 44.795 -4.934 -19.596 1.00 23.92 162 THR B C 1
ATOM 2577 O O . THR B 1 134 ? 44.305 -5.960 -20.058 1.00 26.28 162 THR B O 1
ATOM 2581 N N . LEU B 1 135 ? 46.083 -4.821 -19.282 1.00 17.49 163 LEU B N 1
ATOM 2582 C CA . LEU B 1 135 ? 47.036 -5.913 -19.451 1.00 14.18 163 LEU B CA 1
ATOM 2583 C C . LEU B 1 135 ? 46.576 -7.141 -18.687 1.00 16.66 163 LEU B C 1
ATOM 2584 O O . LEU B 1 135 ? 46.565 -7.139 -17.462 1.00 18.18 163 LEU B O 1
ATOM 2589 N N . PRO B 1 136 ? 46.194 -8.204 -19.410 1.00 15.94 164 PRO B N 1
ATOM 2590 C CA . PRO B 1 136 ? 45.530 -9.356 -18.786 1.00 17.12 164 PRO B CA 1
ATOM 2591 C C . PRO B 1 136 ? 46.418 -10.217 -17.888 1.00 16.43 164 PRO B C 1
ATOM 2592 O O . PRO B 1 136 ? 45.890 -10.886 -16.994 1.00 18.95 164 PRO B O 1
ATOM 2596 N N . LYS B 1 137 ? 47.731 -10.203 -18.116 1.00 13.06 165 LYS B N 1
ATOM 2597 C CA . LYS B 1 137 ? 48.652 -11.058 -17.374 1.00 15.70 165 LYS B CA 1
ATOM 2598 C C . LYS B 1 137 ? 49.669 -10.292 -16.541 1.00 13.03 165 LYS B C 1
ATOM 2599 O O . LYS B 1 137 ? 50.488 -10.906 -15.861 1.00 15.20 165 LYS B O 1
ATOM 2603 N N . VAL B 1 138 ? 49.627 -8.957 -16.573 1.00 13.50 166 VAL B N 1
ATOM 2604 C CA . VAL B 1 138 ? 50.689 -8.218 -15.902 1.00 12.30 166 VAL B CA 1
ATOM 2605 C C . VAL B 1 138 ? 50.625 -8.438 -14.393 1.00 11.83 166 VAL B C 1
ATOM 2606 O O . VAL B 1 138 ? 49.578 -8.293 -13.774 1.00 14.28 166 VAL B O 1
ATOM 2610 N N . ASN B 1 139 ? 51.758 -8.814 -13.822 1.00 11.70 167 ASN B N 1
ATOM 2611 C CA A ASN B 1 139 ? 51.912 -9.201 -12.424 0.50 12.79 167 ASN B CA 1
ATOM 2612 C CA B ASN B 1 139 ? 51.744 -9.062 -12.391 0.50 13.16 167 ASN B CA 1
ATOM 2613 C C . ASN B 1 139 ? 52.602 -8.097 -11.610 1.00 13.21 167 ASN B C 1
ATOM 2614 O O . ASN B 1 139 ? 52.391 -7.937 -10.414 1.00 12.11 167 ASN B O 1
ATOM 2623 N N . SER B 1 140 ? 53.488 -7.378 -12.288 1.00 11.85 168 SER B N 1
ATOM 2624 C CA A SER B 1 140 ? 54.230 -6.315 -11.630 0.50 11.20 168 SER B CA 1
ATOM 2625 C CA B SER B 1 140 ? 54.316 -6.361 -11.658 0.50 11.63 168 SER B CA 1
ATOM 2626 C C . SER B 1 140 ? 54.359 -5.100 -12.521 1.00 10.77 168 SER B C 1
ATOM 2627 O O . SER B 1 140 ? 54.600 -5.197 -13.726 1.00 11.35 168 SER B O 1
ATOM 2632 N N . ILE B 1 141 ? 54.151 -3.939 -11.909 1.00 10.83 169 ILE B N 1
ATOM 2633 C CA . ILE B 1 141 ? 54.282 -2.669 -12.604 1.00 9.83 169 ILE B CA 1
ATOM 2634 C C . ILE B 1 141 ? 55.158 -1.761 -11.773 1.00 11.20 169 ILE B C 1
ATOM 2635 O O . ILE B 1 141 ? 54.920 -1.593 -10.576 1.00 12.23 169 ILE B O 1
ATOM 2640 N N . ASP B 1 142 ? 56.196 -1.215 -12.389 1.00 10.63 170 ASP B N 1
ATOM 2641 C CA . ASP B 1 142 ? 57.044 -0.226 -11.740 1.00 9.92 170 ASP B CA 1
ATOM 2642 C C . ASP B 1 142 ? 56.787 1.132 -12.385 1.00 9.17 170 ASP B C 1
ATOM 2643 O O . ASP B 1 142 ? 57.146 1.359 -13.556 1.00 11.68 170 ASP B O 1
ATOM 2648 N N . LEU B 1 143 ? 56.168 2.025 -11.614 1.00 9.81 171 LEU B N 1
ATOM 2649 C CA . LEU B 1 143 ? 55.872 3.393 -12.044 1.00 11.29 171 LEU B CA 1
ATOM 2650 C C . LEU B 1 143 ? 56.738 4.394 -11.294 1.00 9.74 171 LEU B C 1
ATOM 2651 O O . LEU B 1 143 ? 56.480 5.598 -11.351 1.00 10.42 171 LEU B O 1
ATOM 2656 N N . SER B 1 144 ? 57.750 3.913 -10.583 1.00 9.17 172 SER B N 1
ATOM 2657 C CA . SER B 1 144 ? 58.497 4.787 -9.668 1.00 9.90 172 SER B CA 1
ATOM 2658 C C . SER B 1 144 ? 59.249 5.896 -10.405 1.00 9.89 172 SER B C 1
ATOM 2659 O O . SER B 1 144 ? 59.555 5.769 -11.593 1.00 10.66 172 SER B O 1
ATOM 2662 N N . TYR B 1 145 ? 59.517 6.990 -9.692 1.00 10.47 173 TYR B N 1
ATOM 2663 C CA . TYR B 1 145 ? 60.267 8.113 -10.249 1.00 12.66 173 TYR B CA 1
ATOM 2664 C C . TYR B 1 145 ? 59.569 8.680 -11.487 1.00 12.22 173 TYR B C 1
ATOM 2665 O O . TYR B 1 145 ? 60.204 8.965 -12.514 1.00 13.86 173 TYR B O 1
ATOM 2674 N N . ASN B 1 146 ? 58.251 8.798 -11.379 1.00 11.61 174 ASN B N 1
ATOM 2675 C CA . ASN B 1 146 ? 57.444 9.604 -12.289 1.00 10.17 174 ASN B CA 1
ATOM 2676 C C . ASN B 1 146 ? 56.641 10.575 -11.427 1.00 12.24 174 ASN B C 1
ATOM 2677 O O . ASN B 1 146 ? 55.531 10.269 -10.982 1.00 11.92 174 ASN B O 1
ATOM 2682 N N . GLY B 1 147 ? 57.217 11.749 -11.190 1.00 12.97 175 GLY B N 1
ATOM 2683 C CA . GLY B 1 147 ? 56.659 12.695 -10.245 1.00 12.37 175 GLY B CA 1
ATOM 2684 C C . GLY B 1 147 ? 55.270 13.219 -10.583 1.00 12.60 175 GLY B C 1
ATOM 2685 O O . GLY B 1 147 ? 54.574 13.694 -9.691 1.00 16.38 175 GLY B O 1
ATOM 2686 N N . ALA B 1 148 ? 54.867 13.159 -11.850 1.00 12.18 176 ALA B N 1
ATOM 2687 C CA . ALA B 1 148 ? 53.543 13.638 -12.249 1.00 13.20 176 ALA B CA 1
ATOM 2688 C C . ALA B 1 148 ? 52.422 12.600 -12.164 1.00 14.94 176 ALA B C 1
ATOM 2689 O O . ALA B 1 148 ? 51.266 12.911 -12.444 1.00 22.40 176 ALA B O 1
ATOM 2691 N N A ILE B 1 149 ? 52.749 11.367 -11.796 0.79 13.65 177 ILE B N 1
ATOM 2692 N N B ILE B 1 149 ? 52.777 11.381 -11.767 0.21 13.86 177 ILE B N 1
ATOM 2693 C CA A ILE B 1 149 ? 51.698 10.379 -11.587 0.79 13.99 177 ILE B CA 1
ATOM 2694 C CA B ILE B 1 149 ? 51.793 10.348 -11.468 0.21 14.44 177 ILE B CA 1
ATOM 2695 C C A ILE B 1 149 ? 51.142 10.609 -10.186 0.79 14.73 177 ILE B C 1
ATOM 2696 C C B ILE B 1 149 ? 51.156 10.664 -10.127 0.21 14.98 177 ILE B C 1
ATOM 2697 O O A ILE B 1 149 ? 51.871 10.530 -9.201 0.79 15.27 177 ILE B O 1
ATOM 2698 O O B ILE B 1 149 ? 51.842 10.686 -9.108 0.21 15.00 177 ILE B O 1
ATOM 2707 N N . THR B 1 150 ? 49.850 10.915 -10.113 1.00 16.73 178 THR B N 1
ATOM 2708 C CA . THR B 1 150 ? 49.202 11.300 -8.857 1.00 17.26 178 THR B CA 1
ATOM 2709 C C . THR B 1 150 ? 48.006 10.429 -8.481 1.00 22.44 178 THR B C 1
ATOM 2710 O O . THR B 1 150 ? 47.603 10.390 -7.319 1.00 25.56 178 THR B O 1
ATOM 2714 N N . ASP B 1 151 ? 47.446 9.732 -9.463 1.00 24.61 179 ASP B N 1
ATOM 2715 C CA . ASP B 1 151 ? 46.209 8.980 -9.272 1.00 30.17 179 ASP B CA 1
ATOM 2716 C C . ASP B 1 151 ? 46.350 7.620 -9.925 1.00 29.70 179 ASP B C 1
ATOM 2717 O O . ASP B 1 151 ? 46.337 7.527 -11.142 1.00 32.76 179 ASP B O 1
ATOM 2726 N N A ILE B 1 152 ? 46.477 6.574 -9.113 0.50 23.48 180 ILE B N 1
ATOM 2727 N N B ILE B 1 152 ? 46.459 6.568 -9.117 0.50 23.52 180 ILE B N 1
ATOM 2728 C CA A ILE B 1 152 ? 46.653 5.220 -9.637 0.50 22.03 180 ILE B CA 1
ATOM 2729 C CA B ILE B 1 152 ? 46.647 5.215 -9.645 0.50 21.98 180 ILE B CA 1
ATOM 2730 C C A ILE B 1 152 ? 45.414 4.336 -9.475 0.50 17.92 180 ILE B C 1
ATOM 2731 C C B ILE B 1 152 ? 45.402 4.334 -9.508 0.50 18.21 180 ILE B C 1
ATOM 2732 O O A ILE B 1 152 ? 45.477 3.116 -9.656 0.50 19.90 180 ILE B O 1
ATOM 2733 O O B ILE B 1 152 ? 45.453 3.121 -9.736 0.50 18.68 180 ILE B O 1
ATOM 2755 N N . PRO B 1 154 ? 42.886 3.907 -11.499 1.00 19.42 182 PRO B N 1
ATOM 2756 C CA . PRO B 1 154 ? 42.499 3.073 -12.645 1.00 18.41 182 PRO B CA 1
ATOM 2757 C C . PRO B 1 154 ? 43.182 1.713 -12.731 1.00 17.71 182 PRO B C 1
ATOM 2758 O O . PRO B 1 154 ? 42.711 0.875 -13.491 1.00 18.89 182 PRO B O 1
ATOM 2762 N N . LEU B 1 155 ? 44.259 1.485 -11.984 1.00 15.79 183 LEU B N 1
ATOM 2763 C CA . LEU B 1 155 ? 44.934 0.190 -12.038 1.00 17.58 183 LEU B CA 1
ATOM 2764 C C . LEU B 1 155 ? 44.119 -0.929 -11.389 1.00 16.05 183 LEU B C 1
ATOM 2765 O O . LEU B 1 155 ? 44.483 -2.102 -11.482 1.00 17.41 183 LEU B O 1
ATOM 2770 N N . LYS B 1 156 ? 43.010 -0.567 -10.747 1.00 19.04 184 LYS B N 1
ATOM 2771 C CA . LYS B 1 156 ? 42.137 -1.561 -10.122 1.00 20.84 184 LYS B CA 1
ATOM 2772 C C . LYS B 1 156 ? 41.531 -2.545 -11.135 1.00 21.34 184 LYS B C 1
ATOM 2773 O O . LYS B 1 156 ? 41.087 -3.629 -10.762 1.00 27.71 184 LYS B O 1
ATOM 2779 N N A THR B 1 157 ? 41.540 -2.160 -12.410 0.53 21.81 185 THR B N 1
ATOM 2780 N N B THR B 1 157 ? 41.495 -2.178 -12.410 0.47 22.05 185 THR B N 1
ATOM 2781 C CA A THR B 1 157 ? 40.965 -2.973 -13.482 0.53 24.06 185 THR B CA 1
ATOM 2782 C CA B THR B 1 157 ? 40.902 -3.077 -13.396 0.47 24.97 185 THR B CA 1
ATOM 2783 C C A THR B 1 157 ? 41.901 -4.077 -13.976 0.53 25.58 185 THR B C 1
ATOM 2784 C C B THR B 1 157 ? 41.845 -4.201 -13.829 0.47 25.66 185 THR B C 1
ATOM 2785 O O A THR B 1 157 ? 41.531 -4.873 -14.839 0.53 27.04 185 THR B O 1
ATOM 2786 O O B THR B 1 157 ? 41.421 -5.144 -14.495 0.47 27.14 185 THR B O 1
ATOM 2793 N N . LEU B 1 158 ? 43.115 -4.115 -13.440 1.00 20.61 186 LEU B N 1
ATOM 2794 C CA . LEU B 1 158 ? 44.069 -5.167 -13.781 1.00 16.12 186 LEU B CA 1
ATOM 2795 C C . LEU B 1 158 ? 43.814 -6.434 -12.968 1.00 18.81 186 LEU B C 1
ATOM 2796 O O . LEU B 1 158 ? 43.894 -6.416 -11.741 1.00 20.54 186 LEU B O 1
ATOM 2801 N N . PRO B 1 159 ? 43.516 -7.546 -13.650 1.00 18.29 187 PRO B N 1
ATOM 2802 C CA . PRO B 1 159 ? 43.091 -8.748 -12.922 1.00 16.97 187 PRO B CA 1
ATOM 2803 C C . PRO B 1 159 ? 44.200 -9.494 -12.177 1.00 21.13 187 PRO B C 1
ATOM 2804 O O . PRO B 1 159 ? 43.894 -10.196 -11.213 1.00 21.32 187 PRO B O 1
ATOM 2808 N N . GLU B 1 160 ? 45.457 -9.345 -12.593 1.00 17.58 188 GLU B N 1
ATOM 2809 C CA . GLU B 1 160 ? 46.520 -10.179 -12.044 1.00 18.22 188 GLU B CA 1
ATOM 2810 C C . GLU B 1 160 ? 47.661 -9.398 -11.382 1.00 12.87 188 GLU B C 1
ATOM 2811 O O . GLU B 1 160 ? 48.677 -9.982 -10.997 1.00 15.69 188 GLU B O 1
ATOM 2817 N N . LEU B 1 161 ? 47.486 -8.087 -11.230 1.00 15.81 189 LEU B N 1
ATOM 2818 C CA . LEU B 1 161 ? 48.522 -7.249 -10.629 1.00 14.47 189 LEU B CA 1
ATOM 2819 C C . LEU B 1 161 ? 48.794 -7.603 -9.162 1.00 13.31 189 LEU B C 1
ATOM 2820 O O . LEU B 1 161 ? 47.915 -7.461 -8.325 1.00 16.59 189 LEU B O 1
ATOM 2825 N N . LYS B 1 162 ? 50.013 -8.039 -8.863 1.00 13.02 190 LYS B N 1
ATOM 2826 C CA . LYS B 1 162 ? 50.382 -8.382 -7.493 1.00 12.86 190 LYS B CA 1
ATOM 2827 C C . LYS B 1 162 ? 51.358 -7.389 -6.865 1.00 15.20 190 LYS B C 1
ATOM 2828 O O . LYS B 1 162 ? 51.355 -7.202 -5.651 1.00 14.38 190 LYS B O 1
ATOM 2834 N N . SER B 1 163 ? 52.187 -6.761 -7.692 1.00 11.81 191 SER B N 1
ATOM 2835 C CA . SER B 1 163 ? 53.250 -5.890 -7.207 1.00 13.24 191 SER B CA 1
ATOM 2836 C C . SER B 1 163 ? 53.188 -4.547 -7.915 1.00 11.65 191 SER B C 1
ATOM 2837 O O . SER B 1 163 ? 53.159 -4.493 -9.142 1.00 12.07 191 SER B O 1
ATOM 2840 N N . LEU B 1 164 ? 53.183 -3.471 -7.134 1.00 12.26 192 LEU B N 1
ATOM 2841 C CA . LEU B 1 164 ? 53.093 -2.120 -7.675 1.00 11.49 192 LEU B CA 1
ATOM 2842 C C . LEU B 1 164 ? 54.105 -1.217 -6.980 1.00 12.32 192 LEU B C 1
ATOM 2843 O O . LEU B 1 164 ? 54.155 -1.163 -5.748 1.00 12.58 192 LEU B O 1
ATOM 2848 N N . ASN B 1 165 ? 54.919 -0.514 -7.762 1.00 11.45 193 ASN B N 1
ATOM 2849 C CA . ASN B 1 165 ? 55.922 0.398 -7.225 1.00 9.87 193 ASN B CA 1
ATOM 2850 C C . ASN B 1 165 ? 55.602 1.802 -7.689 1.00 10.33 193 ASN B C 1
ATOM 2851 O O . ASN B 1 165 ? 55.664 2.100 -8.885 1.00 12.43 193 ASN B O 1
ATOM 2856 N N . ILE B 1 166 ? 55.243 2.657 -6.732 1.00 10.91 194 ILE B N 1
ATOM 2857 C CA . ILE B 1 166 ? 54.962 4.064 -6.996 1.00 10.01 194 ILE B CA 1
ATOM 2858 C C . ILE B 1 166 ? 55.892 4.965 -6.191 1.00 10.65 194 ILE B C 1
ATOM 2859 O O . ILE B 1 166 ? 55.577 6.138 -5.942 1.00 12.56 194 ILE B O 1
ATOM 2864 N N . GLN B 1 167 ? 57.043 4.435 -5.783 1.00 10.36 195 GLN B N 1
ATOM 2865 C CA . GLN B 1 167 ? 58.002 5.259 -5.039 1.00 12.00 195 GLN B CA 1
ATOM 2866 C C . GLN B 1 167 ? 58.368 6.539 -5.788 1.00 12.92 195 GLN B C 1
ATOM 2867 O O . GLN B 1 167 ? 58.639 6.504 -6.993 1.00 12.42 195 GLN B O 1
ATOM 2873 N N . PHE B 1 168 ? 58.402 7.650 -5.054 1.00 11.22 196 PHE B N 1
ATOM 2874 C CA . PHE B 1 168 ? 58.750 8.973 -5.599 1.00 13.46 196 PHE B CA 1
ATOM 2875 C C . PHE B 1 168 ? 57.865 9.477 -6.729 1.00 19.38 196 PHE B C 1
ATOM 2876 O O . PHE B 1 168 ? 58.279 10.305 -7.542 1.00 21.68 196 PHE B O 1
ATOM 2884 N N . ASP B 1 169 ? 56.631 9.001 -6.771 1.00 13.19 197 ASP B N 1
ATOM 2885 C CA . ASP B 1 169 ? 55.633 9.612 -7.641 1.00 14.93 197 ASP B CA 1
ATOM 2886 C C . ASP B 1 169 ? 54.939 10.731 -6.876 1.00 16.00 197 ASP B C 1
ATOM 2887 O O . ASP B 1 169 ? 55.397 11.125 -5.804 1.00 23.49 197 ASP B O 1
ATOM 2892 N N . GLY B 1 170 ? 53.846 11.252 -7.415 1.00 15.30 198 GLY B N 1
ATOM 2893 C CA . GLY B 1 170 ? 53.139 12.327 -6.738 1.00 15.22 198 GLY B CA 1
ATOM 2894 C C . GLY B 1 170 ? 51.866 11.880 -6.036 1.00 16.88 198 GLY B C 1
ATOM 2895 O O . GLY B 1 170 ? 50.972 12.685 -5.789 1.00 22.50 198 GLY B O 1
ATOM 2896 N N . VAL B 1 171 ? 51.782 10.594 -5.714 1.00 16.40 199 VAL B N 1
ATOM 2897 C CA . VAL B 1 171 ? 50.576 10.024 -5.121 1.00 15.40 199 VAL B CA 1
ATOM 2898 C C . VAL B 1 171 ? 50.484 10.370 -3.636 1.00 16.87 199 VAL B C 1
ATOM 2899 O O . VAL B 1 171 ? 51.397 10.062 -2.872 1.00 18.26 199 VAL B O 1
ATOM 2903 N N A HIS B 1 172 ? 49.384 11.001 -3.233 0.29 15.00 200 HIS B N 1
ATOM 2904 N N B HIS B 1 172 ? 49.382 11.003 -3.241 0.71 14.13 200 HIS B N 1
ATOM 2905 C CA A HIS B 1 172 ? 49.159 11.361 -1.830 0.29 15.92 200 HIS B CA 1
ATOM 2906 C CA B HIS B 1 172 ? 49.159 11.383 -1.845 0.71 14.99 200 HIS B CA 1
ATOM 2907 C C A HIS B 1 172 ? 47.811 10.852 -1.325 0.29 18.29 200 HIS B C 1
ATOM 2908 C C B HIS B 1 172 ? 47.725 11.091 -1.404 0.71 18.62 200 HIS B C 1
ATOM 2909 O O A HIS B 1 172 ? 47.522 10.897 -0.130 0.29 19.67 200 HIS B O 1
ATOM 2910 O O B HIS B 1 172 ? 47.299 11.514 -0.327 0.71 16.96 200 HIS B O 1
ATOM 2923 N N . ASP B 1 173 ? 46.988 10.373 -2.244 1.00 19.04 201 ASP B N 1
ATOM 2924 C CA . ASP B 1 173 ? 45.638 9.926 -1.918 1.00 21.95 201 ASP B CA 1
ATOM 2925 C C . ASP B 1 173 ? 45.624 8.427 -2.175 1.00 22.30 201 ASP B C 1
ATOM 2926 O O . ASP B 1 173 ? 45.831 7.981 -3.302 1.00 21.59 201 ASP B O 1
ATOM 2931 N N . TYR B 1 174 ? 45.397 7.647 -1.124 1.00 19.35 202 TYR B N 1
ATOM 2932 C CA . TYR B 1 174 ? 45.538 6.196 -1.213 1.00 17.59 202 TYR B CA 1
ATOM 2933 C C . TYR B 1 174 ? 44.200 5.465 -1.279 1.00 25.28 202 TYR B C 1
ATOM 2934 O O . TYR B 1 174 ? 44.143 4.232 -1.240 1.00 28.39 202 TYR B O 1
ATOM 2943 N N . ARG B 1 175 ? 43.121 6.227 -1.397 1.00 22.85 203 ARG B N 1
ATOM 2944 C CA . ARG B 1 175 ? 41.820 5.624 -1.625 1.00 21.97 203 ARG B CA 1
ATOM 2945 C C . ARG B 1 175 ? 41.833 4.885 -2.966 1.00 23.35 203 ARG B C 1
ATOM 2946 O O . ARG B 1 175 ? 42.465 5.335 -3.922 1.00 27.17 203 ARG B O 1
ATOM 2961 N N . GLY B 1 176 ? 41.164 3.736 -3.019 1.00 24.33 204 GLY B N 1
ATOM 2962 C CA . GLY B 1 176 ? 41.102 2.944 -4.237 1.00 24.95 204 GLY B CA 1
ATOM 2963 C C . GLY B 1 176 ? 41.986 1.706 -4.240 1.00 26.36 204 GLY B C 1
ATOM 2964 O O . GLY B 1 176 ? 41.691 0.728 -4.932 1.00 26.43 204 GLY B O 1
ATOM 2965 N N . ILE B 1 177 ? 43.070 1.737 -3.469 1.00 23.59 205 ILE B N 1
ATOM 2966 C CA A ILE B 1 177 ? 44.011 0.624 -3.438 0.50 24.54 205 ILE B CA 1
ATOM 2967 C CA B ILE B 1 177 ? 44.010 0.614 -3.423 0.50 24.90 205 ILE B CA 1
ATOM 2968 C C . ILE B 1 177 ? 43.338 -0.673 -2.964 1.00 26.04 205 ILE B C 1
ATOM 2969 O O . ILE B 1 177 ? 43.753 -1.773 -3.337 1.00 25.51 205 ILE B O 1
ATOM 2978 N N . GLU B 1 178 ? 42.278 -0.536 -2.169 1.00 23.28 206 GLU B N 1
ATOM 2979 C CA . GLU B 1 178 ? 41.522 -1.695 -1.693 1.00 23.67 206 GLU B CA 1
ATOM 2980 C C . GLU B 1 178 ? 40.759 -2.398 -2.822 1.00 25.24 206 GLU B C 1
ATOM 2981 O O . GLU B 1 178 ? 40.312 -3.536 -2.666 1.00 26.80 206 GLU B O 1
ATOM 2987 N N . ASP B 1 179 ? 40.618 -1.725 -3.961 1.00 25.59 207 ASP B N 1
ATOM 2988 C CA . ASP B 1 179 ? 39.893 -2.287 -5.098 1.00 27.16 207 ASP B CA 1
ATOM 2989 C C . ASP B 1 179 ? 40.766 -3.178 -5.988 1.00 28.75 207 ASP B C 1
ATOM 2990 O O . ASP B 1 179 ? 40.251 -3.850 -6.888 1.00 28.09 207 ASP B O 1
ATOM 2995 N N . PHE B 1 180 ? 42.076 -3.174 -5.741 1.00 22.82 208 PHE B N 1
ATOM 2996 C CA . PHE B 1 180 ? 43.012 -4.020 -6.491 1.00 19.72 208 PHE B CA 1
ATOM 2997 C C . PHE B 1 180 ? 42.866 -5.465 -6.015 1.00 22.98 208 PHE B C 1
ATOM 2998 O O . PHE B 1 180 ? 43.199 -5.777 -4.871 1.00 25.77 208 PHE B O 1
ATOM 3006 N N A PRO B 1 181 ? 42.389 -6.353 -6.896 0.73 19.43 209 PRO B N 1
ATOM 3007 N N B PRO B 1 181 ? 42.385 -6.350 -6.900 0.27 20.45 209 PRO B N 1
ATOM 3008 C CA A PRO B 1 181 ? 42.027 -7.727 -6.518 0.73 20.49 209 PRO B CA 1
ATOM 3009 C CA B PRO B 1 181 ? 42.033 -7.736 -6.562 0.27 21.23 209 PRO B CA 1
ATOM 3010 C C A PRO B 1 181 ? 43.169 -8.598 -5.990 0.73 21.79 209 PRO B C 1
ATOM 3011 C C B PRO B 1 181 ? 43.173 -8.570 -5.975 0.27 21.56 209 PRO B C 1
ATOM 3012 O O A PRO B 1 181 ? 42.922 -9.444 -5.131 0.73 23.58 209 PRO B O 1
ATOM 3013 O O B PRO B 1 181 ? 42.934 -9.342 -5.047 0.27 24.20 209 PRO B O 1
ATOM 3020 N N . LYS B 1 182 ? 44.384 -8.427 -6.505 1.00 16.86 210 LYS B N 1
ATOM 3021 C CA . LYS B 1 182 ? 45.474 -9.331 -6.135 1.00 16.86 210 LYS B CA 1
ATOM 3022 C C . LYS B 1 182 ? 46.714 -8.664 -5.559 1.00 14.24 210 LYS B C 1
ATOM 3023 O O . LYS B 1 182 ? 47.722 -9.323 -5.321 1.00 17.17 210 LYS B O 1
ATOM 3029 N N . LEU B 1 183 ? 46.631 -7.360 -5.327 1.00 15.89 211 LEU B N 1
ATOM 3030 C CA . LEU B 1 183 ? 47.792 -6.613 -4.873 1.00 16.01 211 LEU B CA 1
ATOM 3031 C C . LEU B 1 183 ? 48.296 -7.152 -3.541 1.00 16.99 211 LEU B C 1
ATOM 3032 O O . LEU B 1 183 ? 47.542 -7.186 -2.562 1.00 17.04 211 LEU B O 1
ATOM 3037 N N . ASN B 1 184 ? 49.559 -7.573 -3.502 1.00 14.13 212 ASN B N 1
ATOM 3038 C CA . ASN B 1 184 ? 50.154 -8.054 -2.249 1.00 17.26 212 ASN B CA 1
ATOM 3039 C C . ASN B 1 184 ? 51.548 -7.517 -1.950 1.00 17.42 212 ASN B C 1
ATOM 3040 O O . ASN B 1 184 ? 52.154 -7.877 -0.939 1.00 18.72 212 ASN B O 1
ATOM 3045 N N . GLN B 1 185 ? 52.055 -6.653 -2.829 1.00 13.38 213 GLN B N 1
ATOM 3046 C CA . GLN B 1 185 ? 53.339 -6.003 -2.612 1.00 12.37 213 GLN B CA 1
ATOM 3047 C C . GLN B 1 185 ? 53.239 -4.572 -3.118 1.00 16.33 213 GLN B C 1
ATOM 3048 O O . GLN B 1 185 ? 52.999 -4.334 -4.298 1.00 15.51 213 GLN B O 1
ATOM 3054 N N . LEU B 1 186 ? 53.399 -3.617 -2.214 1.00 14.05 214 LEU B N 1
ATOM 3055 C CA . LEU B 1 186 ? 53.359 -2.209 -2.567 1.00 14.57 214 LEU B CA 1
ATOM 3056 C C . LEU B 1 186 ? 54.665 -1.544 -2.146 1.00 15.70 214 LEU B C 1
ATOM 3057 O O . LEU B 1 186 ? 55.145 -1.732 -1.026 1.00 15.71 214 LEU B O 1
ATOM 3062 N N . TYR B 1 187 ? 55.262 -0.795 -3.062 1.00 12.58 215 TYR B N 1
ATOM 3063 C CA . TYR B 1 187 ? 56.432 -0.001 -2.754 1.00 11.14 215 TYR B CA 1
ATOM 3064 C C . TYR B 1 187 ? 56.000 1.440 -2.922 1.00 12.80 215 TYR B C 1
ATOM 3065 O O . TYR B 1 187 ? 55.577 1.844 -4.006 1.00 13.64 215 TYR B O 1
ATOM 3074 N N . ALA B 1 188 ? 56.066 2.206 -1.840 1.00 11.52 216 ALA B N 1
ATOM 3075 C CA . ALA B 1 188 ? 55.605 3.584 -1.872 1.00 12.58 216 ALA B CA 1
ATOM 3076 C C . ALA B 1 188 ? 56.583 4.450 -1.101 1.00 12.62 216 ALA B C 1
ATOM 3077 O O . ALA B 1 188 ? 57.144 4.011 -0.103 1.00 12.15 216 ALA B O 1
ATOM 3079 N N . PHE B 1 189 ? 56.790 5.675 -1.561 1.00 12.29 217 PHE B N 1
ATOM 3080 C CA . PHE B 1 189 ? 57.667 6.603 -0.860 1.00 13.34 217 PHE B CA 1
ATOM 3081 C C . PHE B 1 189 ? 57.358 8.023 -1.299 1.00 15.68 217 PHE B C 1
ATOM 3082 O O . PHE B 1 189 ? 57.589 8.394 -2.450 1.00 15.80 217 PHE B O 1
ATOM 3090 N N . SER B 1 190 ? 56.837 8.819 -0.372 1.00 17.45 218 SER B N 1
ATOM 3091 C CA . SER B 1 190 ? 56.478 10.208 -0.648 1.00 19.70 218 SER B CA 1
ATOM 3092 C C . SER B 1 190 ? 57.677 11.139 -0.776 1.00 24.07 218 SER B C 1
ATOM 3093 O O . SER B 1 190 ? 58.687 10.979 -0.082 1.00 25.67 218 SER B O 1
ATOM 3096 N N . GLN B 1 191 ? 57.523 12.133 -1.651 1.00 30.06 219 GLN B N 1
ATOM 3097 C CA . GLN B 1 191 ? 58.507 13.194 -1.896 1.00 46.52 219 GLN B CA 1
ATOM 3098 C C . GLN B 1 191 ? 59.781 12.684 -2.559 1.00 55.50 219 GLN B C 1
ATOM 3099 O O . GLN B 1 191 ? 60.084 13.055 -3.695 1.00 64.20 219 GLN B O 1
#

Secondary structure (DSSP, 8-state):
-TTGGGSBP----HHHHHHHHHHHT--TT---BS------EEEEESS--S--TTGGG-TT-SEEEEES---S--GGGTT-TT--EEE--TT-BGGGSPP-TT-TT--EEE--SSB-BGGGHHHHTT-SS--EEE--S-TB-----GGG-SS--EEE-TTB-----TTGGG-SS--EEEE-B-/-TTSBP----HHHHHHHHHHTT--TT---BS------EEEEESS--S--TTGGG-TT--EEEEES---S--GGGTT-TT--EEE--TT-BGGGS---TT-TT--EEE--SSB-BGGGHHHHTT-SS--EEE--S-TB-----GGG-SS--EEE-TTSS----TTGGG-SS--EEEEE--

CATH classification: 3.80.10.10

Sequence (361 aa):
GLKASSQDNNVNIPDSTFKAYLNGLLGQSSSTANITEAQNSLTYYITLANINNVTDLTGIEYAHNIKKDLTINNIHATNYNPISGLSNLERRLRIGKKDVTSDKIIPNLSGLTTSLTLLDISHSAHDDSSILTTKINTLPKKVNNSIDLSYNGAIITDIPLKTLPELKSLNIQFDGVHHDYYRGIEDFPPKLNQLYAFSQASQDNVNIPDSSTFKAYLNGLLGQSSTANITEAQNSLTYITLANIINNVVTDLTGIEYAHNIKKDLTINNNIHATNYNPISSGLSNLERLRIGKKDVTSDKIPNLSGLTSLTLLDISHSAHDDSILTKINTLPKVNNSSIDLSYNGAIITDIIPLKTTLPELKSLNIQFDGVHHDYRGIIEDFPPKLNQLYAFSQ

Solvent-accessible surface area: 15166 Å² total